Protein 1S55 (pdb70)

CATH classification: 2.60.120.40

Secondary structure (DSSP, 8-state):
---EEEEEE-TTS---SSS-EE---EESSSTT-EEESEEEETTEEEE-S-EEEEEEEEEEEEEEGGG---S-SEEEEEEEEEEEESSS--EEEEEEEEEEEE--SSSSEEEEEEEEEEEEEE-TTEEEEEEES-GGGB---TTTSEEEEEEEE---/---EEEEEE-TTS----SS-EEE--EESSSTT-EEES-EESSS-EE--S-EEEEEEEEEEEEEETTS-SS--SSEEEEEEEEEE-SSS-S-EEEEEEEEEE---SS-SEEEEEEEEEEEEEE-TT-EEEEEES-GGGB--STTTSEEEEEEEE---/---EEEEEE-GGG----SS-EEE--EESSBTTBEEES-EESSS-EE--S-EEEEEEEEEEEEEEGGG---S-SEEEEEEEEEEE-SS--S-EEEEEEEEEEE--SS-SEEEEEEEEEEEEEE-TT-EEEEEES-GGGB--STTTSEEEEEEEE---

Foldseek 3Di:
DFWKWKWAADVVDWDQDQFKFWRQGTDQPDDVTHTDCWDRDRQKIFHAAWFKKKKKWKWKFKDACVVPDDPDQWDWWKKWKWKQFPVDRDIDTDDMDTGIDGPPDDDRMDMDMIMDIGIGTDHGGMIITMITGRRNRTDRDRVGTIIMMTGDGHDD/DWWKWKWAADVVDQPAAFAKDWQQGIDQPDDVGHTDCWDHGRQKTFAAAWAKKKKKWKWKFKDFCVPDPDDQQKGWKKKFKWKAAPVNGPIDTPDIWTDIDGPPDPDGMDMDMIMDIDIGTDDGRMIIGMMTGRPNRTDRDRVHTIIMMIGDGHDD/DFWKWKWFADPVDQDAAFAKDWQFGTDQDDDVRHTDCWDHDRQKIFHAAWAKKKKKWKWKFKDFCVVDDDPAQWGWKKKFKWKAFPVRHDIDTPDMWTDTGRRDDPDGMDMDMIMDIDIGTDDGRMIIGMITGRSVRTDRDRVHTMMMMTGDGHDD

Solvent-accessible surface area: 18247 Å² total; per-residue (Å²): 117,57,1,15,0,0,0,2,4,29,47,96,66,45,56,103,46,70,138,101,34,46,3,68,21,14,60,79,79,132,57,48,7,29,45,28,76,13,47,44,38,133,3,51,0,73,0,64,89,61,0,9,0,6,1,3,1,0,0,0,0,67,9,74,82,138,89,34,97,28,80,69,86,55,1,88,0,14,0,36,2,2,23,23,19,105,145,93,138,37,69,85,55,0,0,26,0,0,0,6,15,90,8,45,43,124,26,140,53,12,2,6,10,7,15,0,2,0,0,3,74,0,117,43,6,27,21,2,2,0,36,0,15,13,1,61,16,10,3,44,73,61,10,0,0,0,2,2,0,2,5,24,11,88,40,169,124,46,4,16,0,0,0,2,13,24,62,87,56,155,60,92,28,69,151,101,59,49,8,61,28,17,58,81,88,134,60,41,5,30,43,42,70,8,64,47,43,116,0,50,0,92,0,61,65,52,0,6,0,6,2,4,0,0,0,0,0,79,13,89,90,136,68,31,132,80,112,17,70,87,11,70,0,13,1,30,2,4,6,27,18,155,140,64,80,66,80,67,57,1,0,16,0,0,0,13,22,106,3,65,35,156,24,133,48,4,2,7,11,4,18,0,2,0,0,2,91,0,92,50,34,8,27,2,4,0,32,0,11,14,8,62,19,23,2,55,72,60,13,0,0,0,2,2,0,1,4,26,22,96,37,162,115,66,0,10,0,0,0,1,5,26,37,92,61,79,55,104,33,43,155,108,47,58,4,58,21,17,49,92,118,138,64,38,5,29,48,26,58,9,64,46,64,120,0,56,0,87,0,56,54,54,0,10,0,5,2,2,0,0,0,0,0,84,25,67,96,117,91,38,121,30,125,64,55,96,7,91,0,14,0,29,1,1,28,16,16,140,179,81,102,63,68,82,44,1,0,24,0,0,0,19,22,92,19,36,73,144,35,109,31,21,2,7,12,5,14,0,2,0,0,3,93,0,107,49,5,28,39,1,2,0,25,0,11,9,1,67,16,15,1,66,69,58,10,0,0,0,2,1,0,1,3,35,21,92,25,167

Sequence (468 aa):
AQPFAHLTINAASIPSGSHKVTLSSWYHDRGWAKISNMTLSNGKLRVNQDGFYYLYANICFRHHETSGSVPTDYLQLMVYVVKTSIKIPSSHNLMKGGSTKNWSGNSEFHFYSINVGGFFKLRAGEEISIQVSNPSLLDPDQDATYFGAFKVQDIDAQPFAHLTINAASIPSGSHKVTLSSWYHDRGWAKISNMTLSNGKLRVNQDGFYYLYANICFRHHETSGSVPTDYLQLMVYVVKTSIKIPSSHNLMKGGSTKNWSGNSEFHFYSINVGGFFKLRAGEEISIQVSNPSLLDPDQDATYFGAFKVQDIDAQPFAHLTINAASIPSGSHKVTLSSWYHDRGWAKISNMTLSNGKLRVNQDGFYYLYANICFRHHETSGSVPTDYLQLMVYVVKTSIKIPSSHNLMKGGSTKNWSGNSEFHFYSINVGGFFKLRAGEEISIQVSNPSLLDPDQDATYFGAFKVQDID

Radius of gyration: 20.82 Å; Cα contacts (8 Å, |Δi|>4): 1316; chains: 3; bounding box: 59×57×57 Å

GO terms:
  GO:0005515 protein binding (F, IPI)
  GO:0019722 calcium-mediated signaling (P, IDA)
  GO:0002158 osteoclast proliferation (P, IDA)
  GO:0036035 osteoclast development (P, IDA)
  GO:0038001 paracrine signaling (P, IDA)
  GO:0043123 positive regulation of canonical NF-kappaB signal transduction (P, IDA)
  GO:0045453 bone resorption (P, IDA)
  GO:0045670 regulation of osteoclast differentiation (P, IDA)
  GO:0045672 positive regulation of osteoclast differentiation (P, IDA)
  GO:0010628 positive regulation of gene expression (P, IDA)
  GO:1990830 cellular response to leukemia inhibitory factor (P, IEP)
  GO:2001206 positive regulation of osteoclast development (P, IDA)
  GO:0030316 osteoclast differentiation (P, IDA)
  GO:0033209 tumor necrosis factor-mediated signaling pathway (P, IDA)
  GO:0048018 receptor ligand activity (F, IDA)
  GO:0045672 positive regulation of osteoclast differentiation (P, IGI)
  GO:0030316 osteoclast differentiation (P, IGI)
  GO:0046330 positive regulation of JNK cascade (P, IGI)
  GO:0048535 lymph node development (P, TAS)
  GO:0055074 calcium ion homeostasis (P, IGI)

Organism: Mus musculus (NCBI:txid10090)

InterPro domains:
  IPR006052 Tumour necrosis factor domain [PF00229] (185-312)
  IPR006052 Tumour necrosis factor domain [PS50049] (163-312)
  IPR006052 Tumour necrosis factor domain [SM00207] (163-312)
  IPR006052 Tumour necrosis factor domain [cd00184] (163-310)
  IPR008983 Tumour necrosis factor-like domain superfamily [G3DSA:2.60.120.40] (161-316)
  IPR008983 Tumour necrosis factor-like domain superfamily [SSF49842] (162-315)
  IPR017355 Tumour necrosis factor ligand 10/11 [PIRSF038013] (52-313)

Nearest PDB structures (foldseek):
  1s55-assembly1_A  TM=9.875E-01  e=2.494E-28  Mus musculus
  5bnq-assembly1_A  TM=9.836E-01  e=1.615E-27  Homo sapiens
  4n90-assembly1_C  TM=8.313E-01  e=3.787E-13  Homo sapiens
  4n90-assembly2_B  TM=8.437E-01  e=1.600E-12  Homo sapiens
  7kpa-assembly1_B  TM=8.761E-01  e=1.863E-11  Homo sapiens

B-factor: mean 49.15, std 16.58, range [19.68, 102.68]

Structure (mmCIF, N/CA/C/O backbone):
data_1S55
#
_entry.id   1S55
#
_cell.length_a   65.527
_cell.length_b   81.322
_cell.length_c   99.813
_cell.angle_alpha   90.00
_cell.angle_beta   90.00
_cell.angle_gamma   90.00
#
_symmetry.space_group_name_H-M   'P 21 21 21'
#
loop_
_entity.id
_entity.type
_entity.pdbx_description
1 polymer 'Tumor necrosis factor ligand superfamily member 11'
2 non-polymer 'CHLORIDE ION'
3 water water
#
loop_
_atom_site.group_PDB
_atom_site.id
_atom_site.type_symbol
_atom_site.label_atom_id
_atom_site.label_alt_id
_atom_site.label_comp_id
_atom_site.label_asym_id
_atom_site.label_entity_id
_atom_site.label_seq_id
_atom_site.pdbx_PDB_ins_code
_atom_site.Cartn_x
_atom_site.Cartn_y
_atom_site.Cartn_z
_atom_site.occupancy
_atom_site.B_iso_or_equiv
_atom_site.auth_seq_id
_atom_site.auth_comp_id
_atom_site.auth_asym_id
_atom_site.auth_atom_id
_atom_site.pdbx_PDB_model_num
ATOM 1 N N . ALA A 1 1 ? 47.549 38.000 54.467 1.00 61.20 161 ALA A N 1
ATOM 2 C CA . ALA A 1 1 ? 46.816 36.701 54.413 1.00 60.24 161 ALA A CA 1
ATOM 3 C C . ALA A 1 1 ? 45.333 36.869 54.767 1.00 58.63 161 ALA A C 1
ATOM 4 O O . ALA A 1 1 ? 44.828 36.210 55.680 1.00 57.66 161 ALA A O 1
ATOM 6 N N . GLN A 1 2 ? 44.643 37.747 54.041 1.00 56.54 162 GLN A N 1
ATOM 7 C CA . GLN A 1 2 ? 43.219 38.006 54.264 1.00 54.09 162 GLN A CA 1
ATOM 8 C C . GLN A 1 2 ? 42.376 36.723 54.187 1.00 51.23 162 GLN A C 1
ATOM 9 O O . GLN A 1 2 ? 42.592 35.874 53.320 1.00 52.56 162 GLN A O 1
ATOM 15 N N . PRO A 1 3 ? 41.408 36.565 55.102 1.00 46.27 163 PRO A N 1
ATOM 16 C CA . PRO A 1 3 ? 40.541 35.381 55.120 1.00 41.83 163 PRO A CA 1
ATOM 17 C C . PRO A 1 3 ? 39.638 35.304 53.886 1.00 38.11 163 PRO A C 1
ATOM 18 O O . PRO A 1 3 ? 39.185 36.336 53.374 1.00 35.05 163 PRO A O 1
ATOM 22 N N . PHE A 1 4 ? 39.388 34.084 53.414 1.00 34.17 164 PHE A N 1
ATOM 23 C CA . PHE A 1 4 ? 38.517 33.866 52.263 1.00 32.77 164 PHE A CA 1
ATOM 24 C C . PHE A 1 4 ? 38.165 32.406 52.114 1.00 31.02 164 PHE A C 1
ATOM 25 O O . PHE A 1 4 ? 38.753 31.547 52.758 1.00 30.93 164 PHE A O 1
ATOM 33 N N . ALA A 1 5 ? 37.207 32.140 51.239 1.00 29.35 165 ALA A N 1
ATOM 34 C CA . ALA A 1 5 ? 36.778 30.782 50.960 1.00 28.21 165 ALA A CA 1
ATOM 35 C C . ALA A 1 5 ? 35.877 30.771 49.745 1.00 27.22 165 ALA A C 1
ATOM 36 O O . ALA A 1 5 ? 35.090 31.699 49.531 1.00 27.90 165 ALA A O 1
ATOM 38 N N . HIS A 1 6 ? 36.032 29.727 48.939 1.00 26.42 166 HIS A N 1
ATOM 39 C CA . HIS A 1 6 ? 35.213 29.495 47.765 1.00 23.69 166 HIS A CA 1
ATOM 40 C C . HIS A 1 6 ? 34.978 28.011 47.917 1.00 25.27 166 HIS A C 1
ATOM 41 O O . HIS A 1 6 ? 35.899 27.216 47.749 1.00 27.49 166 HIS A O 1
ATOM 48 N N . LEU A 1 7 ? 33.756 27.634 48.250 1.00 26.04 167 LEU A N 1
ATOM 49 C CA . LEU A 1 7 ? 33.440 26.233 48.475 1.00 25.52 167 LEU A CA 1
ATOM 50 C C . LEU A 1 7 ? 32.548 25.672 47.385 1.00 25.76 167 LEU A C 1
ATOM 51 O O . LEU A 1 7 ? 31.583 26.314 46.976 1.00 26.03 167 LEU A O 1
ATOM 56 N N . THR A 1 8 ? 32.858 24.466 46.920 1.00 23.14 168 THR A N 1
ATOM 57 C CA . THR A 1 8 ? 32.066 23.874 45.854 1.00 24.61 168 THR A CA 1
ATOM 58 C C . THR A 1 8 ? 31.311 22.677 46.387 1.00 25.91 168 THR A C 1
ATOM 59 O O . THR A 1 8 ? 31.775 21.996 47.307 1.00 23.73 168 THR A O 1
ATOM 63 N N . ILE A 1 9 ? 30.139 22.435 45.815 1.00 25.99 169 ILE A N 1
ATOM 64 C CA . ILE A 1 9 ? 29.290 21.348 46.275 1.00 31.34 169 ILE A CA 1
ATOM 65 C C . ILE A 1 9 ? 29.899 19.972 46.086 1.00 31.68 169 ILE A C 1
ATOM 66 O O . ILE A 1 9 ? 30.551 19.697 45.082 1.00 31.36 169 ILE A O 1
ATOM 71 N N . ASN A 1 10 ? 29.683 19.115 47.073 1.00 36.01 170 ASN A N 1
ATOM 72 C CA . ASN A 1 10 ? 30.163 17.750 47.018 1.00 38.71 170 ASN A CA 1
ATOM 73 C C . ASN A 1 10 ? 28.924 16.888 46.742 1.00 42.37 170 ASN A C 1
ATOM 74 O O . ASN A 1 10 ? 28.137 16.599 47.644 1.00 43.05 170 ASN A O 1
ATOM 79 N N . ALA A 1 11 ? 28.760 16.496 45.485 1.00 46.70 171 ALA A N 1
ATOM 80 C CA . ALA A 1 11 ? 27.625 15.694 45.037 1.00 52.26 171 ALA A CA 1
ATOM 81 C C . ALA A 1 11 ? 27.349 14.493 45.925 1.00 56.17 171 ALA A C 1
ATOM 82 O O . ALA A 1 11 ? 26.219 14.290 46.379 1.00 55.97 171 ALA A O 1
ATOM 84 N N . ALA A 1 12 ? 28.395 13.702 46.150 1.00 59.71 172 ALA A N 1
ATOM 85 C CA . ALA A 1 12 ? 28.319 12.500 46.969 1.00 62.38 172 ALA A CA 1
ATOM 86 C C . ALA A 1 12 ? 27.203 12.583 48.004 1.00 63.36 172 ALA A C 1
ATOM 87 O O . ALA A 1 12 ? 26.212 11.855 47.923 1.00 63.13 172 ALA A O 1
ATOM 89 N N . SER A 1 13 ? 27.362 13.481 48.969 1.00 64.83 173 SER A N 1
ATOM 90 C CA . SER A 1 13 ? 26.369 13.640 50.019 1.00 66.39 173 SER A CA 1
ATOM 91 C C . SER A 1 13 ? 25.396 14.763 49.714 1.00 67.21 173 SER A C 1
ATOM 92 O O . SER A 1 13 ? 25.738 15.938 49.817 1.00 67.84 173 SER A O 1
ATOM 95 N N . ILE A 1 14 ? 24.180 14.386 49.334 1.00 68.70 174 ILE A N 1
ATOM 96 C CA . ILE A 1 14 ? 23.126 15.345 49.021 1.00 70.07 174 ILE A CA 1
ATOM 97 C C . ILE A 1 14 ? 21.762 14.712 49.260 1.00 70.93 174 ILE A C 1
ATOM 98 O O . ILE A 1 14 ? 21.398 13.730 48.606 1.00 70.50 174 ILE A O 1
ATOM 103 N N . PRO A 1 15 ? 20.987 15.277 50.202 1.00 71.33 175 PRO A N 1
ATOM 104 C CA . PRO A 1 15 ? 19.648 14.792 50.559 1.00 70.26 175 PRO A CA 1
ATOM 105 C C . PRO A 1 15 ? 18.780 14.499 49.341 1.00 69.15 175 PRO A C 1
ATOM 106 O O . PRO A 1 15 ? 18.584 15.365 48.488 1.00 70.19 175 PRO A O 1
ATOM 110 N N . SER A 1 16 ? 18.263 13.276 49.268 1.00 67.41 176 SER A N 1
ATOM 111 C CA . SER A 1 16 ? 17.413 12.865 48.154 1.00 64.93 176 SER A CA 1
ATOM 112 C C . SER A 1 16 ? 15.940 13.138 48.448 1.00 63.31 176 SER A C 1
ATOM 113 O O . SER A 1 16 ? 15.072 12.893 47.610 1.00 62.47 176 SER A O 1
ATOM 116 N N . GLY A 1 17 ? 15.661 13.645 49.644 1.00 61.83 177 GLY A N 1
ATOM 117 C CA . GLY A 1 17 ? 14.288 13.944 50.008 1.00 58.41 177 GLY A CA 1
ATOM 118 C C . GLY A 1 17 ? 13.748 15.117 49.208 1.00 55.37 177 GLY A C 1
ATOM 119 O O . GLY A 1 17 ? 14.353 15.532 48.223 1.00 54.19 177 GLY A O 1
ATOM 120 N N . SER A 1 18 ? 12.610 15.653 49.629 1.00 52.36 178 SER A N 1
ATOM 121 C CA . SER A 1 18 ? 12.006 16.784 48.938 1.00 50.12 178 SER A CA 1
ATOM 122 C C . SER A 1 18 ? 11.952 18.033 49.830 1.00 48.98 178 SER A C 1
ATOM 123 O O . SER A 1 18 ? 11.452 19.072 49.417 1.00 49.01 178 SER A O 1
ATOM 126 N N . HIS A 1 19 ? 12.489 17.942 51.041 1.00 45.36 179 HIS A N 1
ATOM 127 C CA . HIS A 1 19 ? 12.445 19.077 51.964 1.00 44.75 179 HIS A CA 1
ATOM 128 C C . HIS A 1 19 ? 13.607 20.044 51.831 1.00 42.60 179 HIS A C 1
ATOM 129 O O . HIS A 1 19 ? 14.644 19.711 51.275 1.00 42.63 179 HIS A O 1
ATOM 136 N N . LYS A 1 20 ? 13.405 21.255 52.329 1.00 40.09 180 LYS A N 1
ATOM 137 C CA . LYS A 1 20 ? 14.446 22.264 52.338 1.00 38.48 180 LYS A CA 1
ATOM 138 C C . LYS A 1 20 ? 15.482 21.750 53.348 1.00 36.72 180 LYS A C 1
ATOM 139 O O . LYS A 1 20 ? 15.119 21.239 54.407 1.00 36.28 180 LYS A O 1
ATOM 145 N N . VAL A 1 21 ? 16.766 21.869 53.029 1.00 33.30 181 VAL A N 1
ATOM 146 C CA . VAL A 1 21 ? 17.788 21.391 53.940 1.00 30.29 181 VAL A CA 1
ATOM 147 C C . VAL A 1 21 ? 19.012 22.278 53.955 1.00 29.28 181 VAL A C 1
ATOM 148 O O . VAL A 1 21 ? 19.179 23.160 53.109 1.00 28.00 181 VAL A O 1
ATOM 152 N N . THR A 1 22 ? 19.862 22.045 54.947 1.00 27.66 182 THR A N 1
ATOM 153 C CA . THR A 1 22 ? 21.121 22.755 55.040 1.00 26.56 182 THR A CA 1
ATOM 154 C C . THR A 1 22 ? 22.062 21.841 54.289 1.00 26.71 182 THR A C 1
ATOM 155 O O . THR A 1 22 ? 22.110 20.646 54.570 1.00 28.46 182 THR A O 1
ATOM 159 N N . LEU A 1 23 ? 22.775 22.376 53.310 1.00 25.57 183 LEU A N 1
ATOM 160 C CA . LEU A 1 23 ? 23.742 21.572 52.568 1.00 28.06 183 LEU A CA 1
ATOM 161 C C . LEU A 1 23 ? 24.949 21.398 53.493 1.00 29.66 183 LEU A C 1
ATOM 162 O O . LEU A 1 23 ? 25.487 22.371 54.009 1.00 29.51 183 LEU A O 1
ATOM 167 N N . SER A 1 24 ? 25.387 20.161 53.701 1.00 31.40 184 SER A N 1
ATOM 168 C CA . SER A 1 24 ? 26.495 19.943 54.624 1.00 33.41 184 SER A CA 1
ATOM 169 C C . SER A 1 24 ? 27.754 19.313 54.046 1.00 33.97 184 SER A C 1
ATOM 170 O O . SER A 1 24 ? 28.642 18.911 54.795 1.00 32.75 184 SER A O 1
ATOM 173 N N . SER A 1 25 ? 27.835 19.234 52.721 1.00 32.11 185 SER A N 1
ATOM 174 C CA . SER A 1 25 ? 29.000 18.650 52.072 1.00 33.93 185 SER A CA 1
ATOM 175 C C . SER A 1 25 ? 29.564 19.550 50.983 1.00 31.60 185 SER A C 1
ATOM 176 O O . SER A 1 25 ? 28.995 19.640 49.890 1.00 29.30 185 SER A O 1
ATOM 179 N N . TRP A 1 26 ? 30.684 20.204 51.287 1.00 29.70 186 TRP A N 1
ATOM 180 C CA . TRP A 1 26 ? 31.342 21.095 50.337 1.00 29.13 186 TRP A CA 1
ATOM 181 C C . TRP A 1 26 ? 32.833 20.785 50.259 1.00 29.35 186 TRP A C 1
ATOM 182 O O . TRP A 1 26 ? 33.402 20.243 51.205 1.00 29.03 186 TRP A O 1
ATOM 193 N N . TYR A 1 27 ? 33.452 21.130 49.129 1.00 29.77 187 TYR A N 1
ATOM 194 C CA . TYR A 1 27 ? 34.887 20.949 48.933 1.00 27.93 187 TYR A CA 1
ATOM 195 C C . TYR A 1 27 ? 35.570 22.278 49.232 1.00 29.36 187 TYR A C 1
ATOM 196 O O . TYR A 1 27 ? 35.026 23.353 48.958 1.00 28.05 187 TYR A O 1
ATOM 205 N N . HIS A 1 28 ? 36.780 22.190 49.761 1.00 27.02 188 HIS A N 1
ATOM 206 C CA . HIS A 1 28 ? 37.571 23.361 50.089 1.00 28.17 188 HIS A CA 1
ATOM 207 C C . HIS A 1 28 ? 39.006 23.110 49.612 1.00 28.91 188 HIS A C 1
ATOM 208 O O . HIS A 1 28 ? 39.885 23.950 49.791 1.00 26.65 188 HIS A O 1
ATOM 215 N N . ASP A 1 29 ? 39.223 21.968 48.975 1.00 30.77 189 ASP A N 1
ATOM 216 C CA . ASP A 1 29 ? 40.572 21.551 48.621 1.00 33.15 189 ASP A CA 1
ATOM 217 C C . ASP A 1 29 ? 40.796 20.997 47.234 1.00 34.39 189 ASP A C 1
ATOM 218 O O . ASP A 1 29 ? 41.662 20.148 47.056 1.00 36.52 189 ASP A O 1
ATOM 223 N N . ARG A 1 30 ? 40.045 21.453 46.246 1.00 34.17 190 ARG A N 1
ATOM 224 C CA . ARG A 1 30 ? 40.240 20.915 44.913 1.00 33.70 190 ARG A CA 1
ATOM 225 C C . ARG A 1 30 ? 39.525 21.784 43.906 1.00 33.75 190 ARG A C 1
ATOM 226 O O . ARG A 1 30 ? 38.527 22.438 44.238 1.00 30.90 190 ARG A O 1
ATOM 234 N N . GLY A 1 31 ? 40.031 21.804 42.677 1.00 31.49 191 GLY A N 1
ATOM 235 C CA . GLY A 1 31 ? 39.398 22.620 41.655 1.00 31.42 191 GLY A CA 1
ATOM 236 C C . GLY A 1 31 ? 39.458 24.067 42.083 1.00 30.63 191 GLY A C 1
ATOM 237 O O . GLY A 1 31 ? 40.491 24.515 42.582 1.00 29.93 191 GLY A O 1
ATOM 238 N N . TRP A 1 32 ? 38.360 24.794 41.905 1.00 28.52 192 TRP A N 1
ATOM 239 C CA . TRP A 1 32 ? 38.314 26.202 42.287 1.00 28.57 192 TRP A CA 1
ATOM 240 C C . TRP A 1 32 ? 38.104 26.356 43.804 1.00 28.46 192 TRP A C 1
ATOM 241 O O . TRP A 1 32 ? 38.304 27.436 44.357 1.00 28.18 192 TRP A O 1
ATOM 252 N N . ALA A 1 33 ? 37.697 25.277 44.469 1.00 25.38 193 ALA A N 1
ATOM 253 C CA . ALA A 1 33 ? 37.471 25.315 45.911 1.00 26.96 193 ALA A CA 1
ATOM 254 C C . ALA A 1 33 ? 38.762 25.667 46.620 1.00 29.72 193 ALA A C 1
ATOM 255 O O . ALA A 1 33 ? 39.835 25.166 46.269 1.00 31.14 193 ALA A O 1
ATOM 257 N N . LYS A 1 34 ? 38.653 26.519 47.627 1.00 29.35 194 LYS A N 1
ATOM 258 C CA . LYS A 1 34 ? 39.814 26.971 48.378 1.00 31.98 194 LYS A CA 1
ATOM 259 C C . LYS A 1 34 ? 39.336 27.637 49.654 1.00 32.73 194 LYS A C 1
ATOM 260 O O . LYS A 1 34 ? 38.179 28.062 49.754 1.00 31.94 194 LYS A O 1
ATOM 266 N N . ILE A 1 35 ? 40.232 27.742 50.624 1.00 33.51 195 ILE A N 1
ATOM 267 C CA . ILE A 1 35 ? 39.880 28.339 51.900 1.00 34.27 195 ILE A CA 1
ATOM 268 C C . ILE A 1 35 ? 41.174 28.835 52.558 1.00 35.29 195 ILE A C 1
ATOM 269 O O . ILE A 1 35 ? 42.235 28.250 52.366 1.00 32.86 195 ILE A O 1
ATOM 274 N N . SER A 1 36 ? 41.078 29.925 53.313 1.00 35.78 196 SER A N 1
ATOM 275 C CA . SER A 1 36 ? 42.230 30.504 53.990 1.00 37.39 196 SER A CA 1
ATOM 276 C C . SER A 1 36 ? 41.797 31.291 55.216 1.00 37.88 196 SER A C 1
ATOM 277 O O . SER A 1 36 ? 41.045 32.256 55.100 1.00 37.73 196 SER A O 1
ATOM 280 N N . ASN A 1 37 ? 42.281 30.882 56.385 1.00 38.26 197 ASN A N 1
ATOM 281 C CA . ASN A 1 37 ? 41.946 31.559 57.632 1.00 39.46 197 ASN A CA 1
ATOM 282 C C . ASN A 1 37 ? 40.455 31.507 57.972 1.00 37.40 197 ASN A C 1
ATOM 283 O O . ASN A 1 37 ? 39.908 32.435 58.574 1.00 39.11 197 ASN A O 1
ATOM 288 N N . MET A 1 38 ? 39.811 30.416 57.566 1.00 33.83 198 MET A N 1
ATOM 289 C CA . MET A 1 38 ? 38.407 30.158 57.846 1.00 32.23 198 MET A CA 1
ATOM 290 C C . MET A 1 38 ? 38.379 28.646 58.012 1.00 33.53 198 MET A C 1
ATOM 291 O O . MET A 1 38 ? 39.318 27.958 57.596 1.00 30.87 198 MET A O 1
ATOM 296 N N . THR A 1 39 ? 37.332 28.127 58.637 1.00 32.38 199 THR A N 1
ATOM 297 C CA . THR A 1 39 ? 37.243 26.698 58.869 1.00 34.94 199 THR A CA 1
ATOM 298 C C . THR A 1 39 ? 35.903 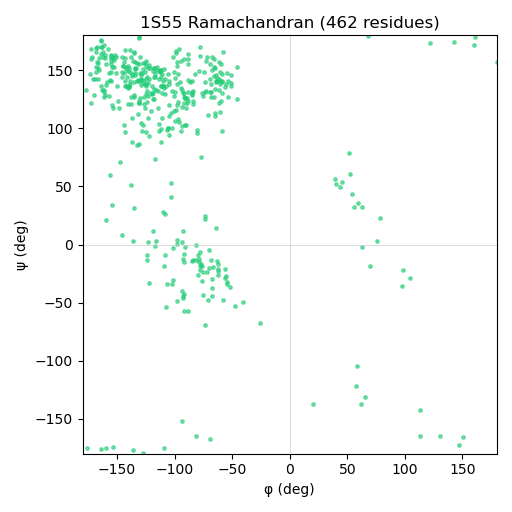26.120 58.442 1.00 36.00 199 THR A C 1
ATOM 299 O O . THR A 1 39 ? 34.847 26.557 58.905 1.00 36.68 199 THR A O 1
ATOM 303 N N . LEU A 1 40 ? 35.953 25.134 57.558 1.00 35.34 200 LEU A N 1
ATOM 304 C CA . LEU A 1 40 ? 34.746 24.479 57.094 1.00 37.36 200 LEU A CA 1
ATOM 305 C C . LEU A 1 40 ? 34.456 23.295 58.010 1.00 39.16 200 LEU A C 1
ATOM 306 O O . LEU A 1 40 ? 35.255 22.366 58.094 1.00 37.85 200 LEU A O 1
ATOM 311 N N . SER A 1 41 ? 33.321 23.326 58.697 1.00 40.69 201 SER A N 1
ATOM 312 C CA . SER A 1 41 ? 32.960 22.238 59.591 1.00 43.06 201 SER A CA 1
ATOM 313 C C . SER A 1 41 ? 31.487 21.887 59.467 1.00 43.46 201 SER A C 1
ATOM 314 O O . SER A 1 41 ? 30.612 22.725 59.684 1.00 39.81 201 SER A O 1
ATOM 317 N N . ASN A 1 42 ? 31.226 20.636 59.107 1.00 45.64 202 ASN A N 1
ATOM 318 C CA . ASN A 1 42 ? 29.866 20.148 58.943 1.00 48.02 202 ASN A CA 1
ATOM 319 C C . ASN A 1 42 ? 29.074 21.014 57.992 1.00 46.07 202 ASN A C 1
ATOM 320 O O . ASN A 1 42 ? 27.923 21.334 58.257 1.00 47.63 202 ASN A O 1
ATOM 325 N N . GLY A 1 43 ? 29.700 21.396 56.886 1.00 44.57 203 GLY A N 1
ATOM 326 C CA . GLY A 1 43 ? 29.019 22.208 55.897 1.00 42.81 203 GLY A CA 1
ATOM 327 C C . GLY A 1 43 ? 28.855 23.665 56.264 1.00 39.94 203 GLY A C 1
ATOM 328 O O . GLY A 1 43 ? 28.226 24.418 55.523 1.00 42.54 203 GLY A O 1
ATOM 329 N N . LYS A 1 44 ? 29.392 24.067 57.411 1.00 36.96 204 LYS A N 1
ATOM 330 C CA . LYS A 1 44 ? 29.311 25.461 57.824 1.00 34.83 204 LYS A CA 1
ATOM 331 C C . LYS A 1 44 ? 30.670 26.143 57.737 1.00 33.35 204 LYS A C 1
ATOM 332 O O . LYS A 1 44 ? 31.696 25.589 58.156 1.00 31.43 204 LYS A O 1
ATOM 338 N N . LEU A 1 45 ? 30.666 27.346 57.176 1.00 30.88 205 LEU A N 1
ATOM 339 C CA . LEU A 1 45 ? 31.879 28.129 57.020 1.00 30.98 205 LEU A CA 1
ATOM 340 C C . LEU A 1 45 ? 32.053 28.987 58.259 1.00 30.09 205 LEU A C 1
ATOM 341 O O . LEU A 1 45 ? 31.370 30.001 58.423 1.00 29.46 205 LEU A O 1
ATOM 346 N N . ARG A 1 46 ? 32.955 28.569 59.138 1.00 31.05 206 ARG A N 1
ATOM 347 C CA . ARG A 1 46 ? 33.195 29.313 60.369 1.00 32.27 206 ARG A CA 1
ATOM 348 C C . ARG A 1 46 ? 34.177 30.465 60.177 1.00 31.36 206 ARG A C 1
ATOM 349 O O . ARG A 1 46 ? 35.250 30.301 59.583 1.00 30.23 206 ARG A O 1
ATOM 357 N N . VAL A 1 47 ? 33.800 31.629 60.693 1.00 30.14 207 VAL A N 1
ATOM 358 C CA . VAL A 1 47 ? 34.639 32.816 60.620 1.00 31.13 207 VAL A CA 1
ATOM 359 C C . VAL A 1 47 ? 35.613 32.748 61.795 1.00 32.37 207 VAL A C 1
ATOM 360 O O . VAL A 1 47 ? 35.198 32.524 62.933 1.00 32.34 207 VAL A O 1
ATOM 364 N N . ASN A 1 48 ? 36.903 32.924 61.508 1.00 35.99 208 ASN A N 1
ATOM 365 C CA . ASN A 1 48 ? 37.936 32.876 62.538 1.00 36.09 208 ASN A CA 1
ATOM 366 C C . ASN A 1 48 ? 38.534 34.238 62.847 1.00 37.30 208 ASN A C 1
ATOM 367 O O . ASN A 1 48 ? 39.297 34.379 63.803 1.00 39.22 208 ASN A O 1
ATOM 372 N N . GLN A 1 49 ? 38.193 35.238 62.040 1.00 39.21 209 GLN A N 1
ATOM 373 C CA . GLN A 1 49 ? 38.718 36.581 62.239 1.00 40.60 209 GLN A CA 1
ATOM 374 C C . GLN A 1 49 ? 37.656 37.645 61.989 1.00 41.33 209 GLN A C 1
ATOM 375 O O . GLN A 1 49 ? 37.080 37.729 60.896 1.00 39.67 209 GLN A O 1
ATOM 381 N N . ASP A 1 50 ? 37.399 38.447 63.014 1.00 40.49 210 ASP A N 1
ATOM 382 C CA . ASP A 1 50 ? 36.424 39.524 62.935 1.00 42.86 210 ASP A CA 1
ATOM 383 C C . ASP A 1 50 ? 36.703 40.388 61.710 1.00 41.75 210 ASP A C 1
ATOM 384 O O . ASP A 1 50 ? 37.859 40.588 61.331 1.00 41.39 210 ASP A O 1
ATOM 389 N N . GLY A 1 51 ? 35.643 40.904 61.098 1.00 40.97 211 GLY A N 1
ATOM 390 C CA . GLY A 1 51 ? 35.813 41.760 59.941 1.00 40.75 211 GLY A CA 1
ATOM 391 C C . GLY A 1 51 ? 34.561 41.888 59.101 1.00 40.22 211 GLY A C 1
ATOM 392 O O . GLY A 1 51 ? 33.520 41.318 59.418 1.00 40.12 211 GLY A O 1
ATOM 393 N N . PHE A 1 52 ? 34.645 42.679 58.042 1.00 39.67 212 PHE A N 1
ATOM 394 C CA . PHE A 1 52 ? 33.516 42.826 57.144 1.00 39.62 212 PHE A CA 1
ATOM 395 C C . PHE A 1 52 ? 33.860 41.900 56.002 1.00 38.68 212 PHE A C 1
ATOM 396 O O . PHE A 1 52 ? 34.982 41.917 55.494 1.00 38.07 212 PHE A O 1
ATOM 404 N N . TYR A 1 53 ? 32.910 41.066 55.616 1.00 37.34 213 TYR A N 1
ATOM 405 C CA . TYR A 1 53 ? 33.162 40.130 54.538 1.00 36.47 213 TYR A CA 1
ATOM 406 C C . TYR A 1 53 ? 32.120 40.263 53.458 1.00 36.93 213 TYR A C 1
ATOM 407 O O . TYR A 1 53 ? 30.963 40.604 53.724 1.00 38.54 213 TYR A O 1
ATOM 416 N N . TYR A 1 54 ? 32.526 40.010 52.225 1.00 35.72 214 TYR A N 1
ATOM 417 C CA . TYR A 1 54 ? 31.537 40.007 51.179 1.00 34.17 214 TYR A CA 1
ATOM 418 C C . TYR A 1 54 ? 31.172 38.528 51.113 1.00 31.38 214 TYR A C 1
ATOM 419 O O . TYR A 1 54 ? 32.059 37.672 51.127 1.00 31.68 214 TYR A O 1
ATOM 428 N N . LEU A 1 55 ? 29.878 38.227 51.087 1.00 29.75 215 LEU A N 1
ATOM 429 C CA . LEU A 1 55 ? 29.407 36.840 51.026 1.00 29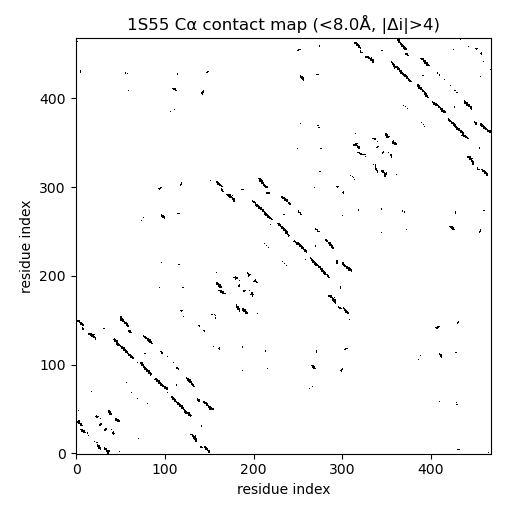.12 215 LEU A CA 1
ATOM 430 C C . LEU A 1 55 ? 28.635 36.625 49.738 1.00 29.33 215 LEU A C 1
ATOM 431 O O . LEU A 1 55 ? 27.909 37.516 49.287 1.00 30.78 215 LEU A O 1
ATOM 436 N N . TYR A 1 56 ? 28.768 35.438 49.152 1.00 25.95 216 TYR A N 1
ATOM 437 C CA . TYR A 1 56 ? 28.053 35.151 47.921 1.00 25.84 216 TYR A CA 1
ATOM 438 C C . TYR A 1 56 ? 27.754 33.675 47.796 1.00 25.16 216 TYR A C 1
ATOM 439 O O . TYR A 1 56 ? 28.372 32.839 48.448 1.00 24.73 216 TYR A O 1
ATOM 448 N N . ALA A 1 57 ? 26.797 33.373 46.936 1.00 24.97 217 ALA A N 1
ATOM 449 C CA . ALA A 1 57 ? 26.403 32.003 46.676 1.00 26.25 217 ALA A CA 1
ATOM 450 C C . ALA A 1 57 ? 25.759 31.932 45.299 1.00 27.02 217 ALA A C 1
ATOM 451 O O . ALA A 1 57 ? 25.047 32.851 44.884 1.00 28.08 217 ALA A O 1
ATOM 453 N N . ASN A 1 58 ? 26.039 30.849 44.583 1.00 24.31 218 ASN A N 1
ATOM 454 C CA . ASN A 1 58 ? 25.457 30.621 43.275 1.00 23.11 218 ASN A CA 1
ATOM 455 C C . ASN A 1 58 ? 24.924 29.197 43.310 1.00 23.38 218 ASN A C 1
ATOM 456 O O . ASN A 1 58 ? 25.668 28.254 43.555 1.00 22.87 218 ASN A O 1
ATOM 461 N N . ILE A 1 59 ? 23.631 29.042 43.079 1.00 23.24 219 ILE A N 1
ATOM 462 C CA . ILE A 1 59 ? 23.034 27.728 43.121 1.00 22.81 219 ILE A CA 1
ATOM 463 C C . ILE A 1 59 ? 22.337 27.391 41.821 1.00 23.56 219 ILE A C 1
ATOM 464 O O . ILE A 1 59 ? 21.507 28.163 41.343 1.00 23.22 219 ILE A O 1
ATOM 469 N N . CYS A 1 60 ? 22.665 26.233 41.253 1.00 24.50 220 CYS A N 1
ATOM 470 C CA . CYS A 1 60 ? 22.032 25.802 40.019 1.00 25.23 220 CYS A CA 1
ATOM 471 C C . CYS A 1 60 ? 21.191 24.551 40.228 1.00 23.70 220 CYS A C 1
ATOM 472 O O . CYS A 1 60 ? 21.621 23.585 40.859 1.00 25.53 220 CYS A O 1
ATOM 475 N N . PHE A 1 61 ? 19.973 24.604 39.708 1.00 25.17 221 PHE A N 1
ATOM 476 C CA . PHE A 1 61 ? 19.038 23.496 39.748 1.00 26.63 221 PHE A CA 1
ATOM 477 C C . PHE A 1 61 ? 18.845 23.046 38.299 1.00 28.64 221 PHE A C 1
ATOM 478 O O . PHE A 1 61 ? 18.824 23.868 37.384 1.00 28.86 221 PHE A O 1
ATOM 486 N N . ARG A 1 62 ? 18.721 21.747 38.078 1.00 30.95 222 ARG A N 1
ATOM 487 C CA . ARG A 1 62 ? 18.498 21.263 36.727 1.00 37.62 222 ARG A CA 1
ATOM 488 C C . ARG A 1 62 ? 17.725 19.960 36.778 1.00 39.74 222 ARG A C 1
ATOM 489 O O . ARG A 1 62 ? 17.626 19.315 37.826 1.00 39.25 222 ARG A O 1
ATOM 497 N N . HIS A 1 63 ? 17.160 19.582 35.643 1.00 39.61 223 HIS A N 1
ATOM 498 C CA . HIS A 1 63 ? 16.402 18.351 35.579 1.00 41.56 223 HIS A CA 1
ATOM 499 C C . HIS A 1 63 ? 16.312 17.817 34.155 1.00 41.46 223 HIS A C 1
ATOM 500 O O . HIS A 1 63 ? 15.942 18.547 33.240 1.00 39.84 223 HIS A O 1
ATOM 507 N N . HIS A 1 64 ? 16.667 16.548 33.977 1.00 44.46 224 HIS A N 1
ATOM 508 C CA . HIS A 1 64 ? 16.587 15.891 32.671 1.00 47.62 224 HIS A CA 1
ATOM 509 C C . HIS A 1 64 ? 15.469 14.859 32.817 1.00 48.62 224 HIS A C 1
ATOM 510 O O . HIS A 1 64 ? 15.409 14.151 33.824 1.00 46.28 224 HIS A O 1
ATOM 517 N N . GLU A 1 65 ? 14.591 14.761 31.825 1.00 51.36 225 GLU A N 1
ATOM 518 C CA . GLU A 1 65 ? 13.496 13.803 31.908 1.00 55.23 225 GLU A CA 1
ATOM 519 C C . GLU A 1 65 ? 13.982 12.374 32.121 1.00 55.77 225 GLU A C 1
ATOM 520 O O . GLU A 1 65 ? 13.236 11.520 32.598 1.00 56.01 225 GLU A O 1
ATOM 526 N N . THR A 1 66 ? 15.239 12.129 31.767 1.00 56.65 226 THR A N 1
ATOM 527 C CA . THR A 1 66 ? 15.853 10.817 31.912 1.00 57.52 226 THR A CA 1
ATOM 528 C C . THR A 1 66 ? 16.109 10.523 33.385 1.00 57.44 226 THR A C 1
ATOM 529 O O . THR A 1 66 ? 16.215 9.365 33.795 1.00 56.93 226 THR A O 1
ATOM 533 N N . SER A 1 67 ? 16.211 11.583 34.179 1.00 57.37 227 SER A N 1
ATOM 534 C CA . SER A 1 67 ? 16.446 11.442 35.608 1.00 57.75 227 SER A CA 1
ATOM 535 C C . SER A 1 67 ? 15.129 11.145 36.316 1.00 57.08 227 SER A C 1
ATOM 536 O O . SER A 1 67 ? 15.091 10.977 37.538 1.00 57.05 227 SER A O 1
ATOM 539 N N . GLY A 1 68 ? 14.051 11.085 35.542 1.00 55.85 228 GLY A N 1
ATOM 540 C CA . GLY A 1 68 ? 12.749 10.814 36.118 1.00 55.65 228 GLY A CA 1
ATOM 541 C C . GLY A 1 68 ? 11.820 12.004 36.002 1.00 55.32 228 GLY A C 1
ATOM 542 O O . GLY A 1 68 ? 11.833 12.712 35.000 1.00 55.94 228 GLY A O 1
ATOM 543 N N . SER A 1 69 ? 11.006 12.222 37.031 1.00 55.74 229 SER A N 1
ATOM 544 C CA . SER A 1 69 ? 10.060 13.335 37.047 1.00 53.17 229 SER A CA 1
ATOM 545 C C . SER A 1 69 ? 10.225 14.193 38.291 1.00 50.01 229 SER A C 1
ATOM 546 O O . SER A 1 69 ? 10.721 13.734 39.317 1.00 49.76 229 SER A O 1
ATOM 549 N N . VAL A 1 70 ? 9.803 15.447 38.186 1.00 47.73 230 VAL A N 1
ATOM 550 C CA . VAL A 1 70 ? 9.876 16.384 39.299 1.00 44.78 230 VAL A CA 1
ATOM 551 C C . VAL A 1 70 ? 8.818 16.029 40.345 1.00 43.44 230 VAL A C 1
ATOM 552 O O . VAL A 1 70 ? 7.828 15.363 40.034 1.00 41.53 230 VAL A O 1
ATOM 556 N N . PRO A 1 71 ? 9.016 16.474 41.600 1.00 41.14 231 PRO A N 1
ATOM 557 C CA . PRO A 1 71 ? 8.091 16.211 42.705 1.00 39.97 231 PRO A CA 1
ATOM 558 C C . PRO A 1 71 ? 6.753 16.911 42.548 1.00 38.16 231 PRO A C 1
ATOM 559 O O . PRO A 1 71 ? 5.728 16.425 43.021 1.00 37.48 231 PRO A O 1
ATOM 563 N N . THR A 1 72 ? 6.766 18.059 41.886 1.00 35.78 232 THR A N 1
ATOM 564 C CA . THR A 1 72 ? 5.547 18.818 41.688 1.00 35.65 232 THR A CA 1
ATOM 565 C C . THR A 1 72 ? 5.735 19.677 40.460 1.00 37.22 232 THR A C 1
ATOM 566 O O . THR A 1 72 ? 6.867 19.893 40.018 1.00 36.90 232 THR A O 1
ATOM 570 N N . ASP A 1 73 ? 4.625 20.161 39.916 1.00 38.03 233 ASP A N 1
ATOM 571 C CA . ASP A 1 73 ? 4.654 20.980 38.718 1.00 42.36 233 ASP A CA 1
ATOM 572 C C . ASP A 1 73 ? 5.231 22.364 38.964 1.00 42.72 233 ASP A C 1
ATOM 573 O O . ASP A 1 73 ? 6.093 22.814 38.208 1.00 46.58 233 ASP A O 1
ATOM 578 N N . TYR A 1 74 ? 4.773 23.037 40.015 1.00 40.18 234 TYR A N 1
ATOM 579 C CA . TYR A 1 74 ? 5.269 24.371 40.322 1.00 39.65 234 TYR A CA 1
ATOM 580 C C . TYR A 1 74 ? 6.233 24.313 41.524 1.00 39.23 234 TYR A C 1
ATOM 581 O O . TYR A 1 74 ? 5.822 24.357 42.683 1.00 39.20 234 TYR A O 1
ATOM 590 N N . LEU A 1 75 ? 7.524 24.215 41.212 1.00 37.65 235 LEU A N 1
ATOM 591 C CA . LEU A 1 75 ? 8.600 24.110 42.200 1.00 35.04 235 LEU A CA 1
ATOM 592 C C . LEU A 1 75 ? 9.078 25.426 42.805 1.00 33.89 235 LEU A C 1
ATOM 593 O O . LEU A 1 75 ? 9.084 26.460 42.146 1.00 33.10 235 LEU A O 1
ATOM 598 N N . GLN A 1 76 ? 9.477 25.381 44.069 1.00 31.29 236 GLN A N 1
ATOM 599 C CA . GLN A 1 76 ? 10.042 26.556 44.714 1.00 33.18 236 GLN A CA 1
ATOM 600 C C . GLN A 1 76 ? 11.544 26.255 44.770 1.00 31.90 236 GLN A C 1
ATOM 601 O O . GLN A 1 76 ? 11.984 25.356 45.473 1.00 31.94 236 GLN A O 1
ATOM 607 N N . LEU A 1 77 ? 12.316 26.986 43.979 1.00 30.64 237 LEU A N 1
ATOM 608 C CA . LEU A 1 77 ? 13.765 26.794 43.900 1.00 28.77 237 LEU A CA 1
ATOM 609 C C . LEU A 1 77 ? 14.364 27.992 44.627 1.00 28.08 237 LEU A C 1
ATOM 610 O O . LEU A 1 77 ? 14.483 29.082 44.071 1.00 26.92 237 LEU A O 1
ATOM 615 N N . MET A 1 78 ? 14.728 27.765 45.888 1.00 28.43 238 MET A N 1
ATOM 616 C CA . MET A 1 78 ? 15.222 28.818 46.763 1.00 26.80 238 MET A CA 1
ATOM 617 C C . MET A 1 78 ? 16.545 28.554 47.462 1.00 26.97 238 MET A C 1
ATOM 618 O O . MET A 1 78 ? 16.941 27.413 47.687 1.00 25.96 238 MET A O 1
ATOM 623 N N . VAL A 1 79 ? 17.204 29.643 47.835 1.00 25.39 239 VAL A N 1
ATOM 624 C CA . VAL A 1 79 ? 18.438 29.549 48.566 1.00 24.71 239 VAL A CA 1
ATOM 625 C C . VAL A 1 79 ? 18.397 30.553 49.709 1.00 26.10 239 VAL A C 1
ATOM 626 O O . VAL A 1 79 ? 17.884 31.672 49.566 1.00 25.13 239 VAL A O 1
ATOM 630 N N . TYR A 1 80 ? 18.910 30.119 50.853 1.00 24.41 240 TYR A N 1
ATOM 631 C CA . TYR A 1 80 ? 18.984 30.959 52.027 1.00 26.57 240 TYR A CA 1
ATOM 632 C C . TYR A 1 80 ? 20.409 30.883 52.559 1.00 25.75 240 TYR A C 1
ATOM 633 O O . TYR A 1 80 ? 20.939 29.787 52.767 1.00 27.94 240 TYR A O 1
ATOM 642 N N . VAL A 1 81 ? 21.039 32.037 52.734 1.00 25.98 241 VAL A N 1
ATOM 643 C CA . VAL A 1 81 ? 22.380 32.091 53.294 1.00 25.88 241 VAL A CA 1
ATOM 644 C C . VAL A 1 81 ? 22.125 32.443 54.765 1.00 29.03 241 VAL A C 1
ATOM 645 O O . VAL A 1 81 ? 21.600 33.517 55.084 1.00 27.11 241 VAL A O 1
ATOM 649 N N . VAL A 1 82 ? 22.484 31.515 55.645 1.00 28.89 242 VAL A N 1
ATOM 650 C CA . VAL A 1 82 ? 22.227 31.638 57.068 1.00 27.05 242 VAL A CA 1
ATOM 651 C C . VAL A 1 82 ? 23.454 31.805 57.948 1.00 28.80 242 VAL A C 1
ATOM 652 O O . VAL A 1 82 ? 24.531 31.299 57.637 1.00 27.56 242 VAL A O 1
ATOM 656 N N . LYS A 1 83 ? 23.270 32.520 59.054 1.00 28.55 243 LYS A N 1
ATOM 657 C CA . LYS A 1 83 ? 24.341 32.766 60.002 1.00 29.53 243 LYS A CA 1
ATOM 658 C C . LYS A 1 83 ? 23.955 32.159 61.338 1.00 30.59 243 LYS A C 1
ATOM 659 O O . LYS A 1 83 ? 22.871 32.434 61.864 1.00 30.32 243 LYS A O 1
ATOM 665 N N . THR A 1 84 ? 24.829 31.309 61.863 1.00 32.01 244 THR A N 1
ATOM 666 C CA . THR A 1 84 ? 24.614 30.677 63.160 1.00 33.31 244 THR A CA 1
ATOM 667 C C . THR A 1 84 ? 25.860 30.929 64.005 1.00 33.54 244 THR A C 1
ATOM 668 O O . THR A 1 84 ? 26.795 31.585 63.544 1.00 31.29 244 THR A O 1
ATOM 672 N N . SER A 1 85 ? 25.876 30.415 65.232 1.00 36.94 245 SER A N 1
ATOM 673 C CA . SER A 1 85 ? 27.014 30.628 66.130 1.00 43.30 245 SER A CA 1
ATOM 674 C C . SER A 1 85 ? 27.419 29.370 66.892 1.00 44.03 245 SER A C 1
ATOM 675 O O . SER A 1 85 ? 26.577 28.547 67.232 1.00 43.75 245 SER A O 1
ATOM 678 N N . ILE A 1 86 ? 28.713 29.227 67.166 1.00 48.41 246 ILE A N 1
ATOM 679 C CA . ILE A 1 86 ? 29.205 28.054 67.894 1.00 51.65 246 ILE A CA 1
ATOM 680 C C . ILE A 1 86 ? 28.897 28.190 69.377 1.00 53.96 246 ILE A C 1
ATOM 681 O O . ILE A 1 86 ? 28.940 27.210 70.118 1.00 55.75 246 ILE A O 1
ATOM 686 N N . LYS A 1 87 ? 28.591 29.415 69.797 1.00 56.77 247 LYS A N 1
ATOM 687 C CA . LYS A 1 87 ? 28.283 29.713 71.192 1.00 59.13 247 LYS A CA 1
ATOM 688 C C . LYS A 1 87 ? 26.800 29.541 71.503 1.00 59.93 247 LYS A C 1
ATOM 689 O O . LYS A 1 87 ? 26.436 28.778 72.399 1.00 60.81 247 LYS A O 1
ATOM 695 N N . ILE A 1 88 ? 25.949 30.261 70.774 1.00 59.56 248 ILE A N 1
ATOM 696 C CA . ILE A 1 88 ? 24.509 30.159 70.983 1.00 59.52 248 ILE A CA 1
ATOM 697 C C . ILE A 1 88 ? 23.830 29.534 69.772 1.00 58.40 248 ILE A C 1
ATOM 698 O O . ILE A 1 88 ? 24.290 29.693 68.640 1.00 59.08 248 ILE A O 1
ATOM 703 N N . PRO A 1 89 ? 22.724 28.809 69.999 1.00 56.54 249 PRO A N 1
ATOM 704 C CA . PRO A 1 89 ? 21.979 28.154 68.920 1.00 55.44 249 PRO A CA 1
ATOM 705 C C . PRO A 1 89 ? 21.160 29.110 68.047 1.00 53.92 249 PRO A C 1
ATOM 706 O O . PRO A 1 89 ? 20.179 28.707 67.422 1.00 53.63 249 PRO A O 1
ATOM 710 N N . SER A 1 90 ? 21.574 30.374 68.003 1.00 52.16 250 SER A N 1
ATOM 711 C CA . SER A 1 90 ? 20.894 31.388 67.194 1.00 51.06 250 SER A CA 1
ATOM 712 C C . SER A 1 90 ? 21.014 31.066 65.697 1.00 48.98 250 SER A C 1
ATOM 713 O O . SER A 1 90 ? 21.977 30.429 65.265 1.00 49.89 250 SER A O 1
ATOM 716 N N . SER A 1 91 ? 20.038 31.507 64.912 1.00 45.89 251 SER A N 1
ATOM 717 C CA . SER A 1 91 ? 20.044 31.266 63.472 1.00 43.19 251 SER A CA 1
ATOM 718 C C . SER A 1 91 ? 19.357 32.423 62.753 1.00 42.13 251 SER A C 1
ATOM 719 O O . SER A 1 91 ? 18.174 32.665 62.964 1.00 41.01 251 SER A O 1
ATOM 722 N N . HIS A 1 92 ? 20.093 33.132 61.903 1.00 40.05 252 HIS A N 1
ATOM 723 C CA . HIS A 1 92 ? 19.516 34.264 61.187 1.00 40.87 252 HIS A CA 1
ATOM 724 C C . HIS A 1 92 ? 19.760 34.218 59.683 1.00 39.84 252 HIS A C 1
ATOM 725 O O . HIS A 1 92 ? 20.811 33.770 59.220 1.00 37.52 252 HIS A O 1
ATOM 732 N N . ASN A 1 93 ? 18.788 34.712 58.926 1.00 38.40 253 ASN A N 1
ATOM 733 C CA . ASN A 1 93 ? 18.902 34.750 57.483 1.00 36.67 253 ASN A CA 1
ATOM 734 C C . ASN A 1 93 ? 19.564 36.038 57.043 1.00 35.06 253 ASN A C 1
ATOM 735 O O . ASN A 1 93 ? 19.091 37.123 57.376 1.00 34.58 253 ASN A O 1
ATOM 740 N N . LEU A 1 94 ? 20.664 35.918 56.306 1.00 30.50 254 LEU A N 1
ATOM 741 C CA . LEU A 1 94 ? 21.371 37.085 55.800 1.00 30.52 254 LEU A CA 1
ATOM 742 C C . LEU A 1 94 ? 20.877 37.451 54.399 1.00 29.47 254 LEU A C 1
ATOM 743 O O . LEU A 1 94 ? 20.653 38.619 54.093 1.00 29.89 254 LEU A O 1
ATOM 748 N N . MET A 1 95 ? 20.715 36.442 53.549 1.00 29.07 255 MET A N 1
ATOM 749 C CA . MET A 1 95 ? 20.279 36.664 52.176 1.00 29.05 255 MET A CA 1
ATOM 750 C C . MET A 1 95 ? 19.343 35.561 51.727 1.00 29.09 255 MET A C 1
ATOM 751 O O . MET A 1 95 ? 19.437 34.420 52.188 1.00 26.98 255 MET A O 1
ATOM 756 N N . LYS A 1 96 ? 18.451 35.921 50.815 1.00 28.54 256 LYS A N 1
ATOM 757 C CA . LYS A 1 96 ? 17.482 34.997 50.265 1.00 28.59 256 LYS A CA 1
ATOM 758 C C . LYS A 1 96 ? 17.280 35.251 48.772 1.00 26.93 256 LYS A C 1
ATOM 759 O O . LYS A 1 96 ? 17.301 36.391 48.309 1.00 26.70 256 LYS A O 1
ATOM 765 N N . GLY A 1 97 ? 17.078 34.181 48.014 1.00 24.35 257 GLY A N 1
ATOM 766 C CA . GLY A 1 97 ? 16.864 34.336 46.589 1.00 25.15 257 GLY A CA 1
ATOM 767 C C . GLY A 1 97 ? 16.249 33.092 45.979 1.00 26.48 257 GLY A C 1
ATOM 768 O O . GLY A 1 97 ? 16.165 32.050 46.643 1.00 25.33 257 GLY A O 1
ATOM 769 N N . GLY A 1 98 ? 15.821 33.198 44.723 1.00 26.60 258 GLY A N 1
ATOM 770 C CA . GLY A 1 98 ? 15.225 32.066 44.039 1.00 28.77 258 GLY A CA 1
ATOM 771 C C . GLY A 1 98 ? 13.914 32.438 43.382 1.00 30.54 258 GLY A C 1
ATOM 772 O O . GLY A 1 98 ? 13.614 33.624 43.187 1.00 32.13 258 GLY A O 1
ATOM 773 N N . SER A 1 99 ? 13.141 31.425 43.006 1.00 30.78 259 SER A N 1
ATOM 774 C CA . SER A 1 99 ? 11.849 31.674 42.404 1.00 30.13 259 SER A CA 1
ATOM 775 C C . SER A 1 99 ? 11.029 30.413 42.205 1.00 29.58 259 SER A C 1
ATOM 776 O O . SER A 1 99 ? 11.512 29.293 42.353 1.00 26.38 259 SER A O 1
ATOM 779 N N . THR A 1 100 ? 9.761 30.617 41.893 1.00 29.08 260 THR A N 1
ATOM 780 C CA . THR A 1 100 ? 8.857 29.514 41.645 1.00 31.20 260 THR A CA 1
ATOM 781 C C . THR A 1 100 ? 8.907 29.267 40.137 1.00 30.65 260 THR A C 1
ATOM 782 O O . THR A 1 100 ? 8.794 30.201 39.343 1.00 31.53 260 THR A O 1
ATOM 786 N N . LYS A 1 101 ? 9.104 28.011 39.753 1.00 29.67 261 LYS A N 1
ATOM 787 C CA . LYS A 1 101 ? 9.218 27.647 38.352 1.00 32.11 261 LYS A CA 1
ATOM 788 C C . LYS A 1 101 ? 8.337 26.466 38.020 1.00 33.63 261 LYS A C 1
ATOM 789 O O . LYS A 1 101 ? 8.205 25.520 38.807 1.00 32.29 261 LYS A O 1
ATOM 795 N N . ASN A 1 102 ? 7.740 26.527 36.838 1.00 34.57 262 ASN A N 1
ATOM 796 C CA . ASN A 1 102 ? 6.889 25.455 36.376 1.00 36.41 262 ASN A CA 1
ATOM 797 C C . ASN A 1 102 ? 7.745 24.596 35.474 1.00 36.84 262 ASN A C 1
ATOM 798 O O . ASN A 1 102 ? 8.075 24.996 34.359 1.00 38.19 262 ASN A O 1
ATOM 803 N N . TRP A 1 103 ? 8.109 23.415 35.948 1.00 37.16 263 TRP A N 1
ATOM 804 C CA . TRP A 1 103 ? 8.927 22.527 35.148 1.00 38.65 263 TRP A CA 1
ATOM 805 C C . TRP A 1 103 ? 8.110 21.323 34.708 1.00 42.32 263 TRP A C 1
ATOM 806 O O . TRP A 1 103 ? 8.658 20.245 34.480 1.00 44.82 263 TRP A O 1
ATOM 817 N N . SER A 1 104 ? 6.797 21.507 34.587 1.00 44.65 264 SER A N 1
ATOM 818 C CA . SER A 1 104 ? 5.931 20.410 34.168 1.00 49.83 264 SER A CA 1
ATOM 819 C C . SER A 1 104 ? 6.222 19.981 32.732 1.00 53.23 264 SER A C 1
ATOM 820 O O . SER A 1 104 ? 6.237 20.803 31.808 1.00 52.69 264 SER A O 1
ATOM 823 N N . GLY A 1 105 ? 6.460 18.680 32.573 1.00 58.16 265 GLY A N 1
ATOM 824 C CA . GLY A 1 105 ? 6.749 18.081 31.281 1.00 61.08 265 GLY A CA 1
ATOM 825 C C . GLY A 1 105 ? 7.230 18.989 30.170 1.00 64.24 265 GLY A C 1
ATOM 826 O O . GLY A 1 105 ? 8.073 19.870 30.371 1.00 65.32 265 GLY A O 1
ATOM 827 N N . ASN A 1 106 ? 6.682 18.759 28.983 1.00 65.58 266 ASN A N 1
ATOM 828 C CA . ASN A 1 106 ? 7.036 19.531 27.799 1.00 67.37 266 ASN A CA 1
ATOM 829 C C . ASN A 1 106 ? 8.535 19.411 27.524 1.00 66.89 266 ASN A C 1
ATOM 830 O O . ASN A 1 106 ? 9.001 18.375 27.041 1.00 66.77 266 ASN A O 1
ATOM 835 N N . SER A 1 107 ? 9.282 20.469 27.832 1.00 65.70 267 SER A N 1
ATOM 836 C CA . SER A 1 107 ? 10.727 20.481 27.618 1.00 64.11 267 SER A CA 1
ATOM 837 C C . SER A 1 107 ? 11.382 19.200 28.119 1.00 62.46 267 SER A C 1
ATOM 838 O O . SER A 1 107 ? 10.883 18.537 29.030 1.00 63.72 267 SER A O 1
ATOM 841 N N . GLU A 1 108 ? 12.509 18.855 27.517 1.00 59.77 268 GLU A N 1
ATOM 842 C CA . GLU A 1 108 ? 13.234 17.657 27.905 1.00 57.81 268 GLU A CA 1
ATOM 843 C C . GLU A 1 108 ? 14.267 18.020 28.964 1.00 54.23 268 GLU A C 1
ATOM 844 O O . GLU A 1 108 ? 14.807 17.152 29.660 1.00 53.74 268 GLU A O 1
ATOM 850 N N . PHE A 1 109 ? 14.536 19.313 29.091 1.00 48.94 269 PHE A N 1
ATOM 851 C CA . PHE A 1 109 ? 15.521 19.763 30.054 1.00 45.13 269 PHE A CA 1
ATOM 852 C C . PHE A 1 109 ? 15.107 21.066 30.728 1.00 42.25 269 PHE A C 1
ATOM 853 O O . PHE A 1 109 ? 14.621 21.989 30.079 1.00 38.83 269 PHE A O 1
ATOM 861 N N . HIS A 1 110 ? 15.298 21.126 32.041 1.00 38.15 270 HIS A N 1
ATOM 862 C CA . HIS A 1 110 ? 14.967 22.325 32.803 1.00 36.96 270 HIS A CA 1
A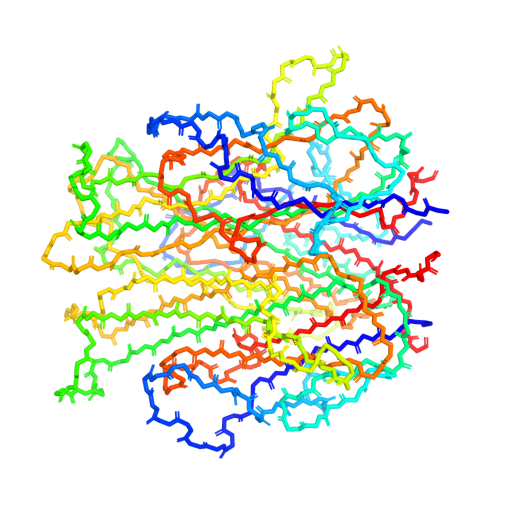TOM 863 C C . HIS A 1 110 ? 16.185 22.798 33.588 1.00 34.04 270 HIS A C 1
ATOM 864 O O . HIS A 1 110 ? 16.912 21.993 34.175 1.00 32.82 270 HIS A O 1
ATOM 871 N N . PHE A 1 111 ? 16.395 24.108 33.605 1.00 31.70 271 PHE A N 1
ATOM 872 C CA . PHE A 1 111 ? 17.536 24.672 34.292 1.00 30.88 271 PHE A CA 1
ATOM 873 C C . PHE A 1 111 ? 17.190 26.028 34.902 1.00 30.23 271 PHE A C 1
ATOM 874 O O . PHE A 1 111 ? 16.405 26.798 34.329 1.00 29.61 271 PHE A O 1
ATOM 882 N N . TYR A 1 112 ? 17.771 26.303 36.069 1.00 27.05 272 TYR A N 1
ATOM 883 C CA . TYR A 1 112 ? 17.574 27.575 36.761 1.00 28.71 272 TYR A CA 1
ATOM 884 C C . TYR A 1 112 ? 18.664 27.826 37.799 1.00 27.20 272 TYR A C 1
ATOM 885 O O . TYR A 1 112 ? 18.974 26.962 38.616 1.00 28.05 272 TYR A O 1
ATOM 894 N N . SER A 1 113 ? 19.237 29.017 37.774 1.00 25.47 273 SER A N 1
ATOM 895 C CA . SER A 1 113 ? 20.291 29.349 38.725 1.00 27.92 273 SER A CA 1
ATOM 896 C C . SER A 1 113 ? 19.887 30.563 39.541 1.00 26.01 273 SER A C 1
ATOM 897 O O . SER A 1 113 ? 19.103 31.385 39.083 1.00 22.67 273 SER A O 1
ATOM 900 N N . ILE A 1 114 ? 20.407 30.651 40.760 1.00 27.88 274 ILE A N 1
ATOM 901 C CA . ILE A 1 114 ? 20.147 31.793 41.630 1.00 28.44 274 ILE A CA 1
ATOM 902 C C . ILE A 1 114 ? 21.491 32.280 42.094 1.00 29.29 274 ILE A C 1
ATOM 903 O O . ILE A 1 114 ? 22.415 31.493 42.307 1.00 29.55 274 ILE A O 1
ATOM 908 N N . ASN A 1 115 ? 21.579 33.582 42.296 1.00 29.18 275 ASN A N 1
ATOM 909 C CA . ASN A 1 115 ? 22.807 34.192 42.752 1.00 31.82 275 ASN A CA 1
ATOM 910 C C . ASN A 1 115 ? 22.461 35.256 43.779 1.00 29.91 275 ASN A C 1
ATOM 911 O O . ASN A 1 115 ? 21.501 36.010 43.591 1.00 26.89 275 ASN A O 1
ATOM 916 N N . VAL A 1 116 ? 23.222 35.291 44.872 1.00 29.70 276 VAL A N 1
ATOM 917 C CA . VAL A 1 116 ? 23.037 36.310 45.902 1.00 29.46 276 VAL A CA 1
ATOM 918 C C . VAL A 1 116 ? 24.409 36.761 46.392 1.00 31.30 276 VAL A C 1
ATOM 919 O O . VAL A 1 116 ? 25.383 35.988 46.342 1.00 30.88 276 VAL A O 1
ATOM 923 N N . GLY A 1 117 ? 24.480 38.009 46.855 1.00 30.35 277 GLY A N 1
ATOM 924 C CA . GLY A 1 117 ? 25.724 38.557 47.365 1.00 30.87 277 GLY A CA 1
ATOM 925 C C . GLY A 1 117 ? 25.408 39.644 48.375 1.00 33.21 277 GLY A C 1
ATOM 926 O O . GLY A 1 117 ? 24.289 40.166 48.390 1.00 34.90 277 GLY A O 1
ATOM 927 N N . GLY A 1 118 ? 26.373 39.981 49.228 1.00 33.95 278 GLY A N 1
ATOM 928 C CA . GLY A 1 118 ? 26.139 41.013 50.226 1.00 34.18 278 GLY A CA 1
ATOM 929 C C . GLY A 1 118 ? 27.328 41.285 51.130 1.00 34.30 278 GLY A C 1
ATOM 930 O O . GLY A 1 118 ? 28.189 40.427 51.316 1.00 34.67 278 GLY A O 1
ATOM 931 N N . PHE A 1 119 ? 27.361 42.483 51.707 1.00 34.15 279 PHE A N 1
ATOM 932 C CA . PHE A 1 119 ? 28.446 42.911 52.583 1.00 33.16 279 PHE A CA 1
ATOM 933 C C . PHE A 1 119 ? 27.980 42.763 54.034 1.00 33.76 279 PHE A C 1
ATOM 934 O O . PHE A 1 119 ? 27.054 43.456 54.460 1.00 36.47 279 PHE A O 1
ATOM 942 N N . PHE A 1 120 ? 28.608 41.867 54.792 1.00 29.95 280 PHE A N 1
ATOM 943 C CA . PHE A 1 120 ? 28.202 41.657 56.182 1.00 32.23 280 PHE A CA 1
ATOM 944 C C . PHE A 1 120 ? 29.297 41.738 57.226 1.00 32.62 280 PHE A C 1
ATOM 945 O O . PHE A 1 120 ? 30.460 41.426 56.959 1.00 32.19 280 PHE A O 1
ATOM 953 N N . LYS A 1 121 ? 28.914 42.148 58.430 1.00 34.78 281 LYS A N 1
ATOM 954 C CA . LYS A 1 121 ? 29.868 42.242 59.526 1.00 34.21 281 LYS A CA 1
ATOM 955 C C . LYS A 1 121 ? 29.830 40.897 60.217 1.00 33.45 281 LYS A C 1
ATOM 956 O O . LYS A 1 121 ? 28.765 40.428 60.612 1.00 33.09 281 LYS A O 1
ATOM 962 N N . LEU A 1 122 ? 30.995 40.280 60.366 1.00 34.66 282 LEU A N 1
ATOM 963 C CA . LEU A 1 122 ? 31.076 38.966 60.989 1.00 35.74 282 LEU A CA 1
ATOM 964 C C . LEU A 1 122 ? 32.133 38.917 62.073 1.00 36.88 282 LEU A C 1
ATOM 965 O O . LEU A 1 122 ? 33.166 39.584 61.988 1.00 35.35 282 LEU A O 1
ATOM 970 N N . ARG A 1 123 ? 31.875 38.108 63.089 1.00 37.95 283 ARG A N 1
ATOM 971 C CA . ARG A 1 123 ? 32.821 37.967 64.177 1.00 39.67 283 ARG A CA 1
ATOM 972 C C . ARG A 1 123 ? 33.231 36.510 64.312 1.00 38.52 283 ARG A C 1
ATOM 973 O O . ARG A 1 123 ? 32.494 35.602 63.908 1.00 36.96 283 ARG A O 1
ATOM 981 N N . ALA A 1 124 ? 34.417 36.298 64.869 1.00 36.84 284 ALA A N 1
ATOM 982 C CA . ALA A 1 124 ? 34.947 34.962 65.072 1.00 35.94 284 ALA A CA 1
ATOM 983 C C . ALA A 1 124 ? 33.909 34.115 65.785 1.00 34.94 284 ALA A C 1
ATOM 984 O O . ALA A 1 124 ? 33.279 34.581 66.735 1.00 34.40 284 ALA A O 1
ATOM 986 N N . GLY A 1 125 ? 33.733 32.873 65.336 1.00 32.04 285 GLY A N 1
ATOM 987 C CA . GLY A 1 125 ? 32.747 32.005 65.965 1.00 30.38 285 GLY A CA 1
ATOM 988 C C . GLY A 1 125 ? 31.426 31.954 65.210 1.00 29.94 285 GLY A C 1
ATOM 989 O O . GLY A 1 125 ? 30.644 31.028 65.376 1.00 33.32 285 GLY A O 1
ATOM 990 N N . GLU A 1 126 ? 31.150 32.962 64.394 1.00 30.92 286 GLU A N 1
ATOM 991 C CA . GLU A 1 126 ? 29.926 32.947 63.602 1.00 31.62 286 GLU A CA 1
ATOM 992 C C . GLU A 1 126 ? 30.155 32.031 62.395 1.00 31.85 286 GLU A C 1
ATOM 993 O O . GLU A 1 126 ? 31.277 31.905 61.901 1.00 29.38 286 GLU A O 1
ATOM 999 N N . GLU A 1 127 ? 29.091 31.385 61.932 1.00 31.79 287 GLU A N 1
ATOM 1000 C CA . GLU A 1 127 ? 29.197 30.454 60.810 1.00 32.95 287 GLU A CA 1
ATOM 1001 C C . GLU A 1 127 ? 28.173 30.725 59.721 1.00 32.75 287 GLU A C 1
ATOM 1002 O O . GLU A 1 127 ? 26.987 30.977 60.004 1.00 30.64 287 GLU A O 1
ATOM 1008 N N . ILE A 1 128 ? 28.638 30.652 58.476 1.00 29.93 288 ILE A N 1
ATOM 1009 C CA . ILE A 1 128 ? 27.783 30.857 57.323 1.00 27.99 288 ILE A CA 1
ATOM 1010 C C . ILE A 1 128 ? 27.454 29.493 56.734 1.00 26.96 288 ILE A C 1
ATOM 1011 O O . ILE A 1 128 ? 28.341 28.674 56.530 1.00 27.58 288 ILE A O 1
ATOM 1016 N N . SER A 1 129 ? 26.181 29.246 56.451 1.00 25.10 289 SER A N 1
ATOM 1017 C CA . SER A 1 129 ? 25.778 27.974 55.874 1.00 23.48 289 SER A CA 1
ATOM 1018 C C . SER A 1 129 ? 24.736 28.224 54.781 1.00 24.66 289 SER A C 1
ATOM 1019 O O . SER A 1 129 ? 24.187 29.321 54.680 1.00 23.62 289 SER A O 1
ATOM 1022 N N . ILE A 1 130 ? 24.470 27.196 53.983 1.00 22.99 290 ILE A N 1
ATOM 1023 C CA . ILE A 1 130 ? 23.541 27.274 52.882 1.00 22.51 290 ILE A CA 1
ATOM 1024 C C . ILE A 1 130 ? 22.375 26.309 53.022 1.00 22.43 290 ILE A C 1
ATOM 1025 O O . ILE A 1 130 ? 22.560 25.127 53.279 1.00 23.75 290 ILE A O 1
ATOM 1030 N N . GLN A 1 131 ? 21.171 26.833 52.862 1.00 22.62 291 GLN A N 1
ATOM 1031 C CA . GLN A 1 131 ? 19.966 26.016 52.891 1.00 23.50 291 GLN A CA 1
ATOM 1032 C C . GLN A 1 131 ? 19.307 26.191 51.532 1.00 24.43 291 GLN A C 1
ATOM 1033 O O . GLN A 1 131 ? 19.286 27.302 50.977 1.00 23.48 291 GLN A O 1
ATOM 1039 N N . VAL A 1 132 ? 18.832 25.096 50.948 1.00 22.77 292 VAL A N 1
ATOM 1040 C CA . VAL A 1 132 ? 18.118 25.198 49.681 1.00 23.03 292 VAL A CA 1
ATOM 1041 C C . VAL A 1 132 ? 16.913 24.273 49.740 1.00 25.25 292 VAL A C 1
ATOM 1042 O O . VAL A 1 132 ? 16.838 23.361 50.575 1.00 24.94 292 VAL A O 1
ATOM 1046 N N . SER A 1 133 ? 15.967 24.529 48.852 1.00 25.98 293 SER A N 1
ATOM 1047 C CA . SER A 1 133 ? 14.792 23.691 48.731 1.00 25.89 293 SER A CA 1
ATOM 1048 C C . SER A 1 133 ? 15.162 22.793 47.544 1.00 26.91 293 SER A C 1
ATOM 1049 O O . SER A 1 133 ? 16.143 23.056 46.831 1.00 25.45 293 SER A O 1
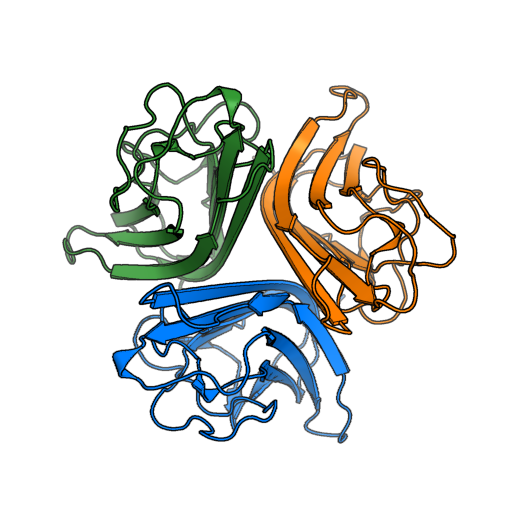ATOM 1052 N N . ASN A 1 134 ? 14.406 21.720 47.347 1.00 26.17 294 ASN A N 1
ATOM 1053 C CA . ASN A 1 134 ? 14.667 20.806 46.240 1.00 25.09 294 ASN A CA 1
ATOM 1054 C C . ASN A 1 134 ? 16.134 20.452 46.004 1.00 24.71 294 ASN A C 1
ATOM 1055 O O . ASN A 1 134 ? 16.630 20.501 44.873 1.00 25.38 294 ASN A O 1
ATOM 1060 N N . PRO A 1 135 ? 16.839 20.055 47.067 1.00 26.05 295 PRO A N 1
ATOM 1061 C CA . PRO A 1 135 ? 18.253 19.685 46.990 1.00 27.46 295 PRO A CA 1
ATOM 1062 C C . PRO A 1 135 ? 18.530 18.579 45.984 1.00 29.04 295 PRO A C 1
ATOM 1063 O O . PRO A 1 135 ? 19.613 18.515 45.422 1.00 30.58 295 PRO A O 1
ATOM 1067 N N . SER A 1 136 ? 17.551 17.711 45.751 1.00 32.38 296 SER A N 1
ATOM 1068 C CA . SER A 1 136 ? 17.747 16.621 44.800 1.00 33.02 296 SER A CA 1
ATOM 1069 C C . SER A 1 136 ? 17.870 17.117 43.362 1.00 32.92 296 SER A C 1
ATOM 1070 O O . SER A 1 136 ? 18.293 16.372 42.486 1.00 33.10 296 SER A O 1
ATOM 1073 N N . LEU A 1 137 ? 17.514 18.374 43.113 1.00 31.43 297 LEU A N 1
ATOM 1074 C CA . LEU A 1 137 ? 17.613 18.921 41.762 1.00 28.06 297 LEU A CA 1
ATOM 1075 C C . LEU A 1 137 ? 18.895 19.740 41.540 1.00 29.06 297 LEU A C 1
ATOM 1076 O O . LEU A 1 137 ? 19.112 20.303 40.460 1.00 26.82 297 LEU A O 1
ATOM 1081 N N . LEU A 1 138 ? 19.756 19.781 42.553 1.00 28.15 298 LEU A N 1
ATOM 1082 C CA . LEU A 1 138 ? 20.998 20.542 42.444 1.00 29.41 298 LEU A CA 1
ATOM 1083 C C . LEU A 1 138 ? 21.981 20.042 41.397 1.00 30.20 298 LEU A C 1
ATOM 1084 O O . LEU A 1 138 ? 22.176 18.833 41.224 1.00 31.16 298 LEU A O 1
ATOM 1089 N N . ASP A 1 139 ? 22.598 20.993 40.703 1.00 29.08 299 ASP A N 1
ATOM 1090 C CA . ASP A 1 139 ? 23.619 20.699 39.713 1.00 29.53 299 ASP A CA 1
ATOM 1091 C C . ASP A 1 139 ? 24.916 20.550 40.533 1.00 30.63 299 ASP A C 1
ATOM 1092 O O . ASP A 1 139 ? 25.317 21.461 41.260 1.00 29.69 299 ASP A O 1
ATOM 1097 N N . PRO A 1 140 ? 25.593 19.400 40.410 1.00 32.76 300 PRO A N 1
ATOM 1098 C CA . PRO A 1 140 ? 26.835 19.108 41.139 1.00 33.68 300 PRO A CA 1
ATOM 1099 C C . PRO A 1 140 ? 28.161 19.715 40.654 1.00 32.66 300 PRO A C 1
ATOM 1100 O O . PRO A 1 140 ? 29.177 19.576 41.335 1.00 33.09 300 PRO A O 1
ATOM 1104 N N . ASP A 1 141 ? 28.165 20.388 39.506 1.00 30.20 301 ASP A N 1
ATOM 1105 C CA . ASP A 1 141 ? 29.403 20.965 38.981 1.00 28.96 301 ASP A CA 1
ATOM 1106 C C . ASP A 1 141 ? 29.917 22.135 39.814 1.00 28.64 301 ASP A C 1
ATOM 1107 O O . ASP A 1 141 ? 29.133 22.951 40.316 1.00 24.54 301 ASP A O 1
ATOM 1112 N N . GLN A 1 142 ? 31.240 22.210 39.943 1.00 26.17 302 GLN A N 1
ATOM 1113 C CA . GLN A 1 142 ? 31.900 23.239 40.734 1.00 28.21 302 GLN A CA 1
ATOM 1114 C C . GLN A 1 142 ? 31.664 24.660 40.220 1.00 28.55 302 GLN A C 1
ATOM 1115 O O . GLN A 1 142 ? 31.737 25.630 40.998 1.00 26.21 302 GLN A O 1
ATOM 1121 N N . ASP A 1 143 ? 31.403 24.787 38.920 1.00 25.60 303 ASP A N 1
ATOM 1122 C CA . ASP A 1 143 ? 31.141 26.097 38.315 1.00 27.67 303 ASP A CA 1
ATOM 1123 C C . ASP A 1 143 ? 29.674 26.470 38.500 1.00 27.71 303 ASP A C 1
ATOM 1124 O O . ASP A 1 143 ? 29.268 27.621 38.302 1.00 26.08 303 ASP A O 1
ATOM 1129 N N . ALA A 1 144 ? 28.881 25.481 38.890 1.00 24.60 304 ALA A N 1
ATOM 1130 C CA . ALA A 1 144 ? 27.446 25.656 39.063 1.00 25.78 304 ALA A CA 1
ATOM 1131 C C . ALA A 1 144 ? 26.947 26.048 40.451 1.00 25.63 304 ALA A C 1
ATOM 1132 O O . ALA A 1 144 ? 26.245 27.066 40.634 1.00 25.10 304 ALA A O 1
ATOM 1134 N N . THR A 1 145 ? 27.297 25.215 41.419 1.00 23.99 305 THR A N 1
ATOM 1135 C CA . THR A 1 145 ? 26.842 25.389 42.781 1.00 22.78 305 THR A CA 1
ATOM 1136 C C . THR A 1 145 ?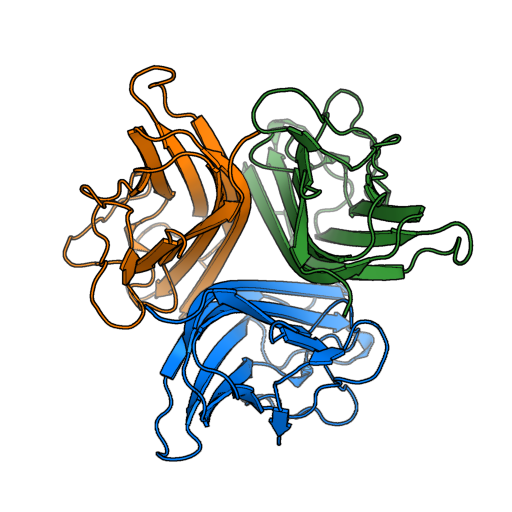 27.994 25.563 43.741 1.00 23.18 305 THR A C 1
ATOM 1137 O O . THR A 1 145 ? 28.780 24.646 43.961 1.00 24.27 305 THR A O 1
ATOM 1141 N N . TYR A 1 146 ? 28.072 26.743 44.338 1.00 22.46 306 TYR A N 1
ATOM 1142 C CA . TYR A 1 146 ? 29.160 27.044 45.258 1.00 22.80 306 TYR A CA 1
ATOM 1143 C C . TYR A 1 146 ? 28.779 28.263 46.078 1.00 21.50 306 TYR A C 1
ATOM 1144 O O . TYR A 1 146 ? 27.783 28.909 45.780 1.00 22.93 306 TYR A O 1
ATOM 1153 N N . PHE A 1 147 ? 29.550 28.566 47.117 1.00 22.48 307 PHE A N 1
ATOM 1154 C CA . PHE A 1 147 ? 29.316 29.774 47.908 1.00 23.76 307 PHE A CA 1
ATOM 1155 C C . PHE A 1 147 ? 30.652 30.171 48.483 1.00 24.23 307 PHE A C 1
ATOM 1156 O O . PHE A 1 147 ? 31.567 29.350 48.556 1.00 26.76 307 PHE A O 1
ATOM 1164 N N . GLY A 1 148 ? 30.795 31.433 48.859 1.00 25.04 308 GLY A N 1
ATOM 1165 C CA . GLY A 1 148 ? 32.067 31.852 49.399 1.00 26.29 308 GLY A CA 1
ATOM 1166 C C . GLY A 1 148 ? 32.021 33.160 50.143 1.00 28.70 308 GLY A C 1
ATOM 1167 O O . GLY A 1 148 ? 30.958 33.786 50.322 1.00 28.57 308 GLY A O 1
ATOM 1168 N N . ALA A 1 149 ? 33.205 33.578 50.556 1.00 27.77 309 ALA A N 1
ATOM 1169 C CA . ALA A 1 149 ? 33.358 34.801 51.304 1.00 32.04 309 ALA A CA 1
ATOM 1170 C C . ALA A 1 149 ? 34.793 35.289 51.231 1.00 33.51 309 ALA A C 1
ATOM 1171 O O . ALA A 1 149 ? 35.714 34.536 50.919 1.00 34.56 309 ALA A O 1
ATOM 1173 N N . PHE A 1 150 ? 34.966 36.568 51.516 1.00 35.34 310 PHE A N 1
ATOM 1174 C CA . PHE A 1 150 ? 36.285 37.163 51.572 1.00 37.54 310 PHE A CA 1
ATOM 1175 C C . PHE A 1 150 ? 36.170 38.463 52.357 1.00 38.81 310 PHE A C 1
ATOM 1176 O O . PHE A 1 150 ? 35.237 39.246 52.162 1.00 37.84 310 PHE A O 1
ATOM 1184 N N . LYS A 1 151 ? 37.092 38.641 53.297 1.00 40.85 311 LYS A N 1
ATOM 1185 C CA . LYS A 1 151 ? 37.135 39.818 54.155 1.00 43.14 311 LYS A CA 1
ATOM 1186 C C . LYS A 1 151 ? 37.638 41.021 53.365 1.00 44.83 311 LYS A C 1
ATOM 1187 O O . LYS A 1 151 ? 38.651 40.944 52.679 1.00 46.37 311 LYS A O 1
ATOM 1193 N N . VAL A 1 152 ? 36.918 42.131 53.467 1.00 47.65 312 VAL A N 1
ATOM 1194 C CA . VAL A 1 152 ? 37.282 43.345 52.753 1.00 51.04 312 VAL A CA 1
ATOM 1195 C C . VAL A 1 152 ? 37.978 44.349 53.665 1.00 53.95 312 VAL A C 1
ATOM 1196 O O . VAL A 1 152 ? 38.821 45.120 53.211 1.00 55.58 312 VAL A O 1
ATOM 1200 N N . GLN A 1 153 ? 37.622 44.340 54.946 1.00 55.99 313 GLN A N 1
ATOM 1201 C CA . GLN A 1 153 ? 38.224 45.256 55.911 1.00 58.46 313 GLN A CA 1
ATOM 1202 C C . GLN A 1 153 ? 37.874 44.868 57.348 1.00 59.63 313 GLN A C 1
ATOM 1203 O O . GLN A 1 153 ? 36.828 44.264 57.605 1.00 58.18 313 GLN A O 1
ATOM 1209 N N . ASP A 1 154 ? 38.755 45.217 58.281 1.00 60.47 314 ASP A N 1
ATOM 1210 C CA . ASP A 1 154 ? 38.545 44.904 59.688 1.00 62.60 314 ASP A CA 1
ATOM 1211 C C . ASP A 1 154 ? 37.373 45.706 60.248 1.00 62.95 314 ASP A C 1
ATOM 1212 O O . ASP A 1 154 ? 36.966 46.705 59.660 1.00 62.41 314 ASP A O 1
ATOM 1217 N N . ILE A 1 155 ? 36.827 45.264 61.377 1.00 64.54 315 ILE A N 1
ATOM 1218 C CA . ILE A 1 155 ? 35.712 45.971 61.997 1.00 67.76 315 ILE A CA 1
ATOM 1219 C C . ILE A 1 155 ? 36.220 47.227 62.700 1.00 70.66 315 ILE A C 1
ATOM 1220 O O . ILE A 1 155 ? 37.184 47.171 63.465 1.00 70.72 315 ILE A O 1
ATOM 1225 N N . ASP A 1 156 ? 35.570 48.358 62.431 1.00 73.59 316 ASP A N 1
ATOM 1226 C CA . ASP A 1 156 ? 35.947 49.631 63.039 1.00 76.71 316 ASP A CA 1
ATOM 1227 C C . ASP A 1 156 ? 37.418 49.997 62.808 1.00 77.66 316 ASP A C 1
ATOM 1228 O O . ASP A 1 156 ? 38.041 49.394 61.909 1.00 49.15 316 ASP A O 1
ATOM 1234 N N . ALA B 1 1 ? 38.528 50.893 57.529 1.00 76.95 161 ALA B N 1
ATOM 1235 C CA . ALA B 1 1 ? 39.412 51.908 56.888 1.00 75.30 161 ALA B CA 1
ATOM 1236 C C . ALA B 1 1 ? 38.838 52.388 55.557 1.00 74.34 161 ALA B C 1
ATOM 1237 O O . ALA B 1 1 ? 39.368 53.319 54.949 1.00 74.54 161 ALA B O 1
ATOM 1239 N N . GLN B 1 2 ? 37.760 51.751 55.103 1.00 72.45 162 GLN B N 1
ATOM 1240 C CA . GLN B 1 2 ? 37.119 52.136 53.845 1.00 70.32 162 GLN B CA 1
ATOM 1241 C C . GLN B 1 2 ? 35.597 52.224 53.998 1.00 67.87 162 GLN B C 1
ATOM 1242 O O . GLN B 1 2 ? 35.000 51.486 54.780 1.00 67.74 162 GLN B O 1
ATOM 1248 N N . PRO B 1 3 ? 34.952 53.138 53.254 1.00 65.54 163 PRO B N 1
ATOM 1249 C CA . PRO B 1 3 ? 33.496 53.314 53.312 1.00 63.22 163 PRO B CA 1
ATOM 1250 C C . PRO B 1 3 ? 32.722 52.140 52.710 1.00 61.16 163 PRO B C 1
ATOM 1251 O O . PRO B 1 3 ? 33.226 51.412 51.851 1.00 60.75 163 PRO B O 1
ATOM 1255 N N . PHE B 1 4 ? 31.487 51.970 53.164 1.00 58.52 164 PHE B N 1
ATOM 1256 C CA . PHE B 1 4 ? 30.647 50.884 52.690 1.00 56.02 164 PHE B CA 1
ATOM 1257 C C . PHE B 1 4 ? 29.202 51.166 53.055 1.00 54.88 164 PHE B C 1
ATOM 1258 O O . PHE B 1 4 ? 28.909 52.151 53.727 1.00 55.39 164 PHE B O 1
ATOM 1266 N N . ALA B 1 5 ? 28.303 50.295 52.611 1.00 52.36 165 ALA B N 1
ATOM 1267 C CA . ALA B 1 5 ? 26.886 50.438 52.910 1.00 50.46 165 ALA B CA 1
ATOM 1268 C C . ALA B 1 5 ? 26.098 49.204 52.490 1.00 48.36 165 ALA B C 1
ATOM 1269 O O . ALA B 1 5 ? 26.379 48.575 51.468 1.00 48.80 165 ALA B O 1
ATOM 1271 N N . HIS B 1 6 ? 25.115 48.870 53.312 1.00 45.81 166 HIS B N 1
ATOM 1272 C CA . HIS B 1 6 ? 24.226 47.742 53.086 1.00 45.21 166 HIS B CA 1
ATOM 1273 C C . HIS B 1 6 ? 22.891 48.228 53.612 1.00 45.80 166 HIS B C 1
ATOM 1274 O O . HIS B 1 6 ? 22.673 48.259 54.823 1.00 46.38 166 HIS B O 1
ATOM 1281 N N . LEU B 1 7 ? 22.001 48.609 52.702 1.00 47.51 167 LEU B N 1
ATOM 1282 C CA . LEU B 1 7 ? 20.695 49.126 53.085 1.00 48.30 167 LEU B CA 1
ATOM 1283 C C . LEU B 1 7 ? 19.590 48.109 52.856 1.00 48.43 167 LEU B C 1
ATOM 1284 O O . LEU B 1 7 ? 19.566 47.420 51.834 1.00 47.18 167 LEU B O 1
ATOM 1289 N N . THR B 1 8 ? 18.675 48.017 53.814 1.00 48.76 168 THR B N 1
ATOM 1290 C CA . THR B 1 8 ? 17.570 47.071 53.716 1.00 49.22 168 THR B CA 1
ATOM 1291 C C . THR B 1 8 ? 16.250 47.814 53.529 1.00 51.95 168 THR B C 1
ATOM 1292 O O . THR B 1 8 ? 16.090 48.947 53.997 1.00 50.93 168 THR B O 1
ATOM 1296 N N . ILE B 1 9 ? 15.309 47.176 52.836 1.00 53.06 169 ILE B N 1
ATOM 1297 C CA . ILE B 1 9 ? 14.018 47.790 52.562 1.00 56.52 169 ILE B CA 1
ATOM 1298 C C . ILE B 1 9 ? 13.220 48.141 53.805 1.00 58.62 169 ILE B C 1
ATOM 1299 O O . ILE B 1 9 ? 13.199 47.391 54.777 1.00 58.35 169 ILE B O 1
ATOM 1304 N N . ASN B 1 10 ? 12.566 49.297 53.755 1.00 62.61 170 ASN B N 1
ATOM 1305 C CA . ASN B 1 10 ? 11.727 49.773 54.847 1.00 65.64 170 ASN B CA 1
ATOM 1306 C C . ASN B 1 10 ? 10.330 49.981 54.278 1.00 68.04 170 ASN B C 1
ATOM 1307 O O . ASN B 1 10 ? 10.024 51.042 53.734 1.00 67.98 170 ASN B O 1
ATOM 1312 N N . ALA B 1 11 ? 9.489 48.960 54.397 1.00 71.31 171 ALA B N 1
ATOM 1313 C CA . ALA B 1 11 ? 8.127 49.030 53.886 1.00 75.17 171 ALA B CA 1
ATOM 1314 C C . ALA B 1 11 ? 7.241 49.927 54.751 1.00 77.76 171 ALA B C 1
ATOM 1315 O O . ALA B 1 11 ? 6.016 49.801 54.735 1.00 78.44 171 ALA B O 1
ATOM 1317 N N . ALA B 1 12 ? 7.863 50.829 55.506 1.00 80.41 172 ALA B N 1
ATOM 1318 C CA . ALA B 1 12 ? 7.123 51.746 56.368 1.00 83.08 172 ALA B CA 1
ATOM 1319 C C . ALA B 1 12 ? 6.043 52.451 55.553 1.00 84.82 172 ALA B C 1
ATOM 1320 O O . ALA B 1 12 ? 4.946 52.714 56.050 1.00 85.13 172 ALA B O 1
ATOM 1322 N N . SER B 1 13 ? 6.365 52.753 54.299 1.00 86.42 173 SER B N 1
ATOM 1323 C CA . SER B 1 13 ? 5.429 53.420 53.402 1.00 88.30 173 SER B CA 1
ATOM 1324 C C . SER B 1 13 ? 4.449 52.409 52.801 1.00 89.16 173 SER B C 1
ATOM 1325 O O . SER B 1 13 ? 4.326 51.286 53.295 1.00 89.48 173 SER B O 1
ATOM 1328 N N . ILE B 1 14 ? 3.751 52.811 51.743 1.00 89.89 174 ILE B N 1
ATOM 1329 C CA . ILE B 1 14 ? 2.787 51.930 51.091 1.00 90.32 174 ILE B CA 1
ATOM 1330 C C . ILE B 1 14 ? 2.865 52.011 49.557 1.00 90.33 174 ILE B C 1
ATOM 1331 O O . ILE B 1 14 ? 1.851 52.199 48.879 1.00 90.76 174 ILE B O 1
ATOM 1336 N N . PRO B 1 15 ? 4.079 51.867 48.990 1.00 89.76 175 PRO B N 1
ATOM 1337 C CA . PRO B 1 15 ? 4.245 51.928 47.533 1.00 89.23 175 PRO B CA 1
ATOM 1338 C C . PRO B 1 15 ? 3.414 50.859 46.823 1.00 89.00 175 PRO B C 1
ATOM 1339 O O . PRO B 1 15 ? 3.830 49.703 46.723 1.00 89.38 175 PRO B O 1
ATOM 1343 N N . SER B 1 16 ? 2.242 51.248 46.332 1.00 88.23 176 SER B N 1
ATOM 1344 C CA . SER B 1 16 ? 1.361 50.313 45.641 1.00 87.65 176 SER B CA 1
ATOM 1345 C C . SER B 1 16 ? 1.141 50.692 44.178 1.00 86.78 176 SER B C 1
ATOM 1346 O O . SER B 1 16 ? 0.069 51.166 43.803 1.00 87.15 176 SER B O 1
ATOM 1349 N N . GLY B 1 17 ? 2.162 50.473 43.357 1.00 85.92 177 GLY B N 1
ATOM 1350 C CA . GLY B 1 17 ? 2.061 50.793 41.944 1.00 83.66 177 GLY B CA 1
ATOM 1351 C C . GLY B 1 17 ? 2.641 49.694 41.076 1.00 82.36 177 GLY B C 1
ATOM 1352 O O . GLY B 1 17 ? 3.075 48.657 41.583 1.00 82.94 177 GLY B O 1
ATOM 1353 N N . SER B 1 18 ? 2.650 49.919 39.766 1.00 80.20 178 SER B N 1
ATOM 1354 C CA . SER B 1 18 ? 3.181 48.938 38.829 1.00 79.04 178 SER B CA 1
ATOM 1355 C C . SER B 1 18 ? 4.307 49.530 37.995 1.00 78.19 178 SER B C 1
ATOM 1356 O O . SER B 1 18 ? 5.253 48.834 37.627 1.00 78.42 178 SER B O 1
ATOM 1359 N N . HIS B 1 19 ? 4.199 50.820 37.699 1.00 77.10 179 HIS B N 1
ATOM 1360 C CA . HIS B 1 19 ? 5.207 51.510 36.908 1.00 75.98 179 HIS B CA 1
ATOM 1361 C C . HIS B 1 19 ? 6.500 51.543 37.708 1.00 74.06 179 HIS B C 1
ATOM 1362 O O . HIS B 1 19 ? 6.481 51.393 38.929 1.00 73.26 179 HIS B O 1
ATOM 1369 N N . LYS B 1 20 ? 7.621 51.736 37.022 1.00 72.09 180 LYS B N 1
ATOM 1370 C CA . LYS B 1 20 ? 8.907 51.795 37.704 1.00 70.59 180 LYS B CA 1
ATOM 1371 C C . LYS B 1 20 ? 8.981 53.075 38.531 1.00 69.52 180 LYS B C 1
ATOM 1372 O O . LYS B 1 20 ? 8.668 54.161 38.041 1.00 70.34 180 LYS B O 1
ATOM 1378 N N . VAL B 1 21 ? 9.383 52.935 39.790 1.00 66.91 181 VAL B N 1
ATOM 1379 C CA . VAL B 1 21 ? 9.498 54.065 40.700 1.00 63.72 181 VAL B CA 1
ATOM 1380 C C . VAL B 1 21 ? 10.856 54.025 41.391 1.00 62.76 181 VAL B C 1
ATOM 1381 O O . VAL B 1 21 ? 11.631 53.098 41.180 1.00 61.83 181 VAL B O 1
ATOM 1385 N N . THR B 1 22 ? 11.135 55.027 42.218 1.00 61.70 182 THR B N 1
ATOM 1386 C CA . THR B 1 22 ? 12.401 55.090 42.941 1.00 61.00 182 THR B CA 1
ATOM 1387 C C . THR B 1 22 ? 12.189 54.870 44.436 1.00 60.52 182 THR B C 1
ATOM 1388 O O . THR B 1 22 ? 11.641 55.729 45.126 1.00 61.31 182 THR B O 1
ATOM 1392 N N . LEU B 1 23 ? 12.625 53.713 44.928 1.00 58.82 183 LEU B N 1
ATOM 1393 C CA . LEU B 1 23 ? 12.495 53.376 46.342 1.00 57.45 183 LEU B CA 1
ATOM 1394 C C . LEU B 1 23 ? 13.238 54.410 47.174 1.00 56.87 183 LEU B C 1
ATOM 1395 O O . LEU B 1 23 ? 14.435 54.620 46.991 1.00 55.90 183 LEU B O 1
ATOM 1400 N N . SER B 1 24 ? 12.525 55.041 48.099 1.00 57.99 184 SER B N 1
ATOM 1401 C CA . SER B 1 24 ? 13.109 56.084 48.931 1.00 58.87 184 SER B CA 1
ATOM 1402 C C . SER B 1 24 ? 13.145 55.773 50.420 1.00 58.53 184 SER B C 1
ATOM 1403 O O . SER B 1 24 ? 13.629 56.588 51.209 1.00 59.54 184 SER B O 1
ATOM 1406 N N . SER B 1 25 ? 12.630 54.611 50.807 1.00 57.81 185 SER B N 1
ATOM 1407 C CA . SER B 1 25 ? 12.628 54.222 52.212 1.00 57.28 185 SER B CA 1
ATOM 1408 C C . SER B 1 25 ? 13.538 53.023 52.476 1.00 56.75 185 SER B C 1
ATOM 1409 O O . SER B 1 25 ? 13.189 51.880 52.171 1.00 55.90 185 SER B O 1
ATOM 1412 N N . TRP B 1 26 ? 14.708 53.301 53.046 1.00 56.06 186 TRP B N 1
ATOM 1413 C CA . TRP B 1 26 ? 15.693 52.271 53.371 1.00 55.65 186 TRP B CA 1
ATOM 1414 C C . TRP B 1 26 ? 16.238 52.444 54.787 1.00 55.85 186 TRP B C 1
ATOM 1415 O O . TRP B 1 26 ? 16.288 53.554 55.314 1.00 55.97 186 TRP B O 1
ATOM 1426 N N . TYR B 1 27 ? 16.654 51.336 55.394 1.00 55.74 187 TYR B N 1
ATOM 1427 C CA . TYR B 1 27 ? 17.234 51.358 56.733 1.00 54.93 187 TYR B CA 1
ATOM 1428 C C . TYR B 1 27 ? 18.740 51.442 56.579 1.00 54.40 187 TYR B C 1
ATOM 1429 O O . TYR B 1 27 ? 19.285 51.058 55.537 1.00 54.34 187 TYR B O 1
ATOM 1438 N N . HIS B 1 28 ? 19.413 51.922 57.620 1.00 52.28 188 HIS B N 1
ATOM 1439 C CA . HIS B 1 28 ? 20.863 52.038 57.588 1.00 51.48 188 HIS B CA 1
ATOM 1440 C C . HIS B 1 28 ? 21.467 51.782 58.960 1.00 50.07 188 HIS B C 1
ATOM 1441 O O . HIS B 1 28 ? 22.666 51.968 59.149 1.00 49.03 188 HIS B O 1
ATOM 1448 N N . ASP B 1 29 ? 20.643 51.346 59.909 1.00 51.14 189 ASP B N 1
ATOM 1449 C CA . ASP B 1 29 ? 21.114 51.121 61.274 1.00 52.05 189 ASP B CA 1
ATOM 1450 C C . ASP B 1 29 ? 20.286 50.083 62.019 1.00 50.76 189 ASP B C 1
ATOM 1451 O O . ASP B 1 29 ? 20.103 50.179 63.230 1.00 51.36 189 ASP B O 1
ATOM 1456 N N . ARG B 1 30 ? 19.800 49.084 61.301 1.00 48.86 190 ARG B N 1
ATOM 1457 C CA . ARG B 1 30 ? 18.974 48.057 61.910 1.00 48.87 190 ARG B CA 1
ATOM 1458 C C . ARG B 1 30 ? 19.346 46.699 61.326 1.00 46.89 190 ARG B C 1
ATOM 1459 O O . ARG B 1 30 ? 19.495 46.569 60.114 1.00 45.35 190 ARG B O 1
ATOM 1467 N N . GLY B 1 31 ? 19.488 45.695 62.185 1.00 43.93 191 GLY B N 1
ATOM 1468 C CA . GLY B 1 31 ? 19.841 44.372 61.707 1.00 43.08 191 GLY B CA 1
ATOM 1469 C C . GLY B 1 31 ? 21.138 44.381 60.924 1.00 40.92 191 GLY B C 1
ATOM 1470 O O . GLY B 1 31 ? 22.183 44.792 61.437 1.00 42.61 191 GLY B O 1
ATOM 1471 N N . TRP B 1 32 ? 21.083 43.935 59.675 1.00 38.93 192 TRP B N 1
ATOM 1472 C CA . TRP B 1 32 ? 22.283 43.902 58.845 1.00 38.55 192 TRP B CA 1
ATOM 1473 C C . TRP B 1 32 ? 22.502 45.261 58.169 1.00 39.97 192 TRP B C 1
ATOM 1474 O O . TRP B 1 32 ? 23.585 45.536 57.642 1.00 40.05 192 TRP B O 1
ATOM 1485 N N . ALA B 1 33 ? 21.474 46.110 58.184 1.00 41.25 193 ALA B N 1
ATOM 1486 C CA . ALA B 1 33 ? 21.582 47.434 57.569 1.00 43.51 193 ALA B CA 1
ATOM 1487 C C . ALA B 1 33 ? 22.668 48.206 58.289 1.00 44.24 193 ALA B C 1
ATOM 1488 O O . ALA B 1 33 ? 22.710 48.239 59.518 1.00 44.07 193 ALA B O 1
ATOM 1490 N N . LYS B 1 34 ? 23.546 48.833 57.521 1.00 45.63 194 LYS B N 1
ATOM 1491 C CA . LYS B 1 34 ? 24.650 49.584 58.099 1.00 46.77 194 LYS B CA 1
ATOM 1492 C C . LYS B 1 34 ? 25.198 50.549 57.066 1.00 49.00 194 LYS B C 1
ATOM 1493 O O . LYS B 1 34 ? 24.815 50.502 55.896 1.00 48.82 194 LYS B O 1
ATOM 1499 N N . ILE B 1 35 ? 26.097 51.423 57.498 1.00 50.67 195 ILE B N 1
ATOM 1500 C CA . ILE B 1 35 ? 26.692 52.390 56.594 1.00 52.82 195 ILE B CA 1
ATOM 1501 C C . ILE B 1 35 ? 27.882 53.066 57.267 1.00 54.25 195 ILE B C 1
ATOM 1502 O O . ILE B 1 35 ? 27.906 53.227 58.485 1.00 54.52 195 ILE B O 1
ATOM 1507 N N . SER B 1 36 ? 28.874 53.441 56.470 1.00 56.99 196 SER B N 1
ATOM 1508 C CA . SER B 1 36 ? 30.081 54.076 56.984 1.00 59.18 196 SER B CA 1
ATOM 1509 C C . SER B 1 36 ? 30.670 55.040 55.962 1.00 61.35 196 SER B C 1
ATOM 1510 O O . SER B 1 36 ? 30.978 54.654 54.832 1.00 61.29 196 SER B O 1
ATOM 1513 N N . ASN B 1 37 ? 30.826 56.294 56.380 1.00 63.72 197 ASN B N 1
ATOM 1514 C CA . ASN B 1 37 ? 31.360 57.361 55.538 1.00 65.35 197 ASN B CA 1
ATOM 1515 C C . ASN B 1 37 ? 30.390 57.758 54.430 1.00 65.73 197 ASN B C 1
ATOM 1516 O O . ASN B 1 37 ? 30.513 58.837 53.846 1.00 68.68 197 ASN B O 1
ATOM 1521 N N . MET B 1 38 ? 29.426 56.893 54.137 1.00 64.05 198 MET B N 1
ATOM 1522 C CA . MET B 1 38 ? 28.447 57.185 53.101 1.00 63.39 198 MET B CA 1
ATOM 1523 C C . MET B 1 38 ? 27.181 57.730 53.760 1.00 63.74 198 MET B C 1
ATOM 1524 O O . MET B 1 38 ? 26.936 57.474 54.938 1.00 64.01 198 MET B O 1
ATOM 1529 N N . THR B 1 39 ? 26.381 58.480 53.006 1.00 63.94 199 THR B N 1
ATOM 1530 C CA . THR B 1 39 ? 25.154 59.048 53.554 1.00 64.42 199 THR B CA 1
ATOM 1531 C C . THR B 1 39 ? 23.908 58.674 52.751 1.00 64.65 199 THR B C 1
ATOM 1532 O O . THR B 1 39 ? 23.942 58.597 51.522 1.00 63.73 199 THR B O 1
ATOM 1536 N N . LEU B 1 40 ? 22.807 58.442 53.461 1.00 65.14 200 LEU B N 1
ATOM 1537 C CA . LEU B 1 40 ? 21.546 58.067 52.832 1.00 66.63 200 LEU B CA 1
ATOM 1538 C C . LEU B 1 40 ? 20.554 59.226 52.914 1.00 68.34 200 LEU B C 1
ATOM 1539 O O . LEU B 1 40 ? 20.328 59.790 53.987 1.00 68.08 200 LEU B O 1
ATOM 1544 N N . SER B 1 41 ? 19.959 59.569 51.777 1.00 69.72 201 SER B N 1
ATOM 1545 C CA . SER B 1 41 ? 18.990 60.653 51.717 1.00 71.13 201 SER B CA 1
ATOM 1546 C C . SER B 1 41 ? 17.744 60.221 50.951 1.00 71.27 201 SER B C 1
ATOM 1547 O O . SER B 1 41 ? 17.635 60.445 49.746 1.00 71.13 201 SER B O 1
ATOM 1550 N N . ASN B 1 42 ? 16.808 59.596 51.657 1.00 71.87 202 ASN B N 1
ATOM 1551 C CA . ASN B 1 42 ? 15.566 59.132 51.050 1.00 72.83 202 ASN B CA 1
ATOM 1552 C C . ASN B 1 42 ? 15.805 58.272 49.811 1.00 72.76 202 ASN B C 1
ATOM 1553 O O . ASN B 1 42 ? 15.369 58.619 48.711 1.00 72.48 202 ASN B O 1
ATOM 1558 N N . GLY B 1 43 ? 16.494 57.151 49.995 1.00 72.28 203 GLY B N 1
ATOM 1559 C CA . GLY B 1 43 ? 16.768 56.262 48.879 1.00 72.75 203 GLY B CA 1
ATOM 1560 C C . GLY B 1 43 ? 17.903 56.736 47.988 1.00 72.56 203 GLY B C 1
ATOM 1561 O O . GLY B 1 43 ? 17.991 56.357 46.818 1.00 72.89 203 GLY B O 1
ATOM 1562 N N . LYS B 1 44 ? 18.779 57.566 48.541 1.00 71.75 204 LYS B N 1
ATOM 1563 C CA . LYS B 1 44 ? 19.908 58.084 47.786 1.00 71.20 204 LYS B CA 1
ATOM 1564 C C . LYS B 1 44 ? 21.219 57.851 48.519 1.00 70.09 204 LYS B C 1
ATOM 1565 O O . LYS B 1 44 ? 21.540 58.552 49.479 1.00 69.39 204 LYS B O 1
ATOM 1571 N N . LEU B 1 45 ? 21.971 56.853 48.066 1.00 68.60 205 LEU B N 1
ATOM 1572 C CA . LEU B 1 45 ? 23.255 56.537 48.672 1.00 67.41 205 LEU B CA 1
ATOM 1573 C C . LEU B 1 45 ? 24.286 57.510 48.109 1.00 67.41 205 LEU B C 1
ATOM 1574 O O . LEU B 1 45 ? 24.804 57.317 47.007 1.00 67.22 205 LEU B O 1
ATOM 1579 N N . ARG B 1 46 ? 24.568 58.559 48.874 1.00 67.21 206 ARG B N 1
ATOM 1580 C CA . ARG B 1 46 ? 25.518 59.592 48.474 1.00 67.22 206 ARG B CA 1
ATOM 1581 C C . ARG B 1 46 ? 26.955 59.207 48.810 1.00 66.66 206 ARG B C 1
ATOM 1582 O O . ARG B 1 46 ? 27.260 58.828 49.942 1.00 65.40 206 ARG B O 1
ATOM 1590 N N . VAL B 1 47 ? 27.829 59.306 47.813 1.00 66.60 207 VAL B N 1
ATOM 1591 C CA . VAL B 1 47 ? 29.243 58.981 47.977 1.00 66.20 207 VAL B CA 1
ATOM 1592 C C . VAL B 1 47 ? 29.998 60.185 48.545 1.00 66.98 207 VAL B C 1
ATOM 1593 O O . VAL B 1 47 ? 30.020 61.260 47.941 1.00 66.90 207 VAL B O 1
ATOM 1597 N N . ASN B 1 48 ? 30.618 59.997 49.705 1.00 67.31 208 ASN B N 1
ATOM 1598 C CA . ASN B 1 48 ? 31.361 61.067 50.355 1.00 67.21 208 ASN B CA 1
ATOM 1599 C C . ASN B 1 48 ? 32.862 60.832 50.279 1.00 66.86 208 ASN B C 1
ATOM 1600 O O . ASN B 1 48 ? 33.617 61.308 51.125 1.00 67.84 208 ASN B O 1
ATOM 1605 N N . GLN B 1 49 ? 33.291 60.095 49.264 1.00 66.86 209 GLN B N 1
ATOM 1606 C CA . GLN B 1 49 ? 34.709 59.808 49.075 1.00 66.95 209 GLN B CA 1
ATOM 1607 C C . GLN B 1 49 ? 34.943 59.104 47.747 1.00 66.57 209 GLN B C 1
ATOM 1608 O O . GLN B 1 49 ? 34.390 58.035 47.491 1.00 66.38 209 GLN B O 1
ATOM 1614 N N . ASP B 1 50 ? 35.766 59.719 46.905 1.00 66.03 210 ASP B N 1
ATOM 1615 C CA . ASP B 1 50 ? 36.083 59.172 45.595 1.00 65.52 210 ASP B CA 1
ATOM 1616 C C . ASP B 1 50 ? 36.776 57.815 45.697 1.00 64.95 210 ASP B C 1
ATOM 1617 O O . ASP B 1 50 ? 37.379 57.481 46.718 1.00 64.32 210 ASP B O 1
ATOM 1622 N N . GLY B 1 51 ? 36.674 57.035 44.626 1.00 64.01 211 GLY B N 1
ATOM 1623 C CA . GLY B 1 51 ? 37.281 55.717 44.594 1.00 62.93 211 GLY B CA 1
ATOM 1624 C C . GLY B 1 51 ? 36.396 54.740 43.843 1.00 61.81 211 GLY B C 1
ATOM 1625 O O . GLY B 1 51 ? 35.280 55.084 43.442 1.00 61.00 211 GLY B O 1
ATOM 1626 N N . PHE 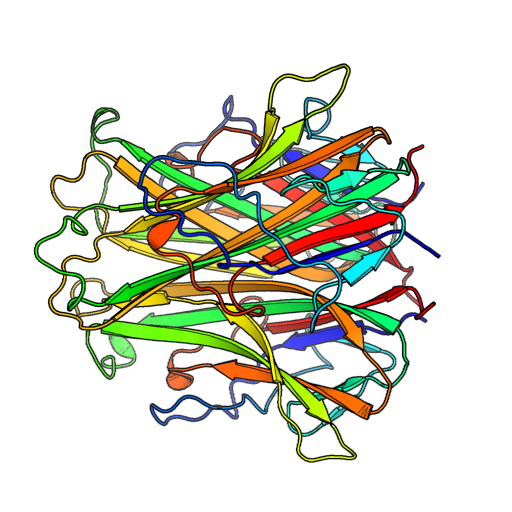B 1 52 ? 36.893 53.525 43.633 1.00 60.35 212 PHE B N 1
ATOM 1627 C CA . PHE B 1 52 ? 36.117 52.508 42.940 1.00 59.49 212 PHE B CA 1
ATOM 1628 C C . PHE B 1 52 ? 35.315 51.694 43.947 1.00 58.80 212 PHE B C 1
ATOM 1629 O O . PHE B 1 52 ? 35.869 51.154 44.904 1.00 60.21 212 PHE B O 1
ATOM 1637 N N . TYR B 1 53 ? 34.008 51.606 43.731 1.00 57.55 213 TYR B N 1
ATOM 1638 C CA . TYR B 1 53 ? 33.145 50.852 44.632 1.00 56.05 213 TYR B CA 1
ATOM 1639 C C . TYR B 1 53 ? 32.453 49.707 43.912 1.00 53.35 213 TYR B C 1
ATOM 1640 O O . TYR B 1 53 ? 32.172 49.782 42.718 1.00 52.11 213 TYR B O 1
ATOM 1649 N N . TYR B 1 54 ? 32.189 48.635 44.645 1.00 50.75 214 TYR B N 1
ATOM 1650 C CA . TYR B 1 54 ? 31.469 47.516 44.071 1.00 47.53 214 TYR B CA 1
ATOM 1651 C C . TYR B 1 54 ? 30.022 47.710 44.506 1.00 45.78 214 TYR B C 1
ATOM 1652 O O . TYR B 1 54 ? 29.726 47.753 45.698 1.00 47.65 214 TYR B O 1
ATOM 1661 N N . LEU B 1 55 ? 29.127 47.845 43.542 1.00 43.20 215 LEU B N 1
ATOM 1662 C CA . LEU B 1 55 ? 27.719 48.041 43.841 1.00 40.63 215 LEU B CA 1
ATOM 1663 C C . LEU B 1 55 ? 26.956 46.724 43.681 1.00 37.92 215 LEU B C 1
ATOM 1664 O O . LEU B 1 55 ? 27.315 45.892 42.858 1.00 36.80 215 LEU B O 1
ATOM 1669 N N . TYR B 1 56 ? 25.912 46.534 44.478 1.00 34.67 216 TYR B N 1
ATOM 1670 C CA . TYR B 1 56 ? 25.101 45.330 44.384 1.00 36.03 216 TYR B CA 1
ATOM 1671 C C . TYR B 1 56 ? 23.691 45.584 44.888 1.00 35.80 216 TYR B C 1
ATOM 1672 O O . TYR B 1 56 ? 23.465 46.455 45.731 1.00 36.55 216 TYR B O 1
ATOM 1681 N N . ALA B 1 57 ? 22.746 44.817 44.356 1.00 34.65 217 ALA B N 1
ATOM 1682 C CA . ALA B 1 57 ? 21.349 44.924 44.749 1.00 34.73 217 ALA B CA 1
ATOM 1683 C C . ALA B 1 57 ? 20.653 43.564 44.613 1.00 33.55 217 ALA B C 1
ATOM 1684 O O . ALA B 1 57 ? 20.875 42.851 43.635 1.00 33.50 217 ALA B O 1
ATOM 1686 N N . ASN B 1 58 ? 19.845 43.200 45.605 1.00 32.91 218 ASN B N 1
ATOM 1687 C CA . ASN B 1 58 ? 19.085 41.958 45.555 1.00 34.21 218 ASN B CA 1
ATOM 1688 C C . ASN B 1 58 ? 17.651 42.387 45.818 1.00 35.18 218 ASN B C 1
ATOM 1689 O O . ASN B 1 58 ? 17.351 42.984 46.858 1.00 37.48 218 ASN B O 1
ATOM 1694 N N . ILE B 1 59 ? 16.768 42.095 44.876 1.00 32.29 219 ILE B N 1
ATOM 1695 C CA . ILE B 1 59 ? 15.374 42.477 45.010 1.00 32.22 219 ILE B CA 1
ATOM 1696 C C . ILE B 1 59 ? 14.491 41.249 44.895 1.00 30.87 219 ILE B C 1
ATOM 1697 O O . ILE B 1 59 ? 14.560 40.535 43.901 1.00 32.70 219 ILE B O 1
ATOM 1702 N N . CYS B 1 60 ? 13.673 40.994 45.911 1.00 30.34 220 CYS B N 1
ATOM 1703 C CA . CYS B 1 60 ? 12.781 39.851 45.864 1.00 32.57 220 CYS B CA 1
ATOM 1704 C C . CYS B 1 60 ? 11.353 40.313 45.585 1.00 34.05 220 CYS B C 1
ATOM 1705 O O . CYS B 1 60 ? 10.925 41.349 46.075 1.00 34.95 220 CYS B O 1
ATOM 1708 N N . PHE B 1 61 ? 10.636 39.559 44.760 1.00 36.20 221 PHE B N 1
ATOM 1709 C CA . PHE B 1 61 ? 9.243 39.859 44.425 1.00 37.18 221 PHE B CA 1
ATOM 1710 C C . PHE B 1 61 ? 8.425 38.624 44.764 1.00 39.67 221 PHE B C 1
ATOM 1711 O O . PHE B 1 61 ? 8.900 37.505 44.593 1.00 37.33 221 PHE B O 1
ATOM 1719 N N . ARG B 1 62 ? 7.198 38.818 45.238 1.00 41.80 222 ARG B N 1
ATOM 1720 C CA . ARG B 1 62 ? 6.341 37.683 45.544 1.00 47.07 222 ARG B CA 1
ATOM 1721 C C . ARG B 1 62 ? 4.873 38.084 45.467 1.00 49.63 222 ARG B C 1
ATOM 1722 O O . ARG B 1 62 ? 4.538 39.263 45.568 1.00 47.54 222 ARG B O 1
ATOM 1730 N N . HIS B 1 63 ? 3.997 37.104 45.276 1.00 54.84 223 HIS B N 1
ATOM 1731 C CA . HIS B 1 63 ? 2.577 37.398 45.170 1.00 61.36 223 HIS B CA 1
ATOM 1732 C C . HIS B 1 63 ? 1.659 36.235 45.553 1.00 64.65 223 HIS B C 1
ATOM 1733 O O . HIS B 1 63 ? 1.944 35.076 45.247 1.00 64.10 223 HIS B O 1
ATOM 1740 N N . HIS B 1 64 ? 0.563 36.565 46.235 1.00 69.73 224 HIS B N 1
ATOM 1741 C CA . HIS B 1 64 ? -0.431 35.581 46.670 1.00 75.22 224 HIS B CA 1
ATOM 1742 C C . HIS B 1 64 ? -1.748 35.766 45.925 1.00 78.81 224 HIS B C 1
ATOM 1743 O O . HIS B 1 64 ? -2.222 36.889 45.755 1.00 79.39 224 HIS B O 1
ATOM 1750 N N . GLU B 1 65 ? -2.337 34.657 45.489 1.00 82.90 225 GLU B N 1
ATOM 1751 C CA . GLU B 1 65 ? -3.593 34.688 44.747 1.00 87.15 225 GLU B CA 1
ATOM 1752 C C . GLU B 1 65 ? -4.726 35.429 45.463 1.00 89.46 225 GLU B C 1
ATOM 1753 O O . GLU B 1 65 ? -5.582 36.038 44.812 1.00 89.49 225 GLU B O 1
ATOM 1759 N N . THR B 1 66 ? -4.733 35.375 46.795 1.00 91.93 226 THR B N 1
ATOM 1760 C CA . THR B 1 66 ? -5.775 36.042 47.579 1.00 94.63 226 THR B CA 1
ATOM 1761 C C . THR B 1 66 ? -5.860 37.522 47.209 1.00 95.56 226 THR B C 1
ATOM 1762 O O . THR B 1 66 ? -6.941 38.119 47.247 1.00 96.02 226 THR B O 1
ATOM 1766 N N . SER B 1 67 ? -4.713 38.115 46.881 1.00 96.32 227 SER B N 1
ATOM 1767 C CA . SER B 1 67 ? -4.674 39.504 46.439 1.00 96.83 227 SER B CA 1
ATOM 1768 C C . SER B 1 67 ? -5.176 39.310 45.015 1.00 97.75 227 SER B C 1
ATOM 1769 O O . SER B 1 67 ? -4.396 39.351 44.060 1.00 97.10 227 SER B O 1
ATOM 1772 N N . GLY B 1 68 ? -6.481 39.081 44.882 1.00 98.91 228 GLY B N 1
ATOM 1773 C CA . GLY B 1 68 ? -7.044 38.808 43.572 1.00 100.20 228 GLY B CA 1
ATOM 1774 C C . GLY B 1 68 ? -7.934 39.783 42.823 1.00 101.02 228 GLY B C 1
ATOM 1775 O O . GLY B 1 68 ? -8.183 40.916 43.246 1.00 100.80 228 GLY B O 1
ATOM 1776 N N . SER B 1 69 ? -8.431 39.296 41.688 1.00 101.67 229 SER B N 1
ATOM 1777 C CA . SER B 1 69 ? -9.277 40.078 40.804 1.00 102.00 229 SER B CA 1
ATOM 1778 C C . SER B 1 69 ? -8.446 41.284 40.392 1.00 102.15 229 SER B C 1
ATOM 1779 O O . SER B 1 69 ? -8.954 42.395 40.232 1.00 102.25 229 SER B O 1
ATOM 1782 N N . VAL B 1 70 ? -7.148 41.030 40.238 1.00 101.65 230 VAL B N 1
ATOM 1783 C CA . VAL B 1 70 ? -6.168 42.036 39.855 1.00 101.09 230 VAL B CA 1
ATOM 1784 C C . VAL B 1 70 ? -5.183 41.386 38.882 1.00 100.43 230 VAL B C 1
ATOM 1785 O O . VAL B 1 70 ? -4.747 40.253 39.088 1.00 100.45 230 VAL B O 1
ATOM 1789 N N . PRO B 1 71 ? -4.828 42.095 37.794 1.00 99.40 231 PRO B N 1
ATOM 1790 C CA . PRO B 1 71 ? -3.893 41.558 36.802 1.00 97.72 231 PRO B CA 1
ATOM 1791 C C . PRO B 1 71 ? -2.484 41.229 37.286 1.00 96.08 231 PRO B C 1
ATOM 1792 O O . PRO B 1 71 ? -1.762 42.076 37.823 1.00 96.02 231 PRO B O 1
ATOM 1796 N N . THR B 1 72 ? -2.140 39.961 37.089 1.00 93.94 232 THR B N 1
ATOM 1797 C CA . THR B 1 72 ? -0.849 39.362 37.399 1.00 91.25 232 THR B CA 1
ATOM 1798 C C . THR B 1 72 ? -0.869 38.188 36.432 1.00 89.01 232 THR B C 1
ATOM 1799 O O . THR B 1 72 ? -0.844 37.007 36.812 1.00 89.56 232 THR B O 1
ATOM 1803 N N . ASP B 1 73 ? -0.982 38.570 35.161 1.00 85.71 233 ASP B N 1
ATOM 1804 C CA . ASP B 1 73 ? -1.044 37.670 34.016 1.00 82.34 233 ASP B CA 1
ATOM 1805 C C . ASP B 1 73 ? 0.309 37.856 33.361 1.00 78.89 233 ASP B C 1
ATOM 1806 O O . ASP B 1 73 ? 1.046 36.902 33.107 1.00 78.31 233 ASP B O 1
ATOM 1811 N N . TYR B 1 74 ? 0.602 39.120 33.082 1.00 74.59 234 TYR B N 1
ATOM 1812 C CA . TYR B 1 74 ? 1.853 39.526 32.476 1.00 70.58 234 TYR B CA 1
ATOM 1813 C C . TYR B 1 74 ? 2.478 40.472 33.486 1.00 66.28 234 TYR B C 1
ATOM 1814 O O . TYR B 1 74 ? 1.821 41.390 33.978 1.00 66.30 234 TYR B O 1
ATOM 1823 N N . LEU B 1 75 ? 3.739 40.234 33.808 1.00 60.90 235 LEU B N 1
ATOM 1824 C CA . LEU B 1 75 ? 4.444 41.072 34.757 1.00 56.00 235 LEU B CA 1
ATOM 1825 C C . LEU B 1 75 ? 5.862 41.326 34.285 1.00 53.62 235 LEU B C 1
ATOM 1826 O O . LEU B 1 75 ? 6.468 40.501 33.606 1.00 51.89 235 LEU B O 1
ATOM 1831 N N . GLN B 1 76 ? 6.374 42.493 34.637 1.00 52.22 236 GLN B N 1
ATOM 1832 C CA . GLN B 1 76 ? 7.737 42.866 34.296 1.00 53.07 236 GLN B CA 1
ATOM 1833 C C . GLN B 1 76 ? 8.425 43.241 35.591 1.00 50.76 236 GLN B C 1
ATOM 1834 O O . GLN B 1 76 ? 8.291 44.364 36.067 1.00 52.19 236 GLN B O 1
ATOM 1840 N N . LEU B 1 77 ? 9.152 42.290 36.166 1.00 48.03 237 LEU B N 1
ATOM 1841 C CA . LEU B 1 77 ? 9.853 42.523 37.422 1.00 44.45 237 LEU B CA 1
ATOM 1842 C C . LEU B 1 77 ? 11.274 42.958 37.106 1.00 44.29 237 LEU B C 1
ATOM 1843 O O . LEU B 1 77 ? 12.129 42.139 36.777 1.00 44.40 237 LEU B O 1
ATOM 1848 N N . MET B 1 78 ? 11.512 44.263 37.211 1.00 43.94 238 MET B N 1
ATOM 1849 C CA . MET B 1 78 ? 12.810 44.848 36.889 1.00 44.27 238 MET B CA 1
ATOM 1850 C C . MET B 1 78 ? 13.423 45.664 38.012 1.00 42.25 238 MET B C 1
ATOM 1851 O O . MET B 1 78 ? 12.725 46.157 38.893 1.00 40.66 238 MET B O 1
ATOM 1856 N N . VAL B 1 79 ? 14.739 45.820 37.948 1.00 40.99 239 VAL B N 1
ATOM 1857 C CA . VAL B 1 79 ? 15.464 46.612 38.924 1.00 41.60 239 VAL B CA 1
ATOM 1858 C C . VAL B 1 79 ? 16.482 47.448 38.161 1.00 41.79 239 VAL B C 1
ATOM 1859 O O . VAL B 1 79 ? 17.029 47.004 37.144 1.00 40.57 239 VAL B O 1
ATOM 1863 N N . TYR B 1 80 ? 16.715 48.664 38.640 1.00 40.80 240 TYR B N 1
ATOM 1864 C CA . TYR B 1 80 ? 17.659 49.560 38.005 1.00 43.51 240 TYR B CA 1
ATOM 1865 C C . TYR B 1 80 ? 18.491 50.272 39.060 1.00 45.12 240 TYR B C 1
ATOM 1866 O O . TYR B 1 80 ? 17.953 50.873 39.984 1.00 45.52 240 TYR B O 1
ATOM 1875 N N . VAL B 1 81 ? 19.807 50.192 38.921 1.00 46.83 241 VAL B N 1
ATOM 1876 C CA . VAL B 1 81 ? 20.698 50.864 39.849 1.00 49.05 241 VAL B CA 1
ATOM 1877 C C . VAL B 1 81 ? 21.157 52.103 39.088 1.00 51.56 241 VAL B C 1
ATOM 1878 O O . VAL B 1 81 ? 22.029 52.025 38.223 1.00 51.52 241 VAL B O 1
ATOM 1882 N N . VAL B 1 82 ? 20.542 53.239 39.405 1.00 55.21 242 VAL B N 1
ATOM 1883 C CA . VAL B 1 82 ? 20.840 54.500 38.740 1.00 58.27 242 VAL B CA 1
ATOM 1884 C C . VAL B 1 82 ? 21.816 55.391 39.496 1.00 60.30 242 VAL B C 1
ATOM 1885 O O . VAL B 1 82 ? 21.921 55.326 40.723 1.00 60.58 242 VAL B O 1
ATOM 1889 N N . LYS B 1 83 ? 22.525 56.228 38.745 1.00 62.74 243 LYS B N 1
ATOM 1890 C CA . LYS B 1 83 ? 23.483 57.158 39.322 1.00 66.53 243 LYS B CA 1
ATOM 1891 C C . LYS B 1 83 ? 23.159 58.592 38.909 1.00 69.05 243 LYS B C 1
ATOM 1892 O O . LYS B 1 83 ? 22.904 58.871 37.734 1.00 69.02 243 LYS B O 1
ATOM 1898 N N . THR B 1 84 ? 23.154 59.493 39.887 1.00 72.60 244 THR B N 1
ATOM 1899 C CA . THR B 1 84 ? 22.886 60.907 39.643 1.00 75.73 244 THR B CA 1
ATOM 1900 C C . THR B 1 84 ? 23.980 61.741 40.305 1.00 77.62 244 THR B C 1
ATOM 1901 O O . THR B 1 84 ? 24.689 61.251 41.185 1.00 77.92 244 THR B O 1
ATOM 1905 N N . SER B 1 85 ? 24.116 62.996 39.883 1.00 80.14 245 SER B N 1
ATOM 1906 C CA . SER B 1 85 ? 25.139 63.881 40.438 1.00 82.74 245 SER B CA 1
ATOM 1907 C C . SER B 1 85 ? 24.805 65.355 40.202 1.00 83.96 245 SER B C 1
ATOM 1908 O O . SER B 1 85 ? 23.725 65.682 39.709 1.00 83.68 245 SER B O 1
ATOM 1911 N N . ILE B 1 86 ? 25.728 66.239 40.578 1.00 85.72 246 ILE B N 1
ATOM 1912 C CA . ILE B 1 86 ? 25.548 67.673 40.364 1.00 87.18 246 ILE B CA 1
ATOM 1913 C C . ILE B 1 86 ? 25.761 67.819 38.862 1.00 88.03 246 ILE B C 1
ATOM 1914 O O . ILE B 1 86 ? 24.820 68.106 38.120 1.00 87.85 246 ILE B O 1
ATOM 1919 N N . LYS B 1 87 ? 27.002 67.623 38.419 1.00 89.03 247 LYS B N 1
ATOM 1920 C CA . LYS B 1 87 ? 27.291 67.644 36.992 1.00 90.25 247 LYS B CA 1
ATOM 1921 C C . LYS B 1 87 ? 26.780 66.250 36.640 1.00 91.11 247 LYS B C 1
ATOM 1922 O O . LYS B 1 87 ? 26.490 65.477 37.554 1.00 91.91 247 LYS B O 1
ATOM 1928 N N . ILE B 1 88 ? 26.668 65.907 35.359 1.00 91.81 248 ILE B N 1
ATOM 1929 C CA . ILE B 1 88 ? 26.121 64.596 34.982 1.00 92.21 248 ILE B CA 1
ATOM 1930 C C . ILE B 1 88 ? 24.941 64.287 35.921 1.00 91.80 248 ILE B C 1
ATOM 1931 O O . ILE B 1 88 ? 24.879 63.223 36.543 1.00 92.00 248 ILE B O 1
ATOM 1936 N N . PRO B 1 89 ? 23.987 65.234 36.039 1.00 91.08 249 PRO B N 1
ATOM 1937 C CA . PRO B 1 89 ? 22.819 65.063 36.906 1.00 90.45 249 PRO B CA 1
ATOM 1938 C C . PRO B 1 89 ? 21.747 64.139 36.342 1.00 89.56 249 PRO B C 1
ATOM 1939 O O . PRO B 1 89 ? 21.036 63.476 37.100 1.00 90.28 249 PRO B O 1
ATOM 1943 N N . SER B 1 90 ? 21.622 64.103 35.019 1.00 87.37 250 SER B N 1
ATOM 1944 C CA . SER B 1 90 ? 20.624 63.244 34.395 1.00 85.40 250 SER B CA 1
ATOM 1945 C C . SER B 1 90 ? 20.845 61.809 34.865 1.00 83.34 250 SER B C 1
ATOM 1946 O O . SER B 1 90 ? 21.983 61.336 34.934 1.00 83.39 250 SER B O 1
ATOM 1949 N N . SER B 1 91 ? 19.755 61.132 35.211 1.00 80.46 251 SER B N 1
ATOM 1950 C CA . SER B 1 91 ? 19.826 59.756 35.684 1.00 77.70 251 SER B CA 1
ATOM 1951 C C . SER B 1 91 ? 20.464 58.839 34.651 1.00 75.38 251 SER B C 1
ATOM 1952 O O . SER B 1 91 ? 20.086 58.846 33.479 1.00 74.72 251 SER B O 1
ATOM 1955 N N . HIS B 1 92 ? 21.438 58.052 35.093 1.00 72.72 252 HIS B N 1
ATOM 1956 C CA . HIS B 1 92 ? 22.123 57.116 34.212 1.00 70.20 252 HIS B CA 1
ATOM 1957 C C . HIS B 1 92 ? 22.178 55.739 34.853 1.00 66.86 252 HIS B C 1
ATOM 1958 O O . HIS B 1 92 ? 22.711 55.578 35.954 1.00 66.03 252 HIS B O 1
ATOM 1965 N N . ASN B 1 93 ? 21.618 54.751 34.163 1.00 62.96 253 ASN B N 1
ATOM 1966 C CA . ASN B 1 93 ? 21.610 53.387 34.669 1.00 58.77 253 ASN B CA 1
ATOM 1967 C C . ASN B 1 93 ? 23.004 52.787 34.682 1.00 55.28 253 ASN B C 1
ATOM 1968 O O . ASN B 1 93 ? 23.705 52.798 33.674 1.00 54.59 253 ASN B O 1
ATOM 1973 N N . LEU B 1 94 ? 23.403 52.267 35.834 1.00 52.48 254 LEU B N 1
ATOM 1974 C CA . LEU B 1 94 ? 24.702 51.620 35.960 1.00 49.31 254 LEU B CA 1
ATOM 1975 C C . LEU B 1 94 ? 24.484 50.135 35.673 1.00 46.90 254 LEU B C 1
ATOM 1976 O O . LEU B 1 94 ? 25.263 49.504 34.955 1.00 45.75 254 LEU B O 1
ATOM 1981 N N . MET B 1 95 ? 23.400 49.594 36.224 1.00 44.93 255 MET B N 1
ATOM 1982 C CA . MET B 1 95 ? 23.066 48.186 36.047 1.00 41.61 255 MET B CA 1
ATOM 1983 C C . MET B 1 95 ? 21.564 47.982 35.950 1.00 40.81 255 MET B C 1
ATOM 1984 O O . MET B 1 95 ? 20.781 48.696 36.582 1.00 41.32 255 MET B O 1
ATOM 1989 N N . LYS B 1 96 ? 21.173 46.988 35.165 1.00 37.96 256 LYS B N 1
ATOM 1990 C CA . LYS B 1 96 ? 19.772 46.665 34.976 1.00 40.05 256 LYS B CA 1
ATOM 1991 C C . LYS B 1 96 ? 19.610 45.149 35.081 1.00 39.36 256 LYS B C 1
ATOM 1992 O O . LYS B 1 96 ? 20.495 44.399 34.672 1.00 40.23 256 LYS B O 1
ATOM 1998 N N . GLY B 1 97 ? 18.483 44.703 35.628 1.00 38.29 257 GLY B N 1
ATOM 1999 C CA . GLY B 1 97 ? 18.241 43.277 35.764 1.00 37.72 257 GLY B CA 1
ATOM 2000 C C . GLY B 1 97 ? 16.770 42.994 35.986 1.00 38.06 257 GLY B C 1
ATOM 2001 O O . GLY B 1 97 ? 16.015 43.890 36.369 1.00 39.65 257 GLY B O 1
ATOM 2002 N N . GLY B 1 98 ? 16.344 41.759 35.744 1.00 35.88 258 GLY B N 1
ATOM 2003 C CA . GLY B 1 98 ? 14.946 41.447 35.955 1.00 35.75 258 GLY B CA 1
ATOM 2004 C C . GLY B 1 98 ? 14.428 40.363 35.051 1.00 35.08 258 GLY B C 1
ATOM 2005 O O . GLY B 1 98 ? 15.197 39.658 34.398 1.00 35.88 258 GLY B O 1
ATOM 2006 N N . SER B 1 99 ? 13.111 40.239 34.991 1.00 35.73 259 SER B N 1
ATOM 2007 C CA . SER B 1 99 ? 12.511 39.207 34.163 1.00 34.89 259 SER B CA 1
ATOM 2008 C C . SER B 1 99 ? 11.019 39.401 33.948 1.00 36.47 259 SER B C 1
ATOM 2009 O O . SER B 1 99 ? 10.353 40.061 34.746 1.00 35.82 259 SER B O 1
ATOM 2012 N N . THR B 1 100 ? 10.499 38.833 32.862 1.00 35.61 260 THR B N 1
ATOM 2013 C CA . THR B 1 100 ? 9.072 38.899 32.611 1.00 38.44 260 THR B CA 1
ATOM 2014 C C . THR B 1 100 ? 8.551 37.587 33.176 1.00 39.01 260 THR B C 1
ATOM 2015 O O . THR B 1 100 ? 9.197 36.549 33.034 1.00 39.73 260 THR B O 1
ATOM 2019 N N . LYS B 1 101 ? 7.399 37.638 33.835 1.00 38.44 261 LYS B N 1
ATOM 2020 C CA . LYS B 1 101 ? 6.821 36.445 34.432 1.00 40.68 261 LYS B CA 1
ATOM 2021 C C . LYS B 1 101 ? 5.309 36.403 34.264 1.00 42.14 261 LYS B C 1
ATOM 2022 O O . LYS B 1 101 ? 4.653 37.434 34.138 1.00 42.83 261 LYS B O 1
ATOM 2028 N N . ASN B 1 102 ? 4.766 35.194 34.261 1.00 43.74 262 ASN B N 1
ATOM 2029 C CA . ASN B 1 102 ? 3.330 34.999 34.160 1.00 46.06 262 ASN B CA 1
ATOM 2030 C C . ASN B 1 102 ? 2.895 34.414 35.498 1.00 45.90 262 ASN B C 1
ATOM 2031 O O . ASN B 1 102 ? 3.015 33.211 35.718 1.00 47.77 262 ASN B O 1
ATOM 2036 N N . TRP B 1 103 ? 2.403 35.268 36.390 1.00 45.50 263 TRP B N 1
ATOM 2037 C CA . TRP B 1 103 ? 1.965 34.833 37.710 1.00 46.64 263 TRP B CA 1
ATOM 2038 C C . TRP B 1 103 ? 0.445 34.742 37.821 1.00 49.50 263 TRP B C 1
ATOM 2039 O O . TRP B 1 103 ? -0.136 35.116 38.837 1.00 49.30 263 TRP B O 1
ATOM 2050 N N . SER B 1 104 ? -0.194 34.235 36.774 1.00 52.99 264 SER B N 1
ATOM 2051 C CA . SER B 1 104 ? -1.648 34.095 36.763 1.00 56.29 264 SER B CA 1
ATOM 2052 C C . SER B 1 104 ? -2.069 32.652 37.043 1.00 58.52 264 SER B C 1
ATOM 2053 O O . SER B 1 104 ? -3.258 32.349 37.122 1.00 58.47 264 SER B O 1
ATOM 2056 N N . GLY B 1 105 ? -1.088 31.767 37.193 1.00 61.23 265 GLY B N 1
ATOM 2057 C CA . GLY B 1 105 ? -1.382 30.370 37.460 1.00 65.07 265 GLY B CA 1
ATOM 2058 C C . GLY B 1 105 ? -2.212 30.143 38.714 1.00 68.01 265 GLY B C 1
ATOM 2059 O O . GLY B 1 105 ? -2.352 31.038 39.552 1.00 69.63 265 GLY B O 1
ATOM 2060 N N . ASN B 1 106 ? -2.756 28.936 38.846 1.00 68.68 266 ASN B N 1
ATOM 2061 C CA . ASN B 1 106 ? -3.585 28.570 39.990 1.00 69.04 266 ASN B CA 1
ATOM 2062 C C . ASN B 1 106 ? -2.764 28.448 41.271 1.00 69.27 266 ASN B C 1
ATOM 2063 O O . ASN B 1 106 ? -3.315 28.220 42.352 1.00 68.86 266 ASN B O 1
ATOM 2068 N N . SER B 1 107 ? -1.448 28.590 41.144 1.00 68.53 267 SER B N 1
ATOM 2069 C CA . SER B 1 107 ? -0.552 28.496 42.292 1.00 67.99 267 SER B CA 1
ATOM 2070 C C . SER B 1 107 ? -0.897 29.542 43.342 1.00 66.79 267 SER B C 1
ATOM 2071 O O . SER B 1 107 ? -1.220 30.681 43.016 1.00 67.46 267 SER B O 1
ATOM 2074 N N . GLU B 1 108 ? -0.816 29.153 44.607 1.00 65.89 268 GLU B N 1
ATOM 2075 C CA . GLU B 1 108 ? -1.137 30.066 45.695 1.00 64.53 268 GLU B CA 1
ATOM 2076 C C . GLU B 1 108 ? 0.022 30.996 46.024 1.00 61.83 268 GLU B C 1
ATOM 2077 O O . GLU B 1 108 ? -0.155 31.986 46.735 1.00 62.80 268 GLU B O 1
ATOM 2083 N N . PHE B 1 109 ? 1.203 30.683 45.501 1.00 57.21 269 PHE B N 1
ATOM 2084 C CA . PHE B 1 109 ? 2.381 31.488 45.783 1.00 52.58 269 PHE B CA 1
ATOM 2085 C C . PHE B 1 109 ? 3.313 31.629 44.582 1.00 48.98 269 PHE B C 1
ATOM 2086 O O . PHE B 1 109 ? 3.590 30.660 43.879 1.00 47.65 269 PHE B O 1
ATOM 2094 N N . HIS B 1 110 ? 3.793 32.847 44.355 1.00 44.29 270 HIS B N 1
ATOM 2095 C CA . HIS B 1 110 ? 4.705 33.133 43.253 1.00 41.16 270 HIS B CA 1
ATOM 2096 C C . HIS B 1 110 ? 5.879 33.912 43.823 1.00 38.38 270 HIS B C 1
ATOM 2097 O O . HIS B 1 110 ? 5.698 34.759 44.690 1.00 38.48 270 HIS B O 1
ATOM 2104 N N . PHE B 1 111 ? 7.081 33.619 43.337 1.00 36.72 271 PHE B N 1
ATOM 2105 C CA . PHE B 1 111 ? 8.277 34.284 43.835 1.00 36.42 271 PHE B CA 1
ATOM 2106 C C . PHE B 1 111 ? 9.368 34.370 42.780 1.00 35.23 271 PHE B C 1
ATOM 2107 O O . PHE B 1 111 ? 9.516 33.487 41.945 1.00 34.86 271 PHE B O 1
ATOM 2115 N N . TYR B 1 112 ? 10.146 35.437 42.843 1.00 34.93 272 TYR B N 1
ATOM 2116 C CA . TYR B 1 112 ? 11.250 35.641 41.920 1.00 34.91 272 TYR B CA 1
ATOM 2117 C C . TYR B 1 112 ? 12.160 36.714 42.504 1.00 34.42 272 TYR B C 1
ATOM 2118 O O . TYR B 1 112 ? 11.685 37.711 43.039 1.00 33.89 272 TYR B O 1
ATOM 2127 N N . SER B 1 113 ? 13.467 36.494 42.434 1.00 32.45 273 SER B N 1
ATOM 2128 C CA . SER B 1 113 ? 14.397 37.472 42.973 1.00 30.92 273 SER B CA 1
ATOM 2129 C C . SER B 1 113 ? 15.361 37.909 41.894 1.00 31.53 273 SER B C 1
ATOM 2130 O O . SER B 1 113 ? 15.648 37.161 40.961 1.00 31.57 273 SER B O 1
ATOM 2133 N N . ILE B 1 114 ? 15.851 39.131 42.030 1.00 32.50 274 ILE B N 1
ATOM 2134 C CA . ILE B 1 114 ? 16.789 39.696 41.079 1.00 36.46 274 ILE B CA 1
ATOM 2135 C C . ILE B 1 114 ? 18.060 40.094 41.793 1.00 35.36 274 ILE B C 1
ATOM 2136 O O . ILE B 1 114 ? 18.021 40.612 42.903 1.00 36.88 274 ILE B O 1
ATOM 2141 N N . ASN B 1 115 ? 19.189 39.882 41.138 1.00 35.14 275 ASN B N 1
ATOM 2142 C CA . ASN B 1 115 ? 20.459 40.253 41.727 1.00 34.67 275 ASN B CA 1
ATOM 2143 C C . ASN B 1 115 ? 21.355 40.871 40.662 1.00 33.42 275 ASN B C 1
ATOM 2144 O O . ASN B 1 115 ? 21.394 40.404 39.526 1.00 34.08 275 ASN B O 1
ATOM 2149 N N . VAL B 1 116 ? 22.050 41.941 41.024 1.00 32.02 276 VAL B N 1
ATOM 2150 C CA . VAL B 1 116 ? 22.971 42.583 40.102 1.00 33.64 276 VAL B CA 1
ATOM 2151 C C . VAL B 1 116 ? 24.147 43.122 40.897 1.00 34.73 276 VAL B C 1
ATOM 2152 O O . VAL B 1 116 ? 24.007 43.500 42.057 1.00 33.88 276 VAL B O 1
ATOM 2156 N N . GLY B 1 117 ? 25.312 43.137 40.265 1.00 36.02 277 GLY B N 1
ATOM 2157 C CA . GLY B 1 117 ? 26.498 43.648 40.918 1.00 35.92 277 GLY B CA 1
ATOM 2158 C C . GLY B 1 117 ? 27.476 44.123 39.866 1.00 36.86 277 GLY B C 1
ATOM 2159 O O . GLY B 1 117 ? 27.432 43.659 38.725 1.00 36.11 277 GLY B O 1
ATOM 2160 N N . GLY B 1 118 ? 28.357 45.044 40.240 1.00 37.28 278 GLY B N 1
ATOM 2161 C CA . GLY B 1 118 ? 29.332 45.540 39.292 1.00 40.81 278 GLY B CA 1
ATOM 2162 C C . GLY B 1 118 ? 30.366 46.438 39.936 1.00 42.77 278 GLY B C 1
ATOM 2163 O O . GLY B 1 118 ? 30.150 46.980 41.024 1.00 42.75 278 GLY B O 1
ATOM 2164 N N . PHE B 1 119 ? 31.502 46.589 39.261 1.00 44.88 279 PHE B N 1
ATOM 2165 C CA . PHE B 1 119 ? 32.597 47.426 39.749 1.00 48.16 279 PHE B CA 1
ATOM 2166 C C . PHE B 1 119 ? 32.497 48.797 39.076 1.00 49.06 279 PHE B C 1
ATOM 2167 O O . PHE B 1 119 ? 32.520 48.884 37.845 1.00 48.25 279 PHE B O 1
ATOM 2175 N N . PHE B 1 120 ? 32.390 49.863 39.867 1.00 49.58 280 PHE B N 1
ATOM 2176 C CA . PHE B 1 120 ? 32.269 51.199 39.283 1.00 52.59 280 PHE B CA 1
ATOM 2177 C C . PHE B 1 120 ? 33.138 52.294 39.894 1.00 55.30 280 PHE B C 1
ATOM 2178 O O . PHE B 1 120 ? 33.492 52.255 41.073 1.00 55.30 280 PHE B O 1
ATOM 2186 N N . LYS B 1 121 ? 33.465 53.281 39.064 1.00 58.48 281 LYS B N 1
ATOM 2187 C CA . LYS B 1 121 ? 34.271 54.424 39.477 1.00 60.63 281 LYS B CA 1
ATOM 2188 C C . LYS B 1 121 ? 33.300 55.509 39.926 1.00 61.58 281 LYS B C 1
ATOM 2189 O O . LYS B 1 121 ? 32.447 55.940 39.146 1.00 62.48 281 LYS B O 1
ATOM 2195 N N . LEU B 1 122 ? 33.421 55.950 41.175 1.00 61.78 282 LEU B N 1
ATOM 2196 C CA . LEU B 1 122 ? 32.522 56.975 41.694 1.00 62.66 282 LEU B CA 1
ATOM 2197 C C . LEU B 1 122 ? 33.235 58.171 42.315 1.00 63.78 282 LEU B C 1
ATOM 2198 O O . LEU B 1 122 ? 34.252 58.020 42.992 1.00 63.85 282 LEU B O 1
ATOM 2203 N N . ARG B 1 123 ? 32.688 59.360 42.080 1.00 65.18 283 ARG B N 1
ATOM 2204 C CA . ARG B 1 123 ? 33.243 60.599 42.623 1.00 66.60 283 ARG B CA 1
ATOM 2205 C C . ARG B 1 123 ? 32.352 61.082 43.764 1.00 65.79 283 ARG B C 1
ATOM 2206 O O . ARG B 1 123 ? 31.135 60.894 43.731 1.00 66.25 283 ARG B O 1
ATOM 2214 N N . ALA B 1 124 ? 32.952 61.705 44.773 1.00 65.74 284 ALA B N 1
ATOM 2215 C CA . ALA B 1 124 ? 32.180 62.205 45.901 1.00 64.87 284 ALA B CA 1
ATOM 2216 C C . ALA B 1 124 ? 31.084 63.115 45.367 1.00 64.95 284 ALA B C 1
ATOM 2217 O O . ALA B 1 124 ? 31.263 63.774 44.343 1.00 65.76 284 ALA B O 1
ATOM 2219 N N . GLY B 1 125 ? 29.948 63.138 46.054 1.00 64.45 285 GLY B N 1
ATOM 2220 C CA . GLY B 1 125 ? 28.843 63.972 45.619 1.00 64.49 285 GLY B CA 1
ATOM 2221 C C . GLY B 1 125 ? 27.816 63.194 44.819 1.00 65.02 285 GLY B C 1
ATOM 2222 O O . GLY B 1 125 ? 26.614 63.455 44.911 1.00 64.44 285 GLY B O 1
ATOM 2223 N N . GLU B 1 126 ? 28.286 62.236 44.025 1.00 64.88 286 GLU B N 1
ATOM 2224 C CA . GLU B 1 126 ? 27.388 61.425 43.220 1.00 64.71 286 GLU B CA 1
ATOM 2225 C C . GLU B 1 126 ? 26.505 60.574 44.118 1.00 64.45 286 GLU B C 1
ATOM 2226 O O . GLU B 1 126 ? 26.879 60.240 45.243 1.00 63.98 286 GLU B O 1
ATOM 2232 N N . GLU B 1 127 ? 25.324 60.234 43.615 1.00 63.70 287 GLU B N 1
ATOM 2233 C CA . GLU B 1 127 ? 24.379 59.436 44.376 1.00 63.41 287 GLU B CA 1
ATOM 2234 C C . GLU B 1 127 ? 23.931 58.180 43.635 1.00 62.00 287 GLU B C 1
ATOM 2235 O O . GLU B 1 127 ? 23.928 58.127 42.402 1.00 61.63 287 GLU B O 1
ATOM 2241 N N . ILE B 1 128 ? 23.552 57.175 44.415 1.00 60.20 288 ILE B N 1
ATOM 2242 C CA . ILE B 1 128 ? 23.082 55.907 43.888 1.00 58.21 288 ILE B CA 1
ATOM 2243 C C . ILE B 1 128 ? 21.709 55.614 44.461 1.00 57.05 288 ILE B C 1
ATOM 2244 O O . ILE B 1 128 ? 21.502 55.685 45.674 1.00 57.39 288 ILE B O 1
ATOM 2249 N N . SER B 1 129 ? 20.769 55.291 43.584 1.00 54.87 289 SER B N 1
ATOM 2250 C CA . SER B 1 129 ? 19.418 54.984 44.015 1.00 53.97 289 SER B CA 1
ATOM 2251 C C . SER B 1 129 ? 18.924 53.736 43.295 1.00 52.88 289 SER B C 1
ATOM 2252 O O . SER B 1 129 ? 19.521 53.298 42.308 1.00 52.67 289 SER B O 1
ATOM 2255 N N . ILE B 1 130 ? 17.831 53.171 43.795 1.00 50.65 290 ILE B N 1
ATOM 2256 C CA . ILE B 1 130 ? 17.264 51.957 43.228 1.00 48.45 290 ILE B CA 1
ATOM 2257 C C . ILE B 1 130 ? 15.874 52.189 42.646 1.00 48.62 290 ILE B C 1
ATOM 2258 O O . ILE B 1 130 ? 15.023 52.811 43.283 1.00 47.37 290 ILE B O 1
ATOM 2263 N N . GLN B 1 131 ? 15.645 51.688 41.435 1.00 48.21 291 GLN B N 1
ATOM 2264 C CA . GLN B 1 131 ? 14.337 51.820 40.80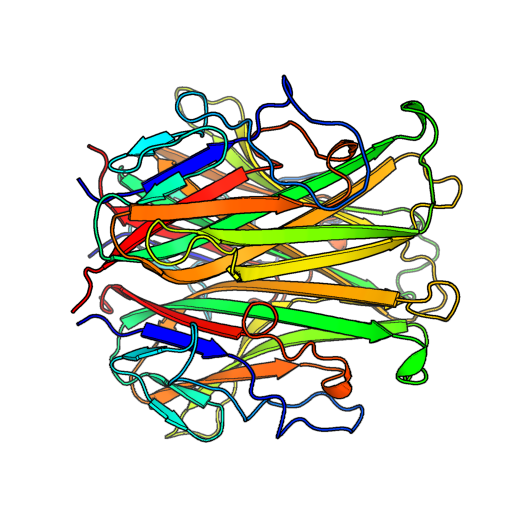7 1.00 48.73 291 GLN B CA 1
ATOM 2265 C C . GLN B 1 131 ? 13.841 50.431 40.412 1.00 47.65 291 GLN B C 1
ATOM 2266 O O . GLN B 1 131 ? 14.607 49.618 39.895 1.00 46.45 291 GLN B O 1
ATOM 2272 N N . VAL B 1 132 ? 12.566 50.159 40.669 1.00 45.72 292 VAL B N 1
ATOM 2273 C CA . VAL B 1 132 ? 11.975 48.870 40.333 1.00 46.00 292 VAL B CA 1
ATOM 2274 C C . VAL B 1 132 ? 10.540 49.034 39.862 1.00 46.95 292 VAL B C 1
ATOM 2275 O O . VAL B 1 132 ? 9.897 50.052 40.124 1.00 47.96 292 VAL B O 1
ATOM 2279 N N . SER B 1 133 ? 10.039 48.022 39.168 1.00 47.84 293 SER B N 1
ATOM 2280 C CA . SER B 1 133 ? 8.664 48.032 38.705 1.00 47.50 293 SER B CA 1
ATOM 2281 C C . SER B 1 133 ? 7.900 47.188 39.722 1.00 49.17 293 SER B C 1
ATOM 2282 O O . SER B 1 133 ? 8.514 46.464 40.506 1.00 49.17 293 SER B O 1
ATOM 2285 N N . ASN B 1 134 ? 6.574 47.286 39.714 1.00 48.93 294 ASN B N 1
ATOM 2286 C CA . ASN B 1 134 ? 5.735 46.537 40.648 1.00 49.96 294 ASN B CA 1
ATOM 2287 C C . ASN B 1 134 ? 6.254 46.577 42.077 1.00 48.74 294 ASN B C 1
ATOM 2288 O O . ASN B 1 134 ? 6.440 45.537 42.701 1.00 46.83 294 ASN B O 1
ATOM 2293 N N . PRO B 1 135 ? 6.484 47.783 42.618 1.00 49.41 295 PRO B N 1
ATOM 2294 C CA . PRO B 1 135 ? 6.987 47.920 43.988 1.00 50.08 295 PRO B CA 1
ATOM 2295 C C . PRO B 1 135 ? 6.066 47.369 45.080 1.00 50.49 295 PRO B C 1
ATOM 2296 O O . PRO B 1 135 ? 6.500 47.153 46.210 1.00 50.61 295 PRO B O 1
ATOM 2300 N N . SER B 1 136 ? 4.799 47.138 44.751 1.00 50.45 296 SER B N 1
ATOM 2301 C CA . SER B 1 136 ? 3.865 46.620 45.740 1.00 50.23 296 SER B CA 1
ATOM 2302 C C . SER B 1 136 ? 4.053 45.117 45.905 1.00 49.32 296 SER B C 1
ATOM 2303 O O . SER B 1 136 ? 3.485 44.507 46.812 1.00 49.42 296 SER B O 1
ATOM 2306 N N . LEU B 1 137 ? 4.860 44.526 45.028 1.00 47.30 297 LEU B N 1
ATOM 2307 C CA . LEU B 1 137 ? 5.117 43.091 45.090 1.00 44.79 297 LEU B CA 1
ATOM 2308 C C . LEU B 1 137 ? 6.426 42.773 45.817 1.00 42.57 297 LEU B C 1
ATOM 2309 O O . LEU B 1 137 ? 6.797 41.605 45.962 1.00 42.12 297 LEU B O 1
ATOM 2314 N N . LEU B 1 138 ? 7.113 43.809 46.284 1.00 40.53 298 LEU B N 1
ATOM 2315 C CA . LEU B 1 138 ? 8.381 43.628 46.984 1.00 42.08 298 LEU B CA 1
ATOM 2316 C C . LEU B 1 138 ? 8.266 42.870 48.299 1.00 41.04 298 LEU B C 1
ATOM 2317 O O . LEU B 1 138 ? 7.277 42.986 49.021 1.00 41.40 298 LEU B O 1
ATOM 2322 N N . ASP B 1 139 ? 9.299 42.089 48.595 1.00 40.97 299 ASP B N 1
ATOM 2323 C CA . ASP B 1 139 ? 9.383 41.316 49.827 1.00 38.89 299 ASP B CA 1
ATOM 2324 C C . ASP B 1 139 ? 10.051 42.275 50.803 1.00 38.97 299 ASP B C 1
ATOM 2325 O O . ASP B 1 139 ? 11.115 42.825 50.511 1.00 38.85 299 ASP B O 1
ATOM 2330 N N . PRO B 1 140 ? 9.427 42.507 51.967 1.00 38.28 300 PRO B N 1
ATOM 2331 C CA . PRO B 1 140 ? 9.961 43.415 52.989 1.00 38.82 300 PRO B CA 1
ATOM 2332 C C . PRO B 1 140 ? 11.142 42.939 53.838 1.00 38.37 300 PRO B C 1
ATOM 2333 O O . PRO B 1 140 ? 11.878 43.757 54.385 1.00 37.08 300 PRO B O 1
ATOM 2337 N N . ASP B 1 141 ? 11.325 41.630 53.961 1.00 37.61 301 ASP B N 1
ATOM 2338 C CA . ASP B 1 141 ? 12.415 41.117 54.787 1.00 38.16 301 ASP B CA 1
ATOM 2339 C C . ASP B 1 141 ? 13.793 41.670 54.430 1.00 36.76 301 ASP B C 1
ATOM 2340 O O . ASP B 1 141 ? 14.126 41.851 53.252 1.00 35.04 301 ASP B O 1
ATOM 2345 N N . GLN B 1 142 ? 14.588 41.933 55.464 1.00 35.41 302 GLN B N 1
ATOM 2346 C CA . GLN B 1 142 ? 15.917 42.504 55.301 1.00 34.49 302 GLN B CA 1
ATOM 2347 C C . GLN B 1 142 ? 16.901 41.636 54.507 1.00 34.66 302 GLN B C 1
ATOM 2348 O O . GLN B 1 142 ? 17.886 42.142 53.974 1.00 33.86 302 GLN B O 1
ATOM 2354 N N . ASP B 1 143 ? 16.624 40.340 54.430 1.00 32.44 303 ASP B N 1
ATOM 2355 C CA . ASP B 1 143 ? 17.480 39.403 53.696 1.00 34.90 303 ASP B CA 1
ATOM 2356 C C . ASP B 1 143 ? 17.012 39.219 52.258 1.00 34.26 303 ASP B C 1
ATOM 2357 O O . ASP B 1 143 ? 17.727 38.645 51.433 1.00 34.44 303 ASP B O 1
ATOM 2362 N N . ALA B 1 144 ? 15.804 39.691 51.964 1.00 32.96 304 ALA B N 1
ATOM 2363 C CA . ALA B 1 144 ? 15.235 39.544 50.631 1.00 32.77 304 ALA B CA 1
ATOM 2364 C C . ALA B 1 144 ? 15.492 40.726 49.700 1.00 34.64 304 ALA B C 1
ATOM 2365 O O . ALA B 1 144 ? 15.872 40.546 48.539 1.00 35.51 304 ALA B O 1
ATOM 2367 N N . THR B 1 145 ? 15.287 41.935 50.210 1.00 33.60 305 THR B N 1
ATOM 2368 C CA . THR B 1 145 ? 15.452 43.130 49.400 1.00 33.29 305 THR B CA 1
ATOM 2369 C C . THR B 1 145 ? 16.409 44.102 50.052 1.00 33.94 305 THR B C 1
ATOM 2370 O O . THR B 1 145 ? 16.158 44.606 51.146 1.00 34.95 305 THR B O 1
ATOM 2374 N N . TYR B 1 146 ? 17.512 44.367 49.371 1.00 33.22 306 TYR B N 1
ATOM 2375 C CA . TYR B 1 146 ? 18.514 45.259 49.909 1.00 35.73 306 TYR B CA 1
ATOM 2376 C C . TYR B 1 146 ? 19.441 45.676 48.792 1.00 34.39 306 TYR B C 1
ATOM 2377 O O . TYR B 1 146 ? 19.318 45.204 47.668 1.00 38.29 306 TYR B O 1
ATOM 2386 N N . PHE B 1 147 ? 20.362 46.575 49.094 1.00 35.47 307 PHE B N 1
ATOM 2387 C CA . PHE B 1 147 ? 21.337 46.988 48.109 1.00 39.15 307 PHE B CA 1
ATOM 2388 C C . PHE B 1 147 ? 22.479 47.606 48.888 1.00 40.56 307 PHE B C 1
ATOM 2389 O O . PHE B 1 147 ? 22.327 47.902 50.074 1.00 41.61 307 PHE B O 1
ATOM 2397 N N . GLY B 1 148 ? 23.636 47.753 48.255 1.00 41.40 308 GLY B N 1
ATOM 2398 C CA . GLY B 1 148 ? 24.761 48.315 48.971 1.00 41.66 308 GLY B CA 1
ATOM 2399 C C . GLY B 1 148 ? 25.998 48.528 48.132 1.00 42.05 308 GLY B C 1
ATOM 2400 O O . GLY B 1 148 ? 25.999 48.326 46.914 1.00 41.31 308 GLY B O 1
ATOM 2401 N N . ALA B 1 149 ? 27.066 48.941 48.801 1.00 42.09 309 ALA B N 1
ATOM 2402 C CA . ALA B 1 149 ? 28.318 49.197 48.126 1.00 43.69 309 ALA B CA 1
ATOM 2403 C C . ALA B 1 149 ? 29.457 49.277 49.122 1.00 43.95 309 ALA B C 1
ATOM 2404 O O . ALA B 1 149 ? 29.244 49.416 50.320 1.00 43.54 309 ALA B O 1
ATOM 2406 N N . PHE B 1 150 ? 30.675 49.174 48.614 1.00 45.30 310 PHE B N 1
ATOM 2407 C CA . PHE B 1 150 ? 31.850 49.274 49.456 1.00 48.15 310 PHE B CA 1
ATOM 2408 C C . PHE B 1 150 ? 33.046 49.625 48.589 1.00 50.80 310 PHE B C 1
ATOM 2409 O O . PHE B 1 150 ? 33.197 49.110 47.478 1.00 51.88 310 PHE B O 1
ATOM 2417 N N . LYS B 1 151 ? 33.869 50.539 49.088 1.00 52.94 311 LYS B N 1
ATOM 2418 C CA . LYS B 1 151 ? 35.046 50.983 48.362 1.00 56.60 311 LYS B CA 1
ATOM 2419 C C . LYS B 1 151 ? 36.069 49.864 48.280 1.00 57.54 311 LYS B C 1
ATOM 2420 O O . LYS B 1 151 ? 36.387 49.222 49.281 1.00 56.85 311 LYS B O 1
ATOM 2426 N N . VAL B 1 152 ? 36.576 49.630 47.077 1.00 59.81 312 VAL B N 1
ATOM 2427 C CA . VAL B 1 152 ? 37.558 48.583 46.857 1.00 62.70 312 VAL B CA 1
ATOM 2428 C C . VAL B 1 152 ? 38.953 49.180 46.746 1.00 65.50 312 VAL B C 1
ATOM 2429 O O . VAL B 1 152 ? 39.936 48.570 47.172 1.00 66.16 312 VAL B O 1
ATOM 2433 N N . GLN B 1 153 ? 39.033 50.378 46.175 1.00 68.73 313 GLN B N 1
ATOM 2434 C CA . GLN B 1 153 ? 40.314 51.058 46.008 1.00 71.63 313 GLN B CA 1
ATOM 2435 C C . GLN B 1 153 ? 40.108 52.516 45.623 1.00 72.79 313 GLN B C 1
ATOM 2436 O O . GLN B 1 153 ? 38.991 52.929 45.307 1.00 72.17 313 GLN B O 1
ATOM 2442 N N . ASP B 1 154 ? 41.188 53.293 45.652 1.00 74.58 314 ASP B N 1
ATOM 2443 C CA . ASP B 1 154 ? 41.114 54.708 45.310 1.00 76.49 314 ASP B CA 1
ATOM 2444 C C . ASP B 1 154 ? 41.318 54.937 43.821 1.00 77.49 314 ASP B C 1
ATOM 2445 O O . ASP B 1 154 ? 41.938 54.123 43.134 1.00 77.72 314 ASP B O 1
ATOM 2450 N N . ILE B 1 155 ? 40.789 56.053 43.331 1.00 79.06 315 ILE B N 1
ATOM 2451 C CA . ILE B 1 155 ? 40.914 56.412 41.924 1.00 80.79 315 ILE B CA 1
ATOM 2452 C C . ILE B 1 155 ? 42.333 56.882 41.625 1.00 81.97 315 ILE B C 1
ATOM 2453 O O . ILE B 1 155 ? 42.939 57.597 42.425 1.00 81.64 315 ILE B O 1
ATOM 2458 N N . ASP B 1 156 ? 42.852 56.477 40.469 1.00 83.55 316 ASP B N 1
ATOM 2459 C CA . ASP B 1 156 ? 44.202 56.849 40.055 1.00 85.37 316 ASP B CA 1
ATOM 2460 C C . ASP B 1 156 ? 44.190 58.093 39.170 1.00 85.84 316 ASP B C 1
ATOM 2461 O O . ASP B 1 156 ? 43.092 58.641 38.940 1.00 49.15 316 ASP B O 1
ATOM 2467 N N . ALA C 1 1 ? 48.723 50.390 41.411 1.00 70.81 161 ALA C N 1
ATOM 2468 C CA . ALA C 1 1 ? 47.709 50.311 40.318 1.00 71.21 161 ALA C CA 1
ATOM 2469 C C . ALA C 1 1 ? 46.987 48.961 40.306 1.00 70.40 161 ALA C C 1
ATOM 2470 O O . ALA C 1 1 ? 47.176 48.160 39.390 1.00 70.50 161 ALA C O 1
ATOM 2472 N N . GLN C 1 2 ? 46.160 48.718 41.321 1.00 68.74 162 GLN C N 1
ATOM 2473 C CA . GLN C 1 2 ? 45.414 47.465 41.423 1.00 67.22 162 GLN C CA 1
ATOM 2474 C C . GLN C 1 2 ? 44.605 47.152 40.161 1.00 64.31 162 GLN C C 1
ATOM 2475 O O . GLN C 1 2 ? 43.826 47.977 39.687 1.00 64.46 162 GLN C O 1
ATOM 2481 N N . PRO C 1 3 ? 44.785 45.943 39.603 1.00 61.01 163 PRO C N 1
ATOM 2482 C CA . PRO C 1 3 ? 44.086 45.493 38.395 1.00 58.91 163 PRO C CA 1
ATOM 2483 C C . PRO C 1 3 ? 42.560 45.416 38.519 1.00 57.51 163 PRO C C 1
ATOM 2484 O O . PRO C 1 3 ? 42.014 45.041 39.562 1.00 55.43 163 PRO C O 1
ATOM 2488 N N . PHE C 1 4 ? 41.877 45.776 37.438 1.00 56.52 164 PHE C N 1
ATOM 2489 C CA . PHE C 1 4 ? 40.426 45.730 37.404 1.00 55.16 164 PHE C CA 1
ATOM 2490 C C . PHE C 1 4 ? 39.932 45.918 35.983 1.00 55.51 164 PHE C C 1
ATOM 2491 O O . PHE C 1 4 ? 40.683 46.340 35.099 1.00 55.83 164 PHE C O 1
ATOM 2499 N N . ALA C 1 5 ? 38.663 45.601 35.764 1.00 54.55 165 ALA C N 1
ATOM 2500 C CA . ALA C 1 5 ? 38.075 45.740 34.445 1.00 52.80 165 ALA C CA 1
ATOM 2501 C C . ALA C 1 5 ? 36.562 45.635 34.499 1.00 52.19 165 ALA C C 1
ATOM 2502 O O . ALA C 1 5 ? 36.004 44.860 35.279 1.00 52.36 165 ALA C O 1
ATOM 2504 N N . HIS C 1 6 ? 35.905 46.439 33.675 1.00 50.46 166 HIS C N 1
ATOM 2505 C CA . HIS C 1 6 ? 34.455 46.437 33.581 1.00 49.48 166 HIS C CA 1
ATOM 2506 C C . HIS C 1 6 ? 34.139 46.656 32.114 1.00 49.13 166 HIS C C 1
ATOM 2507 O O . HIS C 1 6 ? 34.117 47.788 31.628 1.00 48.67 166 HIS C O 1
ATOM 2514 N N . LEU C 1 7 ? 33.897 45.554 31.417 1.00 49.07 167 LEU C N 1
ATOM 2515 C CA . LEU C 1 7 ? 33.622 45.580 29.993 1.00 48.68 167 LEU C CA 1
ATOM 2516 C C . LEU C 1 7 ? 32.133 45.530 29.668 1.00 50.82 167 LEU C C 1
ATOM 2517 O O . LEU C 1 7 ? 31.378 44.778 30.286 1.00 50.87 167 LEU C O 1
ATOM 2522 N N . THR C 1 8 ? 31.724 46.342 28.695 1.00 49.99 168 THR C N 1
ATOM 2523 C CA . THR C 1 8 ? 30.336 46.401 28.253 1.00 51.99 168 THR C CA 1
ATOM 2524 C C . THR C 1 8 ? 30.245 45.833 26.835 1.00 52.57 168 THR C C 1
ATOM 2525 O O . THR C 1 8 ? 31.142 46.029 26.013 1.00 52.26 168 THR C O 1
ATOM 2529 N N . ILE C 1 9 ? 29.151 45.138 26.552 1.00 52.90 169 ILE C N 1
ATOM 2530 C CA . ILE C 1 9 ? 28.961 44.509 25.256 1.00 55.11 169 ILE C CA 1
ATOM 2531 C C . ILE C 1 9 ? 28.898 45.483 24.077 1.00 56.79 169 ILE C C 1
ATOM 2532 O O . ILE C 1 9 ? 28.327 46.570 24.173 1.00 56.12 169 ILE C O 1
ATOM 2537 N N . ASN C 1 10 ? 29.505 45.081 22.965 1.00 59.62 170 ASN C N 1
ATOM 2538 C CA . ASN C 1 10 ? 29.516 45.890 21.750 1.00 62.66 170 ASN C CA 1
ATOM 2539 C C . ASN C 1 10 ? 28.556 45.252 20.747 1.00 64.01 170 ASN C C 1
ATOM 2540 O O . ASN C 1 10 ? 28.896 44.270 20.081 1.00 64.02 170 ASN C O 1
ATOM 2545 N N . ALA C 1 11 ? 27.356 45.813 20.650 1.00 66.33 171 ALA C N 1
ATOM 2546 C CA . ALA C 1 11 ? 26.336 45.297 19.746 1.00 69.51 171 ALA C CA 1
ATOM 2547 C C . ALA C 1 11 ? 26.759 45.372 18.285 1.00 71.85 171 ALA C C 1
ATOM 2548 O O . ALA C 1 11 ? 26.249 44.627 17.449 1.00 72.64 171 ALA C O 1
ATOM 2550 N N . ALA C 1 12 ? 27.692 46.268 17.981 1.00 75.13 172 ALA C N 1
ATOM 2551 C CA . ALA C 1 12 ? 28.172 46.440 16.612 1.00 78.04 172 ALA C CA 1
ATOM 2552 C C . ALA C 1 12 ? 28.883 45.198 16.081 1.00 79.68 172 ALA C C 1
ATOM 2553 O O . ALA C 1 12 ? 29.564 45.256 15.056 1.00 80.50 172 ALA C O 1
ATOM 2555 N N . SER C 1 13 ? 28.726 44.077 16.778 1.00 81.17 173 SER C N 1
ATOM 2556 C CA . SER C 1 13 ? 29.354 42.832 16.357 1.00 82.76 173 SER C CA 1
ATOM 2557 C C . SER C 1 13 ? 28.672 41.624 16.980 1.00 83.79 173 SER C C 1
ATOM 2558 O O . SER C 1 13 ? 29.259 40.548 17.070 1.00 84.35 173 SER C O 1
ATOM 2561 N N . ILE C 1 14 ? 27.431 41.806 17.416 1.00 84.93 174 ILE C N 1
ATOM 2562 C CA . ILE C 1 14 ? 26.670 40.719 18.019 1.00 86.29 174 ILE C CA 1
ATOM 2563 C C . ILE C 1 14 ? 26.413 39.617 16.988 1.00 86.40 174 ILE C C 1
ATOM 2564 O O . ILE C 1 14 ? 25.646 39.802 16.038 1.00 86.77 174 ILE C O 1
ATOM 2569 N N . PRO C 1 15 ? 27.054 38.451 17.164 1.00 86.28 175 PRO C N 1
ATOM 2570 C CA . PRO C 1 15 ? 26.894 37.319 16.245 1.00 86.11 175 PRO C CA 1
ATOM 2571 C C . PRO C 1 15 ? 25.492 36.716 16.286 1.00 85.85 175 PRO C C 1
ATOM 2572 O O . PRO C 1 15 ? 24.818 36.761 17.317 1.00 86.15 175 PRO C O 1
ATOM 2576 N N . SER C 1 16 ? 25.057 36.157 15.161 1.00 85.08 176 SER C N 1
ATOM 2577 C CA . SER C 1 16 ? 23.739 35.539 15.084 1.00 84.08 176 SER C CA 1
ATOM 2578 C C . SER C 1 16 ? 23.825 34.074 15.491 1.00 83.18 176 SER C C 1
ATOM 2579 O O . SER C 1 16 ? 24.912 33.493 15.536 1.00 82.93 176 SER C O 1
ATOM 2582 N N . GLY C 1 17 ? 22.674 33.480 15.786 1.00 81.49 177 GLY C N 1
ATOM 2583 C CA . GLY C 1 17 ? 22.655 32.086 16.183 1.00 78.57 177 GLY C CA 1
ATOM 2584 C C . GLY C 1 17 ? 22.035 31.880 17.550 1.00 76.59 177 GLY C C 1
ATOM 2585 O O . GLY C 1 17 ? 21.730 32.841 18.264 1.00 75.86 177 GLY C O 1
ATOM 2586 N N . SER C 1 18 ? 21.855 30.615 17.915 1.00 74.28 178 SER C N 1
ATOM 2587 C CA . SER C 1 18 ? 21.261 30.262 19.194 1.00 72.56 178 SER C CA 1
ATOM 2588 C C . SER C 1 18 ? 22.174 29.349 19.995 1.00 70.69 178 SER C C 1
ATOM 2589 O O . SER C 1 18 ? 21.962 29.142 21.187 1.00 70.43 178 SER C O 1
ATOM 2592 N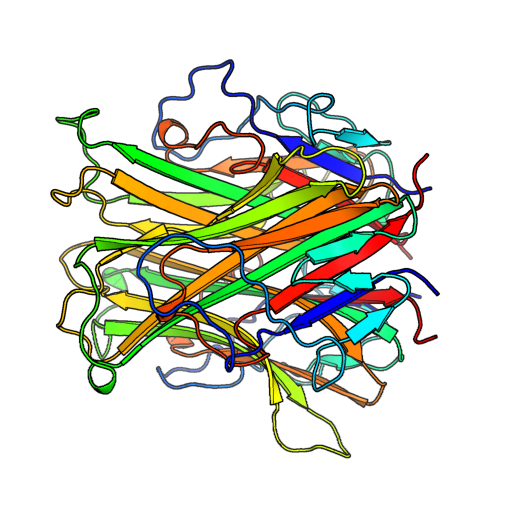 N . HIS C 1 19 ? 23.193 28.806 19.338 1.00 68.85 179 HIS C N 1
ATOM 2593 C CA . HIS C 1 19 ? 24.123 27.910 20.008 1.00 67.35 179 HIS C CA 1
ATOM 2594 C C . HIS C 1 19 ? 25.153 28.627 20.866 1.00 63.71 179 HIS C C 1
ATOM 2595 O O . HIS C 1 19 ? 25.389 29.824 20.716 1.00 61.98 179 HIS C O 1
ATOM 2602 N N . LYS C 1 20 ? 25.759 27.862 21.765 1.00 61.17 180 LYS C N 1
ATOM 2603 C CA . LYS C 1 20 ? 26.775 28.351 22.688 1.00 59.35 180 LYS C CA 1
ATOM 2604 C C . LYS C 1 20 ? 27.991 28.914 21.955 1.00 57.71 180 LYS C C 1
ATOM 2605 O O . LYS C 1 20 ? 28.722 28.181 21.286 1.00 57.94 180 LYS C O 1
ATOM 2611 N N . VAL C 1 21 ? 28.207 30.217 22.095 1.00 54.73 181 VAL C N 1
ATOM 2612 C CA . VAL C 1 21 ? 29.335 30.871 21.450 1.00 52.82 181 VAL C CA 1
ATOM 2613 C C . VAL C 1 21 ? 30.030 31.847 22.393 1.00 51.08 181 VAL C C 1
ATOM 2614 O O . VAL C 1 21 ? 29.448 32.313 23.372 1.00 49.83 181 VAL C O 1
ATOM 2618 N N . THR C 1 22 ? 31.286 32.149 22.092 1.00 48.57 182 THR C N 1
ATOM 2619 C CA . THR C 1 22 ? 32.058 33.089 22.892 1.00 46.71 182 THR C CA 1
ATOM 2620 C C . THR C 1 22 ? 31.791 34.492 22.366 1.00 45.86 182 THR C C 1
ATOM 2621 O O . THR C 1 22 ? 31.683 34.692 21.159 1.00 44.80 182 THR C O 1
ATOM 2625 N N . LEU C 1 23 ? 31.663 35.453 23.275 1.00 45.88 183 LEU C N 1
ATOM 2626 C CA . LEU C 1 23 ? 31.437 36.844 22.896 1.00 46.28 183 LEU C CA 1
ATOM 2627 C C . LEU C 1 23 ? 32.818 37.474 22.805 1.00 48.16 183 LEU C C 1
ATOM 2628 O O . LEU C 1 23 ? 33.622 37.334 23.726 1.00 47.85 183 LEU C O 1
ATOM 2633 N N . SER C 1 24 ? 33.094 38.168 21.706 1.00 49.83 184 SER C N 1
ATOM 2634 C CA . SER C 1 24 ? 34.407 38.775 21.509 1.00 53.17 184 SER C CA 1
ATOM 2635 C C . SER C 1 24 ? 34.374 40.276 21.274 1.00 54.04 184 SER C C 1
ATOM 2636 O O . SER C 1 24 ? 35.415 40.895 21.050 1.00 55.86 184 SER C O 1
ATOM 2639 N N . SER C 1 25 ? 33.187 40.862 21.323 1.00 54.18 185 SER C N 1
ATOM 2640 C CA . SER C 1 25 ? 33.055 42.290 21.092 1.00 54.96 185 SER C CA 1
ATOM 2641 C C . SER C 1 25 ? 32.650 43.027 22.367 1.00 54.18 185 SER C C 1
ATOM 2642 O O . SER C 1 25 ? 31.474 43.045 22.735 1.00 55.10 185 SER C O 1
ATOM 2645 N N . TRP C 1 26 ? 33.630 43.629 23.037 1.00 52.97 186 TRP C N 1
ATOM 2646 C CA . TRP C 1 26 ? 33.387 44.377 24.272 1.00 53.48 186 TRP C CA 1
ATOM 2647 C C . TRP C 1 26 ? 34.072 45.746 24.253 1.00 54.83 186 TRP C C 1
ATOM 2648 O O . TRP C 1 26 ? 35.062 45.943 23.550 1.00 54.93 186 TRP C O 1
ATOM 2659 N N . TYR C 1 27 ? 33.548 46.681 25.040 1.00 55.41 187 TYR C N 1
ATOM 2660 C CA . TYR C 1 27 ? 34.125 48.019 25.135 1.00 56.48 187 TYR C CA 1
ATOM 2661 C C . TYR C 1 27 ? 34.979 48.099 26.394 1.00 58.02 187 TYR C C 1
ATOM 2662 O O . TYR C 1 27 ? 34.622 47.530 27.426 1.00 57.35 187 TYR C O 1
ATOM 2671 N N . HIS C 1 28 ? 36.099 48.812 26.317 1.00 59.41 188 HIS C N 1
ATOM 2672 C CA . HIS C 1 28 ? 36.980 48.951 27.469 1.00 61.05 188 HIS C CA 1
ATOM 2673 C C . HIS C 1 28 ? 37.231 50.404 27.844 1.00 62.55 188 HIS C C 1
ATOM 2674 O O . HIS C 1 28 ? 37.816 50.681 28.887 1.00 61.33 188 HIS C O 1
ATOM 2681 N N . ASP C 1 29 ? 36.789 51.333 27.001 1.00 65.30 189 ASP C N 1
ATOM 2682 C CA . ASP C 1 29 ? 37.006 52.746 27.285 1.00 68.41 189 ASP C CA 1
ATOM 2683 C C . ASP C 1 29 ? 35.897 53.670 26.787 1.00 68.47 189 ASP C C 1
ATOM 2684 O O . ASP C 1 29 ? 36.088 54.433 25.839 1.00 68.32 189 ASP C O 1
ATOM 2689 N N . ARG C 1 30 ? 34.741 53.594 27.438 1.00 68.51 190 ARG C N 1
ATOM 2690 C CA . ARG C 1 30 ? 33.595 54.433 27.105 1.00 68.56 190 ARG C CA 1
ATOM 2691 C C . ARG C 1 30 ? 32.470 54.149 28.089 1.00 67.36 190 ARG C C 1
ATOM 2692 O O . ARG C 1 30 ? 32.150 52.991 28.361 1.00 67.05 190 ARG C O 1
ATOM 2700 N N . GLY C 1 31 ? 31.875 55.211 28.622 1.00 66.65 191 GLY C N 1
ATOM 2701 C CA . GLY C 1 31 ? 30.802 55.048 29.584 1.00 64.20 191 GLY C CA 1
ATOM 2702 C C . GLY C 1 31 ? 31.331 54.400 30.850 1.00 63.29 191 GLY C C 1
ATOM 2703 O O . GLY C 1 31 ? 32.352 54.829 31.397 1.00 62.93 191 GLY C O 1
ATOM 2704 N N . TRP C 1 32 ? 30.639 53.364 31.315 1.00 61.01 192 TRP C N 1
ATOM 2705 C CA . TRP C 1 32 ? 31.038 52.646 32.521 1.00 58.87 192 TRP C CA 1
ATOM 2706 C C . TRP C 1 32 ? 32.190 51.697 32.208 1.00 57.33 192 TRP C C 1
ATOM 2707 O O . TRP C 1 32 ? 32.893 51.246 33.110 1.00 56.15 192 TRP C O 1
ATOM 2718 N N . ALA C 1 33 ? 32.371 51.390 30.928 1.00 57.27 193 ALA C N 1
ATOM 2719 C CA . ALA C 1 33 ? 33.430 50.484 30.504 1.00 58.65 193 ALA C CA 1
ATOM 2720 C C . ALA C 1 33 ? 34.811 51.070 30.786 1.00 60.05 193 ALA C C 1
ATOM 2721 O O . ALA C 1 33 ? 35.212 52.068 30.183 1.00 60.24 193 ALA C O 1
ATOM 2723 N N . LYS C 1 34 ? 35.528 50.435 31.709 1.00 61.03 194 LYS C N 1
ATOM 2724 C CA . LYS C 1 34 ? 36.866 50.861 32.104 1.00 60.87 194 LYS C CA 1
ATOM 2725 C C . LYS C 1 34 ? 37.815 49.670 32.086 1.00 61.27 194 LYS C C 1
ATOM 2726 O O . LYS C 1 34 ? 37.405 48.548 31.796 1.00 62.12 194 LYS C O 1
ATOM 2732 N N . ILE C 1 35 ? 39.082 49.909 32.400 1.00 61.17 195 ILE C N 1
ATOM 2733 C CA . ILE C 1 35 ? 40.064 48.835 32.395 1.00 61.15 195 ILE C CA 1
ATOM 2734 C C . ILE C 1 35 ? 41.391 49.344 32.952 1.00 62.03 195 ILE C C 1
ATOM 2735 O O . ILE C 1 35 ? 41.738 50.512 32.773 1.00 62.46 195 ILE C O 1
ATOM 2740 N N . SER C 1 36 ? 42.126 48.474 33.636 1.00 62.25 196 SER C N 1
ATOM 2741 C CA . SER C 1 36 ? 43.402 48.868 34.210 1.00 62.78 196 SER C CA 1
ATOM 2742 C C . SER C 1 36 ? 44.272 47.679 34.598 1.00 62.87 196 SER C C 1
ATOM 2743 O O . SER C 1 36 ? 43.813 46.729 35.233 1.00 62.70 196 SER C O 1
ATOM 2746 N N . ASN C 1 37 ? 45.537 47.744 34.202 1.00 63.11 197 ASN C N 1
ATOM 2747 C CA . ASN C 1 37 ? 46.504 46.700 34.502 1.00 63.99 197 ASN C CA 1
ATOM 2748 C C . ASN C 1 37 ? 46.131 45.369 33.862 1.00 63.03 197 ASN C C 1
ATOM 2749 O O . ASN C 1 37 ? 46.864 44.386 33.971 1.00 64.78 197 ASN C O 1
ATOM 2754 N N . MET C 1 38 ? 44.988 45.343 33.191 1.00 61.16 198 MET C N 1
ATOM 2755 C CA . MET C 1 38 ? 44.523 44.141 32.513 1.00 59.20 198 MET C CA 1
ATOM 2756 C C . MET C 1 38 ? 44.439 44.459 31.020 1.00 58.67 198 MET C C 1
ATOM 2757 O O . MET C 1 38 ? 44.238 45.612 30.641 1.00 57.63 198 MET C O 1
ATOM 2762 N N . THR C 1 39 ? 44.594 43.446 30.176 1.00 59.09 199 THR C N 1
ATOM 2763 C CA . THR C 1 39 ? 44.530 43.662 28.735 1.00 61.96 199 THR C CA 1
ATOM 2764 C C . THR C 1 39 ? 43.364 42.907 28.112 1.00 62.62 199 THR C C 1
ATOM 2765 O O . THR C 1 39 ? 43.001 41.820 28.562 1.00 64.10 199 THR C O 1
ATOM 2769 N N . LEU C 1 40 ? 42.784 43.486 27.069 1.00 62.97 200 LEU C N 1
ATOM 2770 C CA . LEU C 1 40 ? 41.661 42.866 26.388 1.00 63.34 200 LEU C CA 1
ATOM 2771 C C . LEU C 1 40 ? 41.988 42.558 24.931 1.00 64.26 200 LEU C C 1
ATOM 2772 O O . LEU C 1 40 ? 42.481 43.417 24.201 1.00 64.11 200 LEU C O 1
ATOM 2777 N N . SER C 1 41 ? 41.716 41.325 24.518 1.00 65.24 201 SER C N 1
ATOM 2778 C CA . SER C 1 41 ? 41.969 40.900 23.150 1.00 66.36 201 SER C CA 1
ATOM 2779 C C . SER C 1 41 ? 40.724 40.211 22.611 1.00 67.25 201 SER C C 1
ATOM 2780 O O . SER C 1 41 ? 40.593 38.987 22.687 1.00 66.90 201 SER C O 1
ATOM 2783 N N . ASN C 1 42 ? 39.808 41.008 22.073 1.00 67.60 202 ASN C N 1
ATOM 2784 C CA . ASN C 1 42 ? 38.571 40.483 21.518 1.00 68.13 202 ASN C CA 1
ATOM 2785 C C . ASN C 1 42 ? 37.843 39.564 22.486 1.00 67.21 202 ASN C C 1
ATOM 2786 O O . ASN C 1 42 ? 37.909 38.341 22.364 1.00 68.23 202 ASN C O 1
ATOM 2791 N N . GLY C 1 43 ? 37.153 40.163 23.449 1.00 65.46 203 GLY C N 1
ATOM 2792 C CA . GLY C 1 43 ? 36.404 39.385 24.417 1.00 64.14 203 GLY C CA 1
ATOM 2793 C C . GLY C 1 43 ? 37.228 38.365 25.171 1.00 62.56 203 GLY C C 1
ATOM 2794 O O . GLY C 1 43 ? 36.730 37.305 25.540 1.00 63.36 203 GLY C O 1
ATOM 2795 N N . LYS C 1 44 ? 38.494 38.683 25.403 1.00 60.95 204 LYS C N 1
ATOM 2796 C CA . LYS C 1 44 ? 39.376 37.783 26.128 1.00 58.26 204 LYS C CA 1
ATOM 2797 C C . LYS C 1 44 ? 40.196 38.605 27.112 1.00 57.05 204 LYS C C 1
ATOM 2798 O O . LYS C 1 44 ? 41.291 39.060 26.787 1.00 57.16 204 LYS C O 1
ATOM 2804 N N . LEU C 1 45 ? 39.652 38.798 28.312 1.00 55.14 205 LEU C N 1
ATOM 2805 C CA . LEU C 1 45 ? 40.317 39.570 29.360 1.00 52.41 205 LEU C CA 1
ATOM 2806 C C . LEU C 1 45 ? 41.517 38.820 29.918 1.00 50.89 205 LEU C C 1
ATOM 2807 O O . LEU C 1 45 ? 41.364 37.795 30.584 1.00 50.51 205 LEU C O 1
ATOM 2812 N N . ARG C 1 46 ? 42.710 39.344 29.644 1.00 49.70 206 ARG C N 1
ATOM 2813 C CA . ARG C 1 46 ? 43.954 38.735 30.105 1.00 47.24 206 ARG C CA 1
ATOM 2814 C C . ARG C 1 46 ? 44.441 39.334 31.420 1.00 46.40 206 ARG C C 1
ATOM 2815 O O . ARG C 1 46 ? 44.452 40.557 31.604 1.00 46.07 206 ARG C O 1
ATOM 2823 N N . VAL C 1 47 ? 44.839 38.459 32.337 1.00 44.92 207 VAL C N 1
ATOM 2824 C CA . VAL C 1 47 ? 45.352 38.875 33.641 1.00 45.40 207 VAL C CA 1
ATOM 2825 C C . VAL C 1 47 ? 46.858 39.096 33.516 1.00 46.52 207 VAL C C 1
ATOM 2826 O O . VAL C 1 47 ? 47.569 38.248 32.981 1.00 46.69 207 VAL C O 1
ATOM 2830 N N . ASN C 1 48 ? 47.339 40.234 34.005 1.00 48.03 208 ASN C N 1
ATOM 2831 C CA . ASN C 1 48 ? 48.767 40.537 33.930 1.00 51.65 208 ASN C CA 1
ATOM 2832 C C . ASN C 1 48 ? 49.434 40.469 35.291 1.00 51.72 208 ASN C C 1
ATOM 2833 O O . ASN C 1 48 ? 50.652 40.352 35.383 1.00 53.28 208 ASN C O 1
ATOM 2838 N N . GLN C 1 49 ? 48.632 40.539 36.345 1.00 51.63 209 GLN C N 1
ATOM 2839 C CA . GLN C 1 49 ? 49.158 40.485 37.697 1.00 50.29 209 GLN C CA 1
ATOM 2840 C C . GLN C 1 49 ? 48.474 39.394 38.511 1.00 50.09 209 GLN C C 1
ATOM 2841 O O . GLN C 1 49 ? 47.245 39.332 38.579 1.00 49.55 209 GLN C O 1
ATOM 2847 N N . ASP C 1 50 ? 49.279 38.527 39.114 1.00 48.03 210 ASP C N 1
ATOM 2848 C CA . ASP C 1 50 ? 48.766 37.437 39.933 1.00 47.98 210 ASP C CA 1
ATOM 2849 C C . ASP C 1 50 ? 47.969 38.017 41.096 1.00 47.32 210 ASP C C 1
ATOM 2850 O O . ASP C 1 50 ? 48.277 39.113 41.581 1.00 46.60 210 ASP C O 1
ATOM 2855 N N . GLY C 1 51 ? 46.949 37.286 41.541 1.00 44.85 211 GLY C N 1
ATOM 2856 C CA . GLY C 1 51 ? 46.150 37.753 42.659 1.00 44.60 211 GLY C CA 1
ATOM 2857 C C . GLY C 1 51 ? 44.782 37.101 42.754 1.00 45.06 211 GLY C C 1
ATOM 2858 O O . GLY C 1 51 ? 44.368 36.350 41.867 1.00 43.12 211 GLY C O 1
ATOM 2859 N N . PHE C 1 52 ? 44.081 37.371 43.850 1.00 44.97 212 PHE C N 1
ATOM 2860 C CA . PHE C 1 52 ? 42.745 36.827 44.026 1.00 43.65 212 PHE C CA 1
ATOM 2861 C C . PHE C 1 52 ? 41.796 37.890 43.518 1.00 43.23 212 PHE C C 1
ATOM 2862 O O . PHE C 1 52 ? 41.763 39.005 44.041 1.00 42.45 212 PHE C O 1
ATOM 2870 N N . TYR C 1 53 ? 41.035 37.541 42.488 1.00 41.02 213 TYR C N 1
ATOM 2871 C CA . TYR C 1 53 ? 40.101 38.474 41.891 1.00 40.92 213 TYR C CA 1
ATOM 2872 C C . TYR C 1 53 ? 38.660 38.016 42.046 1.00 40.05 213 TYR C C 1
ATOM 2873 O O . TYR C 1 53 ? 38.360 36.824 42.103 1.00 37.83 213 TYR C O 1
ATOM 2882 N N . TYR C 1 54 ? 37.765 38.986 42.115 1.00 38.76 214 TYR C N 1
ATOM 2883 C CA . TYR C 1 54 ? 36.359 38.676 42.175 1.00 36.13 214 TYR C CA 1
ATOM 2884 C C . TYR C 1 54 ? 35.928 38.921 40.731 1.00 36.39 214 TYR C C 1
ATOM 2885 O O . TYR C 1 54 ? 36.227 39.967 40.154 1.00 35.91 214 TYR C O 1
ATOM 2894 N N . LEU C 1 55 ? 35.270 37.936 40.137 1.00 35.26 215 LEU C N 1
ATOM 2895 C CA . LEU C 1 55 ? 34.817 38.027 38.758 1.00 33.08 215 LEU C CA 1
ATOM 2896 C C . LEU C 1 55 ? 33.300 38.058 38.767 1.00 33.92 215 LEU C C 1
ATOM 2897 O O . LEU C 1 55 ? 32.670 37.484 39.655 1.00 32.72 215 LEU C O 1
ATOM 2902 N N . TYR C 1 56 ? 32.710 38.722 37.784 1.00 32.34 216 TYR C N 1
ATOM 2903 C CA . TYR C 1 56 ? 31.266 38.793 37.724 1.00 33.28 216 TYR C CA 1
ATOM 2904 C C . TYR C 1 56 ? 30.816 39.032 36.299 1.00 33.41 216 TYR C C 1
ATOM 2905 O O . TYR C 1 56 ? 31.610 39.432 35.440 1.00 31.56 216 TYR C O 1
ATOM 2914 N N . ALA C 1 57 ? 29.537 38.775 36.053 1.00 33.59 217 ALA C N 1
ATOM 2915 C CA . ALA C 1 57 ? 28.959 38.958 34.733 1.00 32.37 217 ALA C CA 1
ATOM 2916 C C . ALA C 1 57 ? 27.455 39.105 34.867 1.00 35.05 217 ALA C C 1
ATOM 2917 O O . ALA C 1 57 ? 26.821 38.418 35.680 1.00 35.74 217 ALA C O 1
ATOM 2919 N N . ASN C 1 58 ? 26.893 40.015 34.079 1.00 34.62 218 ASN C N 1
ATOM 2920 C CA . ASN C 1 58 ? 25.461 40.256 34.054 1.00 37.52 218 ASN C CA 1
ATOM 2921 C C . ASN C 1 58 ? 25.076 40.267 32.570 1.00 38.12 218 ASN C C 1
ATOM 2922 O O . ASN C 1 58 ? 25.493 41.156 31.828 1.00 39.20 218 ASN C O 1
ATOM 2927 N N . ILE C 1 59 ? 24.315 39.262 32.144 1.00 36.71 219 ILE C N 1
ATOM 2928 C CA . ILE C 1 59 ? 23.871 39.147 30.759 1.00 36.84 219 ILE C CA 1
ATOM 2929 C C . ILE C 1 59 ? 22.338 39.219 30.705 1.00 38.21 219 ILE C C 1
ATOM 2930 O O . ILE C 1 59 ? 21.660 38.447 31.384 1.00 35.92 219 ILE C O 1
ATOM 2935 N N . CYS C 1 60 ? 21.801 40.141 29.906 1.00 36.29 220 CYS C N 1
ATOM 2936 C CA . CYS C 1 60 ? 20.353 40.288 29.765 1.00 36.87 220 CYS C CA 1
ATOM 2937 C C . CYS C 1 60 ? 19.890 39.850 28.383 1.00 38.04 220 CYS C C 1
ATOM 2938 O O . CYS C 1 60 ? 20.456 40.272 27.372 1.00 39.72 220 CYS C O 1
ATOM 2941 N N . PHE C 1 61 ? 18.869 38.999 28.349 1.00 35.49 221 PHE C N 1
ATOM 2942 C CA . PHE C 1 61 ? 18.290 38.521 27.102 1.00 36.70 221 PHE C CA 1
ATOM 2943 C C . PHE C 1 61 ? 16.895 39.127 26.984 1.00 38.34 221 PHE C C 1
ATOM 2944 O O . PHE C 1 61 ? 16.205 39.323 27.991 1.00 33.82 221 PHE C O 1
ATOM 2952 N N . ARG C 1 62 ? 16.475 39.414 25.757 1.00 38.66 222 ARG C N 1
ATOM 2953 C CA . ARG C 1 62 ? 15.164 40.000 25.545 1.00 40.59 222 ARG C CA 1
ATOM 2954 C C . ARG C 1 62 ? 14.679 39.688 24.146 1.00 40.88 222 ARG C C 1
ATOM 2955 O O . ARG C 1 62 ? 15.467 39.343 23.271 1.00 41.49 222 ARG C O 1
ATOM 2963 N N . HIS C 1 63 ? 13.374 39.803 23.945 1.00 40.61 223 HIS C N 1
ATOM 2964 C CA . HIS C 1 63 ? 12.783 39.561 22.642 1.00 40.63 223 HIS C CA 1
ATOM 2965 C C . HIS C 1 63 ? 11.411 40.191 22.561 1.00 41.19 223 HIS C C 1
ATOM 2966 O O . HIS C 1 63 ? 10.550 39.967 23.431 1.00 39.71 223 HIS C O 1
ATOM 2973 N N . HIS C 1 64 ? 11.214 41.002 21.526 1.00 39.43 224 HIS C N 1
ATOM 2974 C CA . HIS C 1 64 ? 9.918 41.629 21.327 1.00 38.28 224 HIS C CA 1
ATOM 2975 C C . HIS C 1 64 ? 9.313 40.977 20.096 1.00 36.02 224 HIS C C 1
ATOM 2976 O O . HIS C 1 64 ? 10.027 40.685 19.141 1.00 35.33 224 HIS C O 1
ATOM 2983 N N . GLU C 1 65 ? 8.006 40.728 20.129 1.00 37.32 225 GLU C N 1
ATOM 2984 C CA . GLU C 1 65 ? 7.313 40.080 19.011 1.00 37.88 225 GLU C CA 1
ATOM 2985 C C . GLU C 1 65 ? 7.520 40.815 17.682 1.00 37.77 225 GLU C C 1
ATOM 2986 O O . GLU C 1 65 ? 7.455 40.216 16.605 1.00 37.57 225 GLU C O 1
ATOM 2992 N N . THR C 1 66 ? 7.767 42.116 17.779 1.00 38.87 226 THR C N 1
ATOM 2993 C CA . THR C 1 66 ? 7.975 42.975 16.621 1.00 40.69 226 THR C CA 1
ATOM 2994 C C . THR C 1 66 ? 9.262 42.647 15.866 1.00 39.73 226 THR C C 1
ATOM 2995 O O . THR C 1 66 ? 9.420 43.006 14.700 1.00 36.47 226 THR C O 1
ATOM 2999 N N . SER C 1 67 ? 10.177 41.965 16.541 1.00 39.07 227 SER C N 1
ATOM 3000 C CA . SER C 1 67 ? 11.451 41.606 15.942 1.00 40.64 227 SER C CA 1
ATOM 3001 C C . SER C 1 67 ? 11.329 40.397 15.027 1.00 39.69 227 SER C C 1
ATOM 3002 O O . SER C 1 67 ? 12.240 40.094 14.271 1.00 40.13 227 SER C O 1
ATOM 3005 N N . GLY C 1 68 ? 10.200 39.709 15.094 1.00 40.19 228 GLY C N 1
ATOM 3006 C CA . GLY C 1 68 ? 10.018 38.541 14.255 1.00 42.49 228 GLY C CA 1
ATOM 3007 C C . GLY C 1 68 ? 9.959 37.251 15.053 1.00 43.88 228 GLY C C 1
ATOM 3008 O O . GLY C 1 68 ? 9.794 37.275 16.266 1.00 44.30 228 GLY C O 1
ATOM 3009 N N . SER C 1 69 ? 10.112 36.123 14.372 1.00 46.37 229 SER C N 1
ATOM 3010 C CA . SER C 1 69 ? 10.039 34.821 15.020 1.00 49.63 229 SER C CA 1
ATOM 3011 C C . SER C 1 69 ? 11.386 34.285 15.492 1.00 50.29 229 SER C C 1
ATOM 3012 O O . SER C 1 69 ? 12.437 34.715 15.024 1.00 49.34 229 SER C O 1
ATOM 3015 N N . VAL C 1 70 ? 11.340 33.347 16.435 1.00 51.83 230 VAL C N 1
ATOM 3016 C CA . VAL C 1 70 ? 12.546 32.703 16.957 1.00 52.85 230 VAL C CA 1
ATOM 3017 C C . VAL C 1 70 ? 12.451 31.218 16.621 1.00 52.57 230 VAL C C 1
ATOM 3018 O O . VAL C 1 70 ? 11.368 30.637 16.642 1.00 52.54 230 VAL C O 1
ATOM 3022 N N . PRO C 1 71 ? 13.588 30.586 16.303 1.00 53.78 231 PRO C N 1
ATOM 3023 C CA . PRO C 1 71 ? 13.622 29.163 15.956 1.00 53.81 231 PRO C CA 1
ATOM 3024 C C . PRO C 1 71 ? 12.715 28.291 16.821 1.00 54.74 231 PRO C C 1
ATOM 3025 O O . PRO C 1 71 ? 11.930 27.498 16.307 1.00 55.79 231 PRO C O 1
ATOM 3029 N N . THR C 1 72 ? 12.816 28.445 18.134 1.00 54.57 232 THR C N 1
ATOM 3030 C CA . THR C 1 72 ? 11.995 27.652 19.039 1.00 54.76 232 THR C CA 1
ATOM 3031 C C . THR C 1 72 ? 11.546 28.480 20.236 1.00 53.89 232 THR C C 1
ATOM 3032 O O . THR C 1 72 ? 12.221 29.428 20.628 1.00 53.89 232 THR C O 1
ATOM 3036 N N . ASP C 1 73 ? 10.403 28.117 20.807 1.00 53.06 233 ASP C N 1
ATOM 3037 C CA . ASP C 1 73 ? 9.855 28.824 21.961 1.00 54.05 233 ASP C CA 1
ATOM 3038 C C . ASP C 1 73 ? 10.516 28.415 23.274 1.00 52.11 233 ASP C C 1
ATOM 3039 O O . ASP C 1 73 ? 10.531 29.180 24.234 1.00 49.27 233 ASP C O 1
ATOM 3044 N N . TYR C 1 74 ? 11.049 27.200 23.316 1.00 52.33 234 TYR C N 1
ATOM 3045 C CA . TYR C 1 74 ? 11.710 26.703 24.518 1.00 53.47 234 TYR C CA 1
ATOM 3046 C C . TYR C 1 74 ? 13.183 27.051 24.421 1.00 49.38 234 TYR C C 1
ATOM 3047 O O . TYR C 1 74 ? 13.940 26.399 23.709 1.00 50.30 234 TYR C O 1
ATOM 3056 N N . LEU C 1 75 ? 13.580 28.084 25.151 1.00 46.99 235 LEU C N 1
ATOM 3057 C CA . LEU C 1 75 ? 14.953 28.559 25.131 1.00 44.01 235 LEU C CA 1
ATOM 3058 C C . LEU C 1 75 ? 15.795 28.123 26.319 1.00 44.65 235 LEU C C 1
ATOM 3059 O O . LEU C 1 75 ? 15.283 27.725 27.365 1.00 42.56 235 LEU C O 1
ATOM 3064 N N . GLN C 1 76 ? 17.105 28.205 26.130 1.00 44.22 236 GLN C N 1
ATOM 3065 C CA . GLN C 1 76 ? 18.072 27.882 27.167 1.00 44.39 236 GLN C CA 1
ATOM 3066 C C . GLN C 1 76 ? 18.988 29.083 27.220 1.00 41.62 236 GLN C C 1
ATOM 3067 O O . GLN C 1 76 ? 19.903 29.206 26.409 1.00 44.21 236 GLN C O 1
ATOM 3073 N N . LEU C 1 77 ? 18.720 29.981 28.162 1.00 37.33 237 LEU C N 1
ATOM 3074 C CA . LEU C 1 77 ? 19.508 31.196 28.313 1.00 34.92 237 LEU C CA 1
ATOM 3075 C C . LEU C 1 77 ? 20.607 30.979 29.345 1.00 35.38 237 LEU C C 1
ATOM 3076 O O . LEU C 1 77 ? 20.374 31.106 30.551 1.00 34.47 237 LEU C O 1
ATOM 3081 N N . MET C 1 78 ? 21.805 30.676 28.847 1.00 33.84 238 MET C N 1
ATOM 3082 C CA . MET C 1 78 ? 22.960 30.380 29.681 1.00 33.74 238 MET C CA 1
ATOM 3083 C C . MET C 1 78 ? 24.123 31.339 29.518 1.00 34.78 238 MET C C 1
ATOM 3084 O O . MET C 1 78 ? 24.332 31.929 28.453 1.00 33.33 238 MET C O 1
ATOM 3089 N N . VAL C 1 79 ? 24.894 31.470 30.589 1.00 32.61 239 VAL C N 1
ATOM 3090 C CA . VAL C 1 79 ? 26.084 32.288 30.571 1.00 33.53 239 VAL C CA 1
ATOM 3091 C C . VAL C 1 79 ? 27.177 31.440 31.208 1.00 33.37 239 VAL C C 1
ATOM 3092 O O . VAL C 1 79 ? 26.923 30.704 32.162 1.00 32.53 239 VAL C O 1
ATOM 3096 N N . TYR C 1 80 ? 28.381 31.520 30.656 1.00 32.36 240 TYR C N 1
ATOM 3097 C CA . TYR C 1 80 ? 29.512 30.773 31.184 1.00 33.60 240 TYR C CA 1
ATOM 3098 C C . TYR C 1 80 ? 30.719 31.690 31.239 1.00 32.94 240 TYR C C 1
ATOM 3099 O O . TYR C 1 80 ? 31.054 32.344 30.252 1.00 36.16 240 TYR C O 1
ATOM 3108 N N . VAL C 1 81 ? 31.361 31.750 32.397 1.00 31.60 241 VAL C N 1
ATOM 3109 C CA . VAL C 1 81 ? 32.556 32.558 32.555 1.00 31.07 241 VAL C CA 1
ATOM 3110 C C . VAL C 1 81 ? 33.666 31.519 32.515 1.00 33.04 241 VAL C C 1
ATOM 3111 O O . VAL C 1 81 ? 33.779 30.676 33.400 1.00 31.57 241 VAL C O 1
ATOM 3115 N N . VAL C 1 82 ? 34.464 31.580 31.458 1.00 34.23 242 VAL C N 1
ATOM 3116 C CA . VAL C 1 82 ? 35.533 30.622 31.230 1.00 37.01 242 VAL C CA 1
ATOM 3117 C C . VAL C 1 82 ? 36.947 31.161 31.406 1.00 38.48 242 VAL C C 1
ATOM 3118 O O . VAL C 1 82 ? 37.209 32.346 31.194 1.00 36.70 242 VAL C O 1
ATOM 3122 N N . LYS C 1 83 ? 37.854 30.272 31.796 1.00 41.35 243 LYS C N 1
ATOM 3123 C CA . LYS C 1 83 ? 39.252 30.639 31.962 1.00 45.85 243 LYS C CA 1
ATOM 3124 C C . LYS C 1 83 ? 40.094 29.827 30.987 1.00 48.25 243 LYS C C 1
ATOM 3125 O O . LYS C 1 83 ? 39.914 28.613 30.848 1.00 46.51 243 LYS C O 1
ATOM 3131 N N . THR C 1 84 ? 41.004 30.515 30.307 1.00 51.65 244 THR C N 1
ATOM 3132 C CA . THR C 1 84 ? 41.891 29.891 29.335 1.00 56.12 244 THR C CA 1
ATOM 3133 C C . THR C 1 84 ? 43.311 30.404 29.561 1.00 58.41 244 THR C C 1
ATOM 3134 O O . THR C 1 84 ? 43.508 31.482 30.129 1.00 58.68 244 THR C O 1
ATOM 3138 N N . SER C 1 85 ? 44.300 29.632 29.121 1.00 61.54 245 SER C N 1
ATOM 3139 C CA . SER C 1 85 ? 45.694 30.025 29.292 1.00 65.02 245 SER C CA 1
ATOM 3140 C C . SER C 1 85 ? 46.624 29.262 28.365 1.00 67.01 245 SER C C 1
ATOM 3141 O O . SER C 1 85 ? 46.245 28.249 27.779 1.00 67.49 245 SER C O 1
ATOM 3144 N N . ILE C 1 86 ? 47.851 29.756 28.247 1.00 70.31 246 ILE C N 1
ATOM 3145 C CA . ILE C 1 86 ? 48.857 29.123 27.407 1.00 72.89 246 ILE C CA 1
ATOM 3146 C C . ILE C 1 86 ? 49.129 27.675 27.819 1.00 73.45 246 ILE C C 1
ATOM 3147 O O . ILE C 1 86 ? 49.149 26.783 26.972 1.00 73.35 246 ILE C O 1
ATOM 3152 N N . LYS C 1 87 ? 49.335 27.439 29.114 1.00 74.76 247 LYS C N 1
ATOM 3153 C CA . LYS C 1 87 ? 49.596 26.087 29.605 1.00 76.01 247 LYS C CA 1
ATOM 3154 C C . LYS C 1 87 ? 48.346 25.227 29.444 1.00 76.05 247 LYS C C 1
ATOM 3155 O O . LYS C 1 87 ? 48.426 24.080 29.005 1.00 76.13 247 LYS C O 1
ATOM 3161 N N . ILE C 1 88 ? 47.194 25.788 29.805 1.00 76.40 248 ILE C N 1
ATOM 3162 C CA . ILE C 1 88 ? 45.921 25.082 29.691 1.00 76.38 248 ILE C CA 1
ATOM 3163 C C . ILE C 1 88 ? 45.083 25.753 28.610 1.00 75.25 248 ILE C C 1
ATOM 3164 O O . ILE C 1 88 ? 44.289 26.652 28.891 1.00 74.97 248 ILE C O 1
ATOM 3169 N N . PRO C 1 89 ? 45.255 25.319 27.354 1.00 74.33 249 PRO C N 1
ATOM 3170 C CA . PRO C 1 89 ? 44.527 25.865 26.206 1.00 73.80 249 PRO C CA 1
ATOM 3171 C C . PRO C 1 89 ? 43.033 25.555 26.240 1.00 72.66 249 PRO C C 1
ATOM 3172 O O . PRO C 1 89 ? 42.208 26.387 25.855 1.00 72.03 249 PRO C O 1
ATOM 3176 N N . SER C 1 90 ? 42.687 24.355 26.694 1.00 71.45 250 SER C N 1
ATOM 3177 C CA . SER C 1 90 ? 41.286 23.961 26.775 1.00 70.22 250 SER C CA 1
ATOM 3178 C C . SER C 1 90 ? 40.537 24.924 27.694 1.00 68.43 250 SER C C 1
ATOM 3179 O O . SER C 1 90 ? 41.135 25.567 28.564 1.00 67.62 250 SER C O 1
ATOM 3182 N N . SER C 1 91 ? 39.230 25.030 27.486 1.00 65.29 251 SER C N 1
ATOM 3183 C CA . SER C 1 91 ? 38.402 25.913 28.293 1.00 62.44 251 SER C CA 1
ATOM 3184 C C . SER C 1 91 ? 37.871 25.217 29.546 1.00 58.02 251 SER C C 1
ATOM 3185 O O . SER C 1 91 ? 37.526 24.035 29.513 1.00 57.25 251 SER C O 1
ATOM 3188 N N . HIS C 1 92 ? 37.820 25.955 30.651 1.00 52.92 252 HIS C N 1
ATOM 3189 C CA . HIS C 1 92 ? 37.290 25.427 31.904 1.00 47.26 252 HIS C CA 1
ATOM 3190 C C . HIS C 1 92 ? 36.375 26.470 32.523 1.00 42.97 252 HIS C C 1
ATOM 3191 O O . HIS C 1 92 ? 36.772 27.627 32.684 1.00 38.70 252 HIS C O 1
ATOM 3198 N N . ASN C 1 93 ? 35.149 26.068 32.849 1.00 39.07 253 ASN C N 1
ATOM 3199 C CA . ASN C 1 93 ? 34.196 26.994 33.442 1.00 36.58 253 ASN C CA 1
ATOM 3200 C C . ASN C 1 93 ? 34.526 27.337 34.889 1.00 33.76 253 ASN C C 1
ATOM 3201 O O . ASN C 1 93 ? 34.816 26.452 35.701 1.00 34.21 253 ASN C O 1
ATOM 3206 N N . LEU C 1 94 ? 34.494 28.626 35.191 1.00 29.07 254 LEU C N 1
ATOM 3207 C CA . LEU C 1 94 ? 34.696 29.102 36.553 1.00 29.24 254 LEU C CA 1
ATOM 3208 C C . LEU C 1 94 ? 33.297 29.243 37.180 1.00 26.45 254 LEU C C 1
ATOM 3209 O O . LEU C 1 94 ? 33.078 28.911 38.340 1.00 26.79 254 LEU C O 1
ATOM 3214 N N . MET C 1 95 ? 32.356 29.737 36.381 1.00 24.69 255 MET C N 1
ATOM 3215 C CA . MET C 1 95 ? 30.987 29.957 36.833 1.00 27.07 255 MET C CA 1
ATOM 3216 C C . MET C 1 95 ? 30.007 29.688 35.706 1.00 29.20 255 MET C C 1
ATOM 3217 O O . MET C 1 95 ? 30.339 29.831 34.518 1.00 28.37 255 MET C O 1
ATOM 3222 N N . LYS C 1 96 ? 28.793 29.314 36.094 1.00 28.01 256 LYS C N 1
ATOM 3223 C CA . LYS C 1 96 ? 27.729 29.015 35.148 1.00 30.12 256 LYS C CA 1
ATOM 3224 C C . LYS C 1 96 ? 26.413 29.512 35.740 1.00 28.70 256 LYS C C 1
ATOM 3225 O O . LYS C 1 96 ? 26.179 29.376 36.941 1.00 27.94 256 LYS C O 1
ATOM 3231 N N . GLY C 1 97 ? 25.559 30.085 34.897 1.00 28.30 257 GLY C N 1
ATOM 3232 C CA . GLY C 1 97 ? 24.276 30.582 35.360 1.00 27.32 257 GLY C CA 1
ATOM 3233 C C . GLY C 1 97 ? 23.292 30.593 34.219 1.00 27.93 257 GLY C C 1
ATOM 3234 O O . GLY C 1 97 ? 23.685 30.538 33.052 1.00 27.63 257 GLY C O 1
ATOM 3235 N N . GLY C 1 98 ? 22.007 30.657 34.529 1.00 27.95 258 GLY C N 1
ATOM 3236 C CA . GLY C 1 98 ? 21.039 30.680 33.452 1.00 30.97 258 GLY C CA 1
ATOM 3237 C C . GLY C 1 98 ? 19.727 29.998 33.754 1.00 31.94 258 GLY C C 1
ATOM 3238 O O . GLY C 1 98 ? 19.460 29.583 34.883 1.00 31.64 258 GLY C O 1
ATOM 3239 N N . SER C 1 99 ? 18.900 29.879 32.727 1.00 31.46 259 SER C N 1
ATOM 3240 C CA . SER C 1 99 ? 17.607 29.255 32.897 1.00 32.90 259 SER C CA 1
ATOM 3241 C C . SER C 1 99 ? 16.954 28.895 31.592 1.00 33.93 259 SER C C 1
ATOM 3242 O O . SER C 1 99 ? 17.180 29.531 30.563 1.00 33.25 259 SER C O 1
ATOM 3245 N N . THR C 1 100 ? 16.150 27.846 31.634 1.00 35.40 260 THR C N 1
ATOM 3246 C CA . THR C 1 100 ? 15.394 27.462 30.467 1.00 37.73 260 THR C CA 1
ATOM 3247 C C . THR C 1 100 ? 14.165 28.371 30.588 1.00 39.61 260 THR C C 1
ATOM 3248 O O . THR C 1 100 ? 13.676 28.624 31.696 1.00 39.72 260 THR C O 1
ATOM 3252 N N . LYS C 1 101 ? 13.704 28.899 29.459 1.00 40.46 261 LYS C N 1
ATOM 3253 C CA . LYS C 1 101 ? 12.550 29.784 29.439 1.00 41.08 261 LYS C CA 1
ATOM 3254 C C . LYS C 1 101 ? 11.674 29.458 28.247 1.00 43.72 261 LYS C C 1
ATOM 3255 O O . LYS C 1 101 ? 12.159 29.242 27.135 1.00 43.55 261 LYS C O 1
ATOM 3261 N N . ASN C 1 102 ? 10.376 29.402 28.497 1.00 46.64 262 ASN C N 1
ATOM 3262 C CA . ASN C 1 102 ? 9.398 29.140 27.456 1.00 47.36 262 ASN C CA 1
ATOM 3263 C C . ASN C 1 102 ? 8.856 30.520 27.102 1.00 46.40 262 ASN C C 1
ATOM 3264 O O . ASN C 1 102 ? 8.124 31.136 27.874 1.00 45.16 262 ASN C O 1
ATOM 3269 N N . TRP C 1 103 ? 9.256 31.025 25.946 1.00 46.47 263 TRP C N 1
ATOM 3270 C CA . TRP C 1 103 ? 8.802 32.333 25.515 1.00 47.55 263 TRP C CA 1
ATOM 3271 C C . TRP C 1 103 ? 7.712 32.212 24.445 1.00 48.39 263 TRP C C 1
ATOM 3272 O O . TRP C 1 103 ? 7.810 32.794 23.368 1.00 50.47 263 TRP C O 1
ATOM 3283 N N . SER C 1 104 ? 6.675 31.440 24.761 1.00 51.17 264 SER C N 1
ATOM 3284 C CA . SER C 1 104 ? 5.534 31.235 23.866 1.00 53.22 264 SER C CA 1
ATOM 3285 C C . SER C 1 104 ? 4.441 32.244 24.200 1.00 54.25 264 SER C C 1
ATOM 3286 O O . SER C 1 104 ? 4.714 33.338 24.695 1.00 55.55 264 SER C O 1
ATOM 3289 N N . GLY C 1 105 ? 3.198 31.858 23.932 1.00 56.10 265 GLY C N 1
ATOM 3290 C CA . GLY C 1 105 ? 2.063 32.719 24.217 1.00 57.78 265 GLY C CA 1
ATOM 3291 C C . GLY C 1 105 ? 1.983 33.957 23.348 1.00 58.19 265 GLY C C 1
ATOM 3292 O O . GLY C 1 105 ? 2.827 34.184 22.485 1.00 57.57 265 GLY C O 1
ATOM 3293 N N . ASN C 1 106 ? 0.957 34.765 23.577 1.00 59.67 266 ASN C N 1
ATOM 3294 C CA . ASN C 1 106 ? 0.780 35.986 22.806 1.00 61.30 266 ASN C CA 1
ATOM 3295 C C . ASN C 1 106 ? 1.422 37.191 23.493 1.00 60.67 266 ASN C C 1
ATOM 3296 O O . ASN C 1 106 ? 1.188 38.337 23.095 1.00 60.52 266 ASN C O 1
ATOM 3301 N N . SER C 1 107 ? 2.227 36.940 24.523 1.00 57.60 267 SER C N 1
ATOM 3302 C CA . SER C 1 107 ? 2.881 38.042 25.217 1.00 55.94 267 SER C CA 1
ATOM 3303 C C . SER C 1 107 ? 3.729 38.825 24.218 1.00 54.25 267 SER C C 1
ATOM 3304 O O . SER C 1 107 ? 4.394 38.243 23.363 1.00 52.70 267 SER C O 1
ATOM 3307 N N . GLU C 1 108 ? 3.705 40.146 24.341 1.00 52.48 268 GLU C N 1
ATOM 3308 C CA . GLU C 1 108 ? 4.447 41.018 23.442 1.00 53.08 268 GLU C CA 1
ATOM 3309 C C . GLU C 1 108 ? 5.954 41.078 23.686 1.00 52.25 268 GLU C C 1
ATOM 3310 O O . GLU C 1 108 ? 6.742 41.048 22.736 1.00 52.60 268 GLU C O 1
ATOM 3316 N N . PHE C 1 109 ? 6.351 41.169 24.953 1.00 47.95 269 PHE C N 1
ATOM 3317 C CA . PHE C 1 109 ? 7.763 41.278 25.301 1.00 46.02 269 PHE C CA 1
ATOM 3318 C C . PHE C 1 109 ? 8.233 40.259 26.336 1.00 45.16 269 PHE C C 1
ATOM 3319 O O . PHE C 1 109 ? 7.534 39.973 27.308 1.00 42.91 269 PHE C O 1
ATOM 3327 N N . HIS C 1 110 ? 9.427 39.717 26.113 1.00 42.99 270 HIS C N 1
ATOM 3328 C CA . HIS C 1 110 ? 10.016 38.752 27.029 1.00 41.82 270 HIS C CA 1
ATOM 3329 C C . HIS C 1 110 ? 11.404 39.239 27.435 1.00 40.52 270 HIS C C 1
ATOM 3330 O O . HIS C 1 110 ? 12.171 39.735 26.601 1.00 38.42 270 HIS C O 1
ATOM 3337 N N . PHE C 1 111 ? 11.715 39.102 28.721 1.00 37.44 271 PHE C N 1
ATOM 3338 C CA . PHE C 1 111 ? 12.997 39.540 29.244 1.00 37.17 271 PHE C CA 1
ATOM 3339 C C . PHE C 1 111 ? 13.490 38.602 30.344 1.00 36.87 271 PHE C C 1
ATOM 3340 O O . PHE C 1 111 ? 12.696 37.945 31.032 1.00 34.11 271 PHE C O 1
ATOM 3348 N N . TYR C 1 112 ? 14.808 38.550 30.502 1.00 36.02 272 TYR C N 1
ATOM 3349 C CA . TYR C 1 112 ? 15.423 37.723 31.522 1.00 37.16 272 TYR C CA 1
ATOM 3350 C C . TYR C 1 112 ? 16.898 38.027 31.646 1.00 36.53 272 TYR C C 1
ATOM 3351 O O . TYR C 1 112 ? 17.629 38.028 30.653 1.00 36.29 272 TYR C O 1
ATOM 3360 N N . SER C 1 113 ? 17.340 38.281 32.871 1.00 35.60 273 SER C N 1
ATOM 3361 C CA . SER C 1 113 ? 18.745 38.568 33.106 1.00 35.44 273 SER C CA 1
ATOM 3362 C C . SER C 1 113 ? 19.390 37.491 33.970 1.00 36.13 273 SER C C 1
ATOM 3363 O O . SER C 1 113 ? 18.720 36.820 34.765 1.00 35.63 273 SER C O 1
ATOM 3366 N N . ILE C 1 114 ? 20.697 37.325 33.797 1.00 36.96 274 ILE C N 1
ATOM 3367 C CA . ILE C 1 114 ? 21.458 36.342 34.553 1.00 36.35 274 ILE C CA 1
ATOM 3368 C C . ILE C 1 114 ? 22.669 37.024 35.162 1.00 36.70 274 ILE C C 1
ATOM 3369 O O . ILE C 1 114 ? 23.300 37.870 34.523 1.00 36.18 274 ILE C O 1
ATOM 3374 N N . ASN C 1 115 ? 23.010 36.631 36.382 1.00 35.24 275 ASN C N 1
ATOM 3375 C CA . ASN C 1 115 ? 24.156 37.208 37.072 1.00 36.33 275 ASN C CA 1
ATOM 3376 C C . ASN C 1 115 ? 24.934 36.109 37.798 1.00 35.74 275 ASN C C 1
ATOM 3377 O O . ASN C 1 115 ? 24.339 35.171 38.341 1.00 35.51 275 ASN C O 1
ATOM 3382 N N . VAL C 1 116 ? 26.261 36.209 37.762 1.00 34.31 276 VAL C N 1
ATOM 3383 C CA . VAL C 1 116 ? 27.142 35.272 38.451 1.00 32.26 276 VAL C CA 1
ATOM 3384 C C . VAL C 1 116 ? 28.297 36.069 39.041 1.00 31.72 276 VAL C C 1
ATOM 3385 O O . VAL C 1 116 ? 28.679 37.110 38.510 1.00 31.28 276 VAL C O 1
ATOM 3389 N N . GLY C 1 117 ? 28.829 35.588 40.157 1.00 30.92 277 GLY C N 1
ATOM 3390 C CA . GLY C 1 117 ? 29.950 36.244 40.801 1.00 29.89 277 GLY C CA 1
ATOM 3391 C C . GLY C 1 117 ? 30.716 35.182 41.559 1.00 31.19 277 GLY C C 1
ATOM 3392 O O . GLY C 1 117 ? 30.136 34.169 41.949 1.00 29.83 277 GLY C O 1
ATOM 3393 N N . GLY C 1 118 ? 32.016 35.393 41.747 1.00 31.34 278 GLY C N 1
ATOM 3394 C CA . GLY C 1 118 ? 32.825 34.430 42.477 1.00 31.03 278 GLY C CA 1
ATOM 3395 C C . GLY C 1 118 ? 34.225 34.961 42.739 1.00 33.39 278 GLY C C 1
ATOM 3396 O O . GLY C 1 118 ? 34.672 35.900 42.075 1.00 35.47 278 GLY C O 1
ATOM 3397 N N . PHE C 1 119 ? 34.915 34.352 43.699 1.00 33.07 279 PHE C N 1
ATOM 3398 C CA . PHE C 1 119 ? 36.275 34.737 44.098 1.00 31.59 279 PHE C CA 1
ATOM 3399 C C . PHE C 1 119 ? 37.240 33.697 43.528 1.00 30.95 279 PHE C C 1
ATOM 3400 O O . PHE C 1 119 ? 37.140 32.513 43.861 1.00 30.55 279 PHE C O 1
ATOM 3408 N N . PHE C 1 120 ? 38.180 34.124 42.691 1.00 31.40 280 PHE C N 1
ATOM 3409 C CA . PHE C 1 120 ? 39.116 33.172 42.096 1.00 32.16 280 PHE C CA 1
ATOM 3410 C C . PHE C 1 120 ? 40.581 33.586 42.110 1.00 33.69 280 PHE C C 1
ATOM 3411 O O . PHE C 1 120 ? 40.910 34.775 42.081 1.00 34.52 280 PHE C O 1
ATOM 3419 N N . LYS C 1 121 ? 41.457 32.588 42.161 1.00 36.97 281 LYS C N 1
ATOM 3420 C CA . LYS C 1 121 ? 42.894 32.832 42.142 1.00 39.87 281 LYS C CA 1
ATOM 3421 C C . LYS C 1 121 ? 43.308 32.844 40.679 1.00 40.13 281 LYS C C 1
ATOM 3422 O O . LYS C 1 121 ? 43.080 31.871 39.958 1.00 40.05 281 LYS C O 1
ATOM 3428 N N . LEU C 1 122 ? 43.899 33.950 40.238 1.00 40.48 282 LEU C N 1
ATOM 3429 C CA . LEU C 1 122 ? 44.318 34.079 38.845 1.00 41.70 282 LEU C CA 1
ATOM 3430 C C . LEU C 1 122 ? 45.813 34.379 38.703 1.00 44.43 282 LEU C C 1
ATOM 3431 O O . LEU C 1 122 ? 46.374 35.170 39.468 1.00 44.12 282 LEU C O 1
ATOM 3436 N N . ARG C 1 123 ? 46.446 33.731 37.728 1.00 45.02 283 ARG C N 1
ATOM 3437 C CA . ARG C 1 123 ? 47.871 33.920 37.451 1.00 47.45 283 ARG C CA 1
ATOM 3438 C C . ARG C 1 123 ? 48.017 34.700 36.147 1.00 46.47 283 ARG C C 1
ATOM 3439 O O . ARG C 1 123 ? 47.249 34.488 35.213 1.00 45.43 283 ARG C O 1
ATOM 3447 N N . ALA C 1 124 ? 49.003 35.591 36.082 1.00 46.98 284 ALA C N 1
ATOM 3448 C CA . ALA C 1 124 ? 49.242 36.375 34.869 1.00 46.22 284 ALA C CA 1
ATOM 3449 C C . ALA C 1 124 ? 49.313 35.413 33.690 1.00 44.73 284 ALA C C 1
ATOM 3450 O O . ALA C 1 124 ? 49.891 34.331 33.798 1.00 41.02 284 ALA C O 1
ATOM 3452 N N . GLY C 1 125 ? 48.713 35.802 32.571 1.00 44.87 285 GLY C N 1
ATOM 3453 C CA . GLY C 1 125 ? 48.714 34.935 31.406 1.00 46.56 285 GLY C CA 1
ATOM 3454 C C . GLY C 1 125 ? 47.366 34.264 31.211 1.00 47.58 285 GLY C C 1
ATOM 3455 O O . GLY C 1 125 ? 46.977 33.939 30.086 1.00 47.65 285 GLY C O 1
ATOM 3456 N N . GLU C 1 126 ? 46.647 34.046 32.309 1.00 47.14 286 GLU C N 1
ATOM 3457 C CA . GLU C 1 126 ? 45.334 33.422 32.225 1.00 45.85 286 GLU C CA 1
ATOM 3458 C C . GLU C 1 126 ? 44.344 34.435 31.670 1.00 43.73 286 GLU C C 1
ATOM 3459 O O . GLU C 1 126 ? 44.487 35.643 31.879 1.00 42.68 286 GLU C O 1
ATOM 3465 N N . GLU C 1 127 ? 43.348 33.945 30.947 1.00 42.13 287 GLU C N 1
ATOM 3466 C CA . GLU C 1 127 ? 42.356 34.828 30.355 1.00 44.78 287 GLU C CA 1
ATOM 3467 C C . GLU C 1 127 ? 40.935 34.378 30.679 1.00 43.54 287 GLU C C 1
ATOM 3468 O O . GLU C 1 127 ? 40.639 33.179 30.703 1.00 41.36 287 GLU C O 1
ATOM 3474 N N . ILE C 1 128 ? 40.064 35.347 30.928 1.00 42.70 288 ILE C N 1
ATOM 3475 C CA . ILE C 1 128 ? 38.666 35.055 31.205 1.00 42.29 288 ILE C CA 1
ATOM 3476 C C . ILE C 1 128 ? 37.846 35.535 30.015 1.00 42.88 288 ILE C C 1
ATOM 3477 O O . ILE C 1 128 ? 38.080 36.623 29.486 1.00 42.72 288 ILE C O 1
ATOM 3482 N N . SER C 1 129 ? 36.889 34.720 29.593 1.00 42.13 289 SER C N 1
ATOM 3483 C CA . SER C 1 129 ? 36.035 35.074 28.475 1.00 41.40 289 SER C CA 1
ATOM 3484 C C . SER C 1 129 ? 34.591 34.739 28.824 1.00 41.89 289 SER C C 1
ATOM 3485 O O . SER C 1 129 ? 34.325 33.997 29.777 1.00 43.19 289 SER C O 1
ATOM 3488 N N . ILE C 1 130 ? 33.663 35.285 28.048 1.00 39.98 290 ILE C N 1
ATOM 3489 C CA . ILE C 1 130 ? 32.249 35.073 28.293 1.00 39.06 290 ILE C CA 1
ATOM 3490 C C . ILE C 1 130 ? 31.567 34.289 27.182 1.00 41.49 290 ILE C C 1
ATOM 3491 O O . ILE C 1 130 ? 31.524 34.736 26.032 1.00 43.20 290 ILE C O 1
ATOM 3496 N N . GLN C 1 131 ? 31.044 33.115 27.526 1.00 40.40 291 GLN C N 1
ATOM 3497 C CA . GLN C 1 131 ? 30.324 32.289 26.566 1.00 40.58 291 GLN C CA 1
ATOM 3498 C C . GLN C 1 131 ? 28.832 32.342 26.907 1.00 40.66 291 GLN C C 1
ATOM 3499 O O . GLN C 1 131 ? 28.454 32.275 28.080 1.00 39.37 291 GLN C O 1
ATOM 3505 N N . VAL C 1 132 ? 27.987 32.488 25.890 1.00 39.64 292 VAL C N 1
ATOM 3506 C CA . VAL C 1 132 ? 26.548 32.536 26.107 1.00 40.16 292 VAL C CA 1
ATOM 3507 C C . VAL C 1 132 ? 25.802 31.841 24.977 1.00 41.81 292 VAL C C 1
ATOM 3508 O O . VAL C 1 132 ? 26.331 31.664 23.877 1.00 42.74 292 VAL C O 1
ATOM 3512 N N . SER C 1 133 ? 24.579 31.412 25.269 1.00 41.52 293 SER C N 1
ATOM 3513 C CA . SER C 1 133 ? 23.732 30.777 24.270 1.00 41.29 293 SER C CA 1
ATOM 3514 C C . SER C 1 133 ? 22.841 31.905 23.737 1.00 40.11 293 SER C C 1
ATOM 3515 O O . SER C 1 133 ? 22.804 32.994 24.312 1.00 39.41 293 SER C O 1
ATOM 3518 N N . ASN C 1 134 ? 22.138 31.655 22.638 1.00 41.77 294 ASN C N 1
ATOM 3519 C CA . ASN C 1 134 ? 21.264 32.664 22.032 1.00 40.72 294 ASN C CA 1
ATOM 3520 C C . ASN C 1 134 ? 21.823 34.089 22.046 1.00 39.57 294 ASN C C 1
ATOM 3521 O O . ASN C 1 134 ? 21.183 35.010 22.550 1.00 37.66 294 ASN C O 1
ATOM 3526 N N . PRO C 1 135 ? 23.022 34.289 21.481 1.00 39.11 295 PRO C N 1
ATOM 3527 C CA . PRO C 1 135 ? 23.608 35.631 21.460 1.00 39.72 295 PRO C CA 1
ATOM 3528 C C . PRO C 1 135 ? 22.793 36.660 20.658 1.00 39.23 295 PRO C C 1
ATOM 3529 O O . PRO C 1 135 ? 23.009 37.862 20.782 1.00 41.10 295 PRO C O 1
ATOM 3533 N N . SER C 1 136 ? 21.847 36.202 19.848 1.00 39.85 296 SER C N 1
ATOM 3534 C CA . SER C 1 136 ? 21.043 37.146 19.076 1.00 42.11 296 SER C CA 1
ATOM 3535 C C . SER C 1 136 ? 19.994 37.833 19.951 1.00 41.70 296 SER C C 1
ATOM 3536 O O . SER C 1 136 ? 19.483 38.899 19.599 1.00 42.11 296 SER C O 1
ATOM 3539 N N . LEU C 1 137 ? 19.699 37.245 21.108 1.00 40.44 297 LEU C N 1
ATOM 3540 C CA . LEU C 1 137 ? 18.707 37.819 22.012 1.00 38.60 297 LEU C CA 1
ATOM 3541 C C . LEU C 1 137 ? 19.322 38.728 23.071 1.00 38.72 297 LEU C C 1
ATOM 3542 O O . LEU C 1 137 ? 18.617 39.254 23.930 1.00 39.27 297 LEU C O 1
ATOM 3547 N N . LEU C 1 138 ? 20.634 38.915 23.014 1.00 39.90 298 LEU C N 1
ATOM 3548 C CA . LEU C 1 138 ? 21.312 39.750 23.994 1.00 40.43 298 LEU C CA 1
ATOM 3549 C C . LEU C 1 138 ? 20.873 41.211 23.972 1.00 43.17 298 LEU C C 1
ATOM 3550 O O . LEU C 1 138 ? 20.578 41.775 22.912 1.00 44.36 298 LEU C O 1
ATOM 3555 N N . ASP C 1 139 ? 20.812 41.813 25.156 1.00 42.34 299 ASP C N 1
ATOM 3556 C CA . ASP C 1 139 ? 20.455 43.215 25.285 1.00 45.08 299 ASP C CA 1
ATOM 3557 C C . ASP C 1 139 ? 21.781 43.932 25.060 1.00 46.17 299 ASP C C 1
ATOM 3558 O O . ASP C 1 139 ? 22.798 43.578 25.659 1.00 44.54 299 ASP C O 1
ATOM 3563 N N . PRO C 1 140 ? 21.784 44.948 24.187 1.00 47.69 300 PRO C N 1
ATOM 3564 C CA . PRO C 1 140 ? 22.966 45.740 23.840 1.00 47.20 300 PRO C CA 1
ATOM 3565 C C . PRO C 1 140 ? 23.411 46.819 24.825 1.00 46.90 300 PRO C C 1
ATOM 3566 O O . PRO C 1 140 ? 24.567 47.227 24.808 1.00 47.06 300 PRO C O 1
ATOM 3570 N N . ASP C 1 141 ? 22.509 47.287 25.678 1.00 47.56 301 ASP C N 1
ATOM 3571 C CA . ASP C 1 141 ? 22.873 48.333 26.631 1.00 48.34 301 ASP C CA 1
ATOM 3572 C C . ASP C 1 141 ? 24.019 47.934 27.556 1.00 47.71 301 ASP C C 1
ATOM 3573 O O . ASP C 1 141 ? 24.155 46.769 27.929 1.00 45.56 301 ASP C O 1
ATOM 3578 N N . GLN C 1 142 ? 24.837 48.916 27.919 1.00 46.34 302 GLN C N 1
ATOM 3579 C CA . GLN C 1 142 ? 25.986 48.691 28.785 1.00 48.34 302 GLN C CA 1
ATOM 3580 C C . GLN C 1 142 ? 25.615 48.371 30.231 1.00 47.92 302 GLN C C 1
ATOM 3581 O O . GLN C 1 142 ? 26.422 47.828 30.978 1.00 47.32 302 GLN C O 1
ATOM 3587 N N . ASP C 1 143 ? 24.400 48.720 30.631 1.00 47.81 303 ASP C N 1
ATOM 3588 C CA . ASP C 1 143 ? 23.973 48.450 31.995 1.00 47.59 303 ASP C CA 1
ATOM 3589 C C . ASP C 1 143 ? 23.278 47.099 32.045 1.00 45.68 303 ASP C C 1
ATOM 3590 O O . ASP C 1 143 ? 22.983 46.583 33.115 1.00 46.13 303 ASP C O 1
ATOM 3595 N N . ALA C 1 144 ? 23.050 46.524 30.871 1.00 44.78 304 ALA C N 1
ATOM 3596 C CA . ALA C 1 144 ? 22.358 45.250 30.755 1.00 42.69 304 ALA C CA 1
ATOM 3597 C C . ALA C 1 144 ? 23.271 44.039 30.598 1.00 43.05 304 ALA C C 1
ATOM 3598 O O . ALA C 1 144 ? 23.099 43.031 31.289 1.00 41.79 304 ALA C O 1
ATOM 3600 N N . THR C 1 145 ? 24.233 44.139 29.686 1.00 40.99 305 THR C N 1
ATOM 3601 C CA . THR C 1 145 ? 25.144 43.038 29.417 1.00 40.54 305 THR C CA 1
ATOM 3602 C C . THR C 1 145 ? 26.591 43.459 29.613 1.00 40.63 305 THR C C 1
ATOM 3603 O O . THR C 1 145 ? 27.139 44.205 28.805 1.00 40.40 305 THR C O 1
ATOM 3607 N N . TYR C 1 146 ? 27.211 42.962 30.680 1.00 38.62 306 TYR C N 1
ATOM 3608 C CA . TYR C 1 146 ? 28.587 43.310 30.993 1.00 39.49 306 TYR C CA 1
ATOM 3609 C C . TYR C 1 146 ? 29.222 42.256 31.888 1.00 39.91 306 TYR C C 1
ATOM 3610 O O . TYR C 1 146 ? 28.533 41.394 32.439 1.00 39.40 306 TYR C O 1
ATOM 3619 N N . PHE C 1 147 ? 30.539 42.337 32.038 1.00 39.15 307 PHE C N 1
ATOM 3620 C CA . PHE C 1 147 ? 31.269 41.407 32.886 1.00 39.99 307 PHE C CA 1
ATOM 3621 C C . PHE C 1 147 ? 32.557 42.093 33.324 1.00 39.77 307 PHE C C 1
ATOM 3622 O O . PHE C 1 147 ? 33.095 42.918 32.590 1.00 41.49 307 PHE C O 1
ATOM 3630 N N . GLY C 1 148 ? 33.037 41.779 34.524 1.00 40.19 308 GLY C N 1
ATOM 3631 C CA . GLY C 1 148 ? 34.248 42.417 35.004 1.00 39.10 308 GLY C CA 1
ATOM 3632 C C . GLY C 1 148 ? 35.063 41.627 36.005 1.00 41.35 308 GLY C C 1
ATOM 3633 O O . GLY C 1 148 ? 34.763 40.469 36.312 1.00 42.29 308 GLY C O 1
ATOM 3634 N N . ALA C 1 149 ? 36.105 42.272 36.519 1.00 39.64 309 ALA C N 1
ATOM 3635 C CA . ALA C 1 149 ? 36.998 41.662 37.488 1.00 41.43 309 ALA C CA 1
ATOM 3636 C C . ALA C 1 149 ? 37.747 42.742 38.255 1.00 42.94 309 ALA C C 1
ATOM 3637 O O . ALA C 1 149 ? 37.906 43.857 37.768 1.00 45.01 309 ALA C O 1
ATOM 3639 N N . PHE C 1 150 ? 38.185 42.414 39.463 1.00 43.33 310 PHE C N 1
ATOM 3640 C CA . PHE C 1 150 ? 38.960 43.348 40.259 1.00 45.90 310 PHE C CA 1
ATOM 3641 C C . PHE C 1 150 ? 39.722 42.601 41.341 1.00 47.60 310 PHE C C 1
ATOM 3642 O O . PHE C 1 150 ? 39.162 41.778 42.068 1.00 48.93 310 PHE C O 1
ATOM 3650 N N . LYS C 1 151 ? 41.020 42.869 41.407 1.00 48.41 311 LYS C N 1
ATOM 3651 C CA . LYS C 1 151 ? 41.901 42.232 42.371 1.00 49.79 311 LYS C CA 1
ATOM 3652 C C . LYS C 1 151 ? 41.509 42.630 43.782 1.00 50.74 311 LYS C C 1
ATOM 3653 O O . LYS C 1 151 ? 41.269 43.805 44.065 1.00 48.96 311 LYS C O 1
ATOM 3659 N N . VAL C 1 152 ? 41.445 41.643 44.667 1.00 52.91 312 VAL C N 1
ATOM 3660 C CA . VAL C 1 152 ? 41.075 41.891 46.050 1.00 55.64 312 VAL C CA 1
ATOM 3661 C C . VAL C 1 152 ? 42.281 41.777 46.966 1.00 57.64 312 VAL C C 1
ATOM 3662 O O . VAL C 1 152 ? 42.383 42.501 47.956 1.00 58.33 312 VAL C O 1
ATOM 3666 N N . GLN C 1 153 ? 43.195 40.870 46.631 1.00 60.13 313 GLN C N 1
ATOM 3667 C CA . GLN C 1 153 ? 44.393 40.672 47.435 1.00 62.27 313 GLN C CA 1
ATOM 3668 C C . GLN C 1 153 ? 45.421 39.822 46.700 1.00 63.73 313 GLN C C 1
ATOM 3669 O O . GLN C 1 153 ? 45.073 39.050 45.806 1.00 63.38 313 GLN C O 1
ATOM 3675 N N . ASP C 1 154 ? 46.686 39.960 47.092 1.00 65.54 314 ASP C N 1
ATOM 3676 C CA . ASP C 1 154 ? 47.773 39.216 46.468 1.00 67.39 314 ASP C CA 1
ATOM 3677 C C . ASP C 1 154 ? 47.726 37.747 46.849 1.00 67.68 314 ASP C C 1
ATOM 3678 O O . ASP C 1 154 ? 47.098 37.370 47.838 1.00 67.23 314 ASP C O 1
ATOM 3683 N N . ILE C 1 155 ? 48.399 36.924 46.055 1.00 69.08 315 ILE C N 1
ATOM 3684 C CA . ILE C 1 155 ? 48.453 35.492 46.298 1.00 71.49 315 ILE C CA 1
ATOM 3685 C C . ILE C 1 155 ? 49.491 35.165 47.364 1.00 74.08 315 ILE C C 1
ATOM 3686 O O . ILE C 1 155 ? 50.678 35.035 47.065 1.00 74.97 315 ILE C O 1
ATOM 3691 N N . ASP C 1 156 ? 49.030 35.031 48.606 1.00 76.90 316 ASP C N 1
ATOM 3692 C CA . ASP C 1 156 ? 49.891 34.712 49.745 1.00 79.69 316 ASP C CA 1
ATOM 3693 C C . ASP C 1 156 ? 51.278 35.337 49.655 1.00 80.20 316 ASP C C 1
ATOM 3694 O O . ASP C 1 156 ? 52.287 34.599 49.585 1.00 49.15 316 ASP C O 1
#